Protein AF-A0A9W9ZAY3-F1 (afdb_monomer_lite)

Organism: NCBI:txid174260

InterPro domains:
  IPR000742 EGF-like domain [PS00022] (164-175)
  IPR000742 EGF-like domain [PS00022] (496-507)
  IPR000742 EGF-like domain [PS50026] (141-176)
  IPR000742 EGF-like domain [PS50026] (473-508)
  IPR000742 EGF-like domain [SM00181] (139-176)
  IPR000742 EGF-like domain [SM00181] (471-508)
  IPR002181 Fibrinogen, alpha/beta/gamma chain, C-terminal globular domain [PF00147] (181-227)
  IPR002181 Fibrinogen, alpha/beta/gamma chain, C-terminal globular domain [PS51406] (175-226)
  IPR003609 PAN/Apple domain [PF00024] (46-115)
  IPR003609 PAN/Apple domain [PF00024] (378-447)
  IPR003609 PAN/Apple domain [PS50948] (34-118)
  IPR003609 PAN/Apple domain [PS50948] (366-450)
  IPR003609 PAN/Apple domain [SM00473] (34-117)
  IPR003609 PAN/Apple domain [SM00473] (366-449)
  IPR014716 Fibrinogen, alpha/beta/gamma chain, C-terminal globular, subdomain 1 [G3DSA:3.90.215.10] (177-301)
  IPR014716 Fibrinogen, alpha/beta/gamma chain, C-terminal globular, subdomain 1 [G3DSA:3.90.215.10] (510-634)
  IPR036056 Fibrinogen-like, C-terminal [SSF56496] (173-232)
  IPR036056 Fibrinogen-like, C-terminal [SSF56496] (510-567)

Structure (mmCIF, N/CA/C/O backbone):
data_AF-A0A9W9ZAY3-F1
#
_entry.id   AF-A0A9W9ZAY3-F1
#
loop_
_atom_site.group_PDB
_atom_site.id
_atom_site.type_symbol
_atom_site.label_atom_id
_atom_site.label_alt_id
_atom_site.label_comp_id
_atom_site.label_asym_id
_atom_site.label_entity_id
_atom_site.label_seq_id
_atom_site.pdbx_PDB_ins_code
_atom_site.Cartn_x
_atom_site.Cartn_y
_atom_site.Cartn_z
_atom_site.occupancy
_atom_site.B_iso_or_equiv
_atom_site.auth_seq_id
_atom_site.auth_comp_id
_atom_site.auth_asym_id
_atom_site.auth_atom_id
_atom_site.pdbx_PDB_model_num
ATOM 1 N N . MET A 1 1 ? -47.715 -69.945 -12.484 1.00 36.28 1 MET A N 1
ATOM 2 C CA . MET A 1 1 ? -47.324 -71.066 -11.605 1.00 36.28 1 MET A CA 1
ATOM 3 C C . MET A 1 1 ? -47.476 -70.572 -10.163 1.00 36.28 1 MET A C 1
ATOM 5 O O . MET A 1 1 ? -46.750 -69.670 -9.779 1.00 36.28 1 MET A O 1
ATOM 9 N N . LYS A 1 2 ? -48.530 -71.015 -9.451 1.00 28.91 2 LYS A N 1
ATOM 10 C CA . LYS A 1 2 ? -48.788 -70.760 -8.005 1.00 28.91 2 LYS A CA 1
ATOM 11 C C . LYS A 1 2 ? -47.684 -71.453 -7.167 1.00 28.91 2 LYS A C 1
ATOM 13 O O . LYS A 1 2 ? -47.134 -72.421 -7.678 1.00 28.91 2 LYS A O 1
ATOM 18 N N . MET A 1 3 ? -47.270 -71.047 -5.959 1.00 25.98 3 MET A N 1
ATOM 19 C CA . MET A 1 3 ? -47.954 -70.850 -4.652 1.00 25.98 3 MET A CA 1
ATOM 20 C C . MET A 1 3 ? -46.975 -70.068 -3.711 1.00 25.98 3 MET A C 1
ATOM 22 O O . MET A 1 3 ? -45.779 -70.297 -3.845 1.00 25.98 3 MET A O 1
ATOM 26 N N . ILE A 1 4 ? -47.341 -69.013 -2.943 1.00 28.03 4 ILE A N 1
ATOM 27 C CA . ILE A 1 4 ? -47.991 -68.973 -1.586 1.00 28.03 4 ILE A CA 1
ATOM 28 C C . ILE A 1 4 ? -47.065 -69.604 -0.500 1.00 28.03 4 ILE A C 1
ATOM 30 O O . ILE A 1 4 ? -46.663 -70.736 -0.724 1.00 28.03 4 ILE A O 1
ATOM 34 N N . THR A 1 5 ? -46.653 -69.046 0.665 1.00 31.27 5 THR A N 1
ATOM 35 C CA . THR A 1 5 ? -46.958 -67.857 1.528 1.00 31.27 5 THR A CA 1
ATOM 36 C C . THR A 1 5 ? -45.993 -67.806 2.755 1.00 31.27 5 THR A C 1
ATOM 38 O O . THR A 1 5 ? -45.485 -68.862 3.106 1.00 31.27 5 THR A O 1
ATOM 41 N N . GLU A 1 6 ? -45.843 -66.618 3.398 1.00 28.94 6 GLU A N 1
ATOM 42 C CA . GLU A 1 6 ? -45.771 -66.270 4.869 1.00 28.94 6 GLU A CA 1
ATOM 43 C C . GLU A 1 6 ? -44.866 -67.061 5.865 1.00 28.94 6 GLU A C 1
ATOM 45 O O . GLU A 1 6 ? -44.542 -68.209 5.630 1.00 28.94 6 GLU A O 1
ATOM 50 N N . SER A 1 7 ? -44.449 -66.635 7.073 1.00 25.92 7 SER A N 1
ATOM 51 C CA . SER A 1 7 ? -44.391 -65.404 7.891 1.00 25.92 7 SER A CA 1
ATOM 52 C C . SER A 1 7 ? -43.596 -65.730 9.179 1.00 25.92 7 SER A C 1
ATOM 54 O O . SER A 1 7 ? -43.309 -66.882 9.490 1.00 25.92 7 SER A O 1
ATOM 56 N N . LYS A 1 8 ? -43.267 -64.672 9.928 1.00 27.31 8 LYS A N 1
ATOM 57 C CA . LYS A 1 8 ? -42.590 -64.586 11.233 1.00 27.31 8 LYS A CA 1
ATOM 58 C C . LYS A 1 8 ? -43.126 -65.500 12.359 1.00 27.31 8 LYS A C 1
ATOM 60 O O . LYS A 1 8 ? -44.321 -65.744 12.443 1.00 27.31 8 LYS A O 1
ATOM 65 N N . MET A 1 9 ? -42.222 -65.715 13.327 1.00 23.91 9 MET A N 1
ATOM 66 C CA . MET A 1 9 ? -42.379 -65.885 14.787 1.00 23.91 9 MET A CA 1
ATOM 67 C C . MET A 1 9 ? -42.065 -67.255 15.414 1.00 23.91 9 MET A C 1
ATOM 69 O O . MET A 1 9 ? -42.751 -68.242 15.196 1.00 23.91 9 MET A O 1
ATOM 73 N N . LEU A 1 10 ? -41.141 -67.144 16.381 1.00 25.03 10 LEU A N 1
ATOM 74 C CA . LEU A 1 10 ? -41.078 -67.803 17.690 1.00 25.03 10 LEU A CA 1
ATOM 75 C C . LEU A 1 10 ? -40.432 -69.192 17.819 1.00 25.03 10 LEU A C 1
ATOM 77 O O . LEU A 1 10 ? -40.969 -70.198 17.375 1.00 25.03 10 LEU A O 1
ATOM 81 N N . ALA A 1 11 ? -39.360 -69.160 18.631 1.00 24.42 11 ALA A N 1
ATOM 82 C CA . ALA A 1 11 ? -38.813 -70.167 19.554 1.00 24.42 11 ALA A CA 1
ATOM 83 C C . ALA A 1 11 ? -37.410 -70.674 19.162 1.00 24.42 11 ALA A C 1
ATOM 85 O O . ALA A 1 11 ? -37.198 -71.085 18.035 1.00 24.42 11 ALA A O 1
ATOM 86 N N . LEU A 1 12 ? -36.391 -70.708 20.026 1.00 24.61 12 LEU A N 1
ATOM 87 C CA . LEU A 1 12 ? -36.267 -70.367 21.444 1.00 24.61 12 LEU A CA 1
ATOM 88 C C . LEU A 1 12 ? -34.757 -70.346 21.788 1.00 24.61 12 LEU A C 1
ATOM 90 O O . LEU A 1 12 ? -34.004 -71.168 21.281 1.00 24.61 12 LEU A O 1
ATOM 94 N N . ALA A 1 13 ? -34.369 -69.458 22.706 1.00 29.00 13 ALA A N 1
ATOM 95 C CA . ALA A 1 13 ? -33.366 -69.672 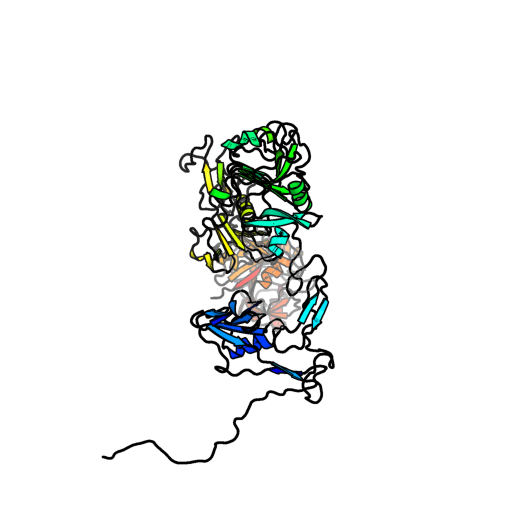23.758 1.00 29.00 13 ALA A CA 1
ATOM 96 C C . ALA A 1 13 ? -31.962 -70.215 23.399 1.00 29.00 13 ALA A C 1
ATOM 98 O O . ALA A 1 13 ? -31.733 -71.417 23.438 1.00 29.00 13 ALA A O 1
ATOM 99 N N . ALA A 1 14 ? -30.992 -69.303 23.243 1.00 28.70 14 ALA A N 1
ATOM 100 C CA . ALA A 1 14 ? -29.687 -69.347 23.930 1.00 28.70 14 ALA A CA 1
ATOM 101 C C . ALA A 1 14 ? -28.804 -68.171 23.473 1.00 28.70 14 ALA A C 1
ATOM 103 O O . ALA A 1 14 ? -27.977 -68.350 22.594 1.00 28.70 14 ALA A O 1
ATOM 104 N N . LEU A 1 15 ? -28.988 -66.969 24.034 1.00 29.45 15 LEU A N 1
ATOM 105 C CA . LEU A 1 15 ? -27.897 -66.002 24.279 1.00 29.45 15 LEU A CA 1
ATOM 106 C C . LEU A 1 15 ? -28.422 -64.807 25.102 1.00 29.45 15 LEU A C 1
ATOM 108 O O . LEU A 1 15 ? -28.373 -63.648 24.706 1.00 29.45 15 LEU A O 1
ATOM 112 N N . VAL A 1 16 ? -28.965 -65.100 26.283 1.00 34.72 16 VAL A N 1
ATOM 113 C CA . VAL A 1 16 ? -28.995 -64.129 27.380 1.00 34.72 16 VAL A CA 1
ATOM 114 C C . VAL A 1 16 ? -27.962 -64.628 28.371 1.00 34.72 16 VAL A C 1
ATOM 116 O O . VAL A 1 16 ? -28.176 -65.680 28.958 1.00 34.72 16 VAL A O 1
ATOM 119 N N . ILE A 1 17 ? -26.835 -63.919 28.468 1.00 32.50 17 ILE A N 1
ATOM 120 C CA . ILE A 1 17 ? -25.983 -63.683 29.649 1.00 32.50 17 ILE A CA 1
ATOM 121 C C . ILE A 1 17 ? -24.687 -63.015 29.134 1.00 32.50 17 ILE A C 1
ATOM 123 O O . ILE A 1 17 ? -24.007 -63.569 28.279 1.00 32.50 17 ILE A O 1
ATOM 127 N N . LEU A 1 18 ? -24.362 -61.843 29.705 1.00 29.33 18 LEU A N 1
ATOM 128 C CA . LEU A 1 18 ? -23.121 -61.044 29.572 1.00 29.33 18 LEU A CA 1
ATOM 129 C C . LEU A 1 18 ? -23.015 -60.006 28.430 1.00 29.33 18 LEU A C 1
ATOM 131 O O . LEU A 1 18 ? -22.042 -59.977 27.692 1.00 29.33 18 LEU A O 1
ATOM 135 N N . LEU A 1 19 ? -23.915 -59.019 28.414 1.00 31.91 19 LEU A N 1
ATOM 136 C CA . LEU A 1 19 ? -23.528 -57.625 28.123 1.00 31.91 19 LEU A CA 1
ATOM 137 C C . LEU A 1 19 ? -23.714 -56.814 29.415 1.00 31.91 19 LEU A C 1
ATOM 139 O O . LEU A 1 19 ? -24.635 -56.020 29.571 1.00 31.91 19 LEU A O 1
ATOM 143 N N . LYS A 1 20 ? -22.877 -57.128 30.411 1.00 30.16 20 LYS A N 1
ATOM 144 C CA . LYS A 1 20 ? -22.724 -56.348 31.644 1.00 30.16 20 LYS A CA 1
ATOM 145 C C . LYS A 1 20 ? -21.586 -55.350 31.430 1.00 30.16 20 LYS A C 1
ATOM 147 O O . LYS A 1 20 ? -20.494 -55.781 31.093 1.00 30.16 20 LYS A O 1
ATOM 152 N N . LEU A 1 21 ? -21.854 -54.073 31.719 1.00 29.81 21 LEU A N 1
ATOM 153 C CA . LEU A 1 21 ? -20.886 -53.049 32.139 1.00 29.81 21 LEU A CA 1
ATOM 154 C C . LEU A 1 21 ? -19.592 -52.974 31.309 1.00 29.81 21 LEU A C 1
ATOM 156 O O . LEU A 1 21 ? -18.596 -53.612 31.645 1.00 29.81 21 LEU A O 1
ATOM 160 N N . THR A 1 22 ? -19.533 -52.070 30.334 1.00 31.81 22 THR A N 1
ATOM 161 C CA . THR A 1 22 ? -18.246 -51.489 29.928 1.00 31.81 22 THR A CA 1
ATOM 162 C C . THR A 1 22 ? -17.725 -50.615 31.070 1.00 31.81 22 THR A C 1
ATOM 164 O O . THR A 1 22 ? -17.920 -49.404 31.098 1.00 31.81 22 THR A O 1
ATOM 167 N N . ARG A 1 23 ? -17.089 -51.251 32.060 1.00 30.06 23 ARG A N 1
ATOM 168 C CA . ARG A 1 23 ? -16.119 -50.590 32.931 1.00 30.06 23 ARG A CA 1
ATOM 169 C C . ARG A 1 23 ? -14.864 -50.368 32.093 1.00 30.06 23 ARG A C 1
ATOM 171 O O . ARG A 1 23 ? -14.112 -51.311 31.865 1.00 30.06 23 ARG A O 1
ATOM 178 N N . PHE A 1 24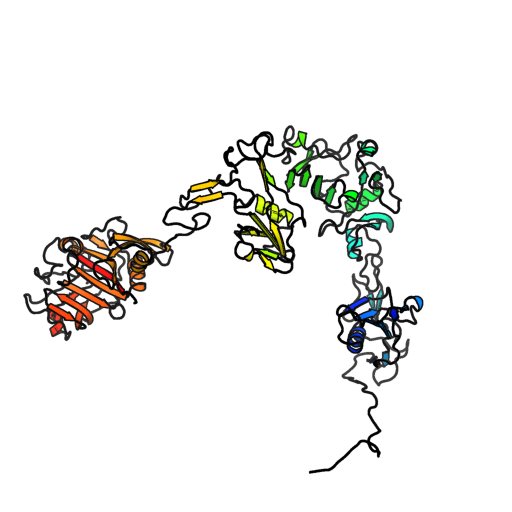 ? -14.637 -49.141 31.641 1.00 32.12 24 PHE A N 1
ATOM 179 C CA . PHE A 1 24 ? -13.298 -48.728 31.239 1.00 32.12 24 PHE A CA 1
ATOM 180 C C . PHE A 1 24 ? -12.466 -48.602 32.517 1.00 32.12 24 PHE A C 1
ATOM 182 O O . PHE A 1 24 ? -12.579 -47.622 33.244 1.00 32.12 24 PHE A O 1
ATOM 189 N N . VAL A 1 25 ? -11.689 -49.637 32.833 1.00 31.97 25 VAL A N 1
ATOM 190 C CA . VAL A 1 25 ? -10.571 -49.530 33.776 1.00 31.97 25 VAL A CA 1
ATOM 191 C C . VAL A 1 25 ? -9.306 -49.526 32.932 1.00 31.97 25 VAL A C 1
ATOM 193 O O . VAL A 1 25 ? -8.671 -50.558 32.744 1.00 31.97 25 VAL A O 1
ATOM 196 N N . GLU A 1 26 ? -8.945 -48.363 32.398 1.00 28.39 26 GLU A N 1
ATOM 197 C CA . GLU A 1 26 ? -7.542 -48.087 32.098 1.00 28.39 26 GLU A CA 1
ATOM 198 C C . GLU A 1 26 ? -6.895 -47.642 33.408 1.00 28.39 26 GLU A C 1
ATOM 200 O O . GLU A 1 26 ? -6.886 -46.466 33.751 1.00 28.39 26 GLU A O 1
ATOM 205 N N . CYS A 1 27 ? -6.394 -48.599 34.190 1.00 34.19 27 CYS A N 1
ATOM 206 C CA . CYS A 1 27 ? -5.503 -48.288 35.304 1.00 34.19 27 CYS A CA 1
ATOM 207 C C . CYS A 1 27 ? -4.071 -48.617 34.880 1.00 34.19 27 CYS A C 1
ATOM 209 O O . CYS A 1 27 ? -3.466 -49.587 35.333 1.00 34.19 27 CYS A O 1
ATOM 211 N N . ALA A 1 28 ? -3.548 -47.813 33.955 1.00 32.38 28 ALA A N 1
ATOM 212 C CA . ALA A 1 28 ? -2.114 -47.663 33.785 1.00 32.38 28 ALA A CA 1
ATOM 213 C C . ALA A 1 28 ? -1.649 -46.629 34.824 1.00 32.38 28 ALA A C 1
ATOM 215 O O . ALA A 1 28 ? -1.809 -45.429 34.634 1.00 32.38 28 ALA A O 1
ATOM 216 N N . THR A 1 29 ? -1.142 -47.120 35.960 1.00 41.94 29 THR A N 1
ATOM 217 C CA . THR A 1 29 ? -0.376 -46.356 36.966 1.00 41.94 29 THR A CA 1
ATOM 218 C C . THR A 1 29 ? -0.983 -45.000 37.381 1.00 41.94 29 THR A C 1
ATOM 220 O O . THR A 1 29 ? -0.474 -43.943 37.006 1.00 41.94 29 THR A O 1
ATOM 223 N N . CYS A 1 30 ? -2.039 -45.001 38.207 1.00 45.47 30 CYS A N 1
ATOM 224 C CA . CYS A 1 30 ? -2.451 -43.788 38.930 1.00 45.47 30 CYS A CA 1
ATOM 225 C C . CYS A 1 30 ? -1.367 -43.425 39.972 1.00 45.47 30 CYS A C 1
ATOM 227 O O . CYS A 1 30 ? -1.303 -44.047 41.028 1.00 45.47 30 CYS A O 1
ATOM 229 N N . GLN A 1 31 ? -0.540 -42.402 39.735 1.00 49.28 31 GLN A N 1
ATOM 230 C CA . GLN A 1 31 ? 0.119 -41.678 40.835 1.00 49.28 31 GLN A CA 1
ATOM 231 C C . GLN A 1 31 ? -0.943 -40.788 41.509 1.00 49.28 31 GLN A C 1
ATOM 233 O O . GLN A 1 31 ? -1.160 -39.661 41.067 1.00 49.28 31 GLN A O 1
ATOM 238 N N . GLY A 1 32 ? -1.669 -41.314 42.505 1.00 63.44 32 GLY A N 1
ATOM 239 C CA . GLY A 1 32 ? -2.703 -40.575 43.255 1.00 63.44 32 GLY A CA 1
ATOM 240 C C . GLY A 1 32 ? -4.059 -41.289 43.361 1.00 63.44 32 GLY A C 1
ATOM 241 O O . GLY A 1 32 ? -4.126 -42.520 43.330 1.00 63.44 32 GLY A O 1
ATOM 242 N N . ASN A 1 33 ? -5.150 -40.520 43.500 1.00 73.19 33 ASN A N 1
ATOM 243 C CA . ASN A 1 33 ? -6.509 -41.069 43.577 1.00 73.19 33 ASN A CA 1
ATOM 244 C C . ASN A 1 33 ? -7.041 -41.350 42.165 1.00 73.19 33 ASN A C 1
ATOM 246 O O . ASN A 1 33 ? -7.021 -40.473 41.303 1.00 73.19 33 ASN A O 1
ATOM 250 N N . CYS A 1 34 ? -7.571 -42.549 41.926 1.00 74.12 34 CYS A N 1
ATOM 251 C CA . CYS A 1 34 ? -8.240 -42.868 40.670 1.00 74.12 34 CYS A CA 1
ATOM 252 C C . CYS A 1 34 ? -9.699 -42.373 40.720 1.00 74.12 34 CYS A C 1
ATOM 254 O O . CYS A 1 34 ? -10.468 -42.760 41.612 1.00 74.12 34 CYS A O 1
ATOM 256 N N . GLN A 1 35 ? -10.062 -41.520 39.757 1.00 80.94 35 GLN A N 1
ATOM 257 C CA . GLN A 1 35 ? -11.422 -41.022 39.536 1.00 80.94 35 GLN A CA 1
ATOM 258 C C . GLN A 1 35 ? -12.194 -41.982 38.634 1.00 80.94 35 GLN A C 1
ATOM 260 O O . GLN A 1 35 ? -11.775 -42.255 37.510 1.00 80.94 35 GLN A O 1
ATOM 265 N N . ASN A 1 36 ? -13.343 -42.450 39.105 1.00 81.69 36 ASN A N 1
ATOM 266 C CA . ASN A 1 36 ? -14.245 -43.299 38.339 1.00 81.69 36 ASN A CA 1
ATOM 267 C C . ASN A 1 36 ? -15.488 -42.490 37.966 1.00 81.69 36 ASN A C 1
ATOM 269 O O . ASN A 1 36 ? -16.078 -41.845 38.827 1.00 81.69 36 ASN A O 1
ATOM 273 N N . PHE A 1 37 ? -15.900 -42.541 36.701 1.00 84.31 37 PHE A N 1
ATOM 274 C CA . PHE A 1 37 ? -17.095 -41.854 36.207 1.00 84.31 37 PHE A CA 1
ATOM 275 C C . PHE A 1 37 ? -18.137 -42.869 35.750 1.00 84.31 37 PHE A C 1
ATOM 277 O O . PHE A 1 37 ? -17.799 -43.888 35.140 1.00 84.31 37 PHE A O 1
ATOM 284 N N . LYS A 1 38 ? -19.411 -42.578 36.009 1.00 82.94 38 LYS A N 1
ATOM 285 C CA . LYS A 1 38 ? -20.539 -43.375 35.529 1.00 82.94 38 LYS A CA 1
ATOM 286 C C . LYS A 1 38 ? -21.444 -42.490 34.686 1.00 82.94 38 LYS A C 1
ATOM 288 O O . LYS A 1 38 ? -22.026 -41.543 35.192 1.00 82.94 38 LYS A O 1
ATOM 293 N N . PHE A 1 39 ? -21.621 -42.862 33.424 1.00 83.31 39 PHE A N 1
ATOM 294 C CA . PHE A 1 39 ? -22.569 -42.204 32.538 1.00 83.31 39 PHE A CA 1
ATOM 295 C C . PHE A 1 39 ? -23.362 -43.237 31.754 1.00 83.31 39 PHE A C 1
ATOM 297 O O . PHE A 1 39 ? -22.789 -44.155 31.165 1.00 83.31 39 PHE A O 1
ATOM 304 N N . VAL A 1 40 ? -24.681 -43.089 31.766 1.00 75.94 40 VAL A N 1
ATOM 305 C CA . VAL A 1 40 ? -25.607 -43.912 30.993 1.00 75.94 40 VAL A CA 1
ATOM 306 C C . VAL A 1 40 ? -26.628 -42.963 30.380 1.00 75.94 40 VAL A C 1
ATOM 308 O O . VAL A 1 40 ? -27.268 -42.199 31.094 1.00 75.94 40 VAL A O 1
ATOM 311 N N . ILE A 1 41 ? -26.743 -42.990 29.053 1.00 75.44 41 ILE A N 1
ATOM 312 C CA . ILE A 1 41 ? -27.694 -42.150 28.317 1.00 75.44 41 ILE A CA 1
ATOM 313 C C . ILE A 1 41 ? -29.120 -42.530 28.749 1.00 75.44 41 ILE A C 1
ATOM 315 O O . ILE A 1 41 ? -29.408 -43.714 28.922 1.00 75.44 41 ILE A O 1
ATOM 319 N N . ASP A 1 42 ? -29.978 -41.526 28.945 1.00 74.44 42 ASP A N 1
ATOM 320 C CA . ASP A 1 42 ? -31.383 -41.649 29.373 1.00 74.44 42 ASP A CA 1
ATOM 321 C C . ASP A 1 42 ? -31.614 -42.237 30.780 1.00 74.44 42 ASP A C 1
ATOM 323 O O . ASP A 1 42 ? -32.754 -42.446 31.195 1.00 74.44 42 ASP A O 1
ATOM 327 N N . GLN A 1 43 ? -30.550 -42.470 31.553 1.00 76.12 43 GLN A N 1
ATOM 328 C CA . GLN A 1 43 ? -30.641 -42.822 32.968 1.00 76.12 43 GLN A CA 1
ATOM 329 C C . GLN A 1 43 ? -30.307 -41.593 33.822 1.00 76.12 43 GLN A C 1
ATOM 331 O O . GLN A 1 43 ? -29.333 -40.899 33.549 1.00 76.12 43 GLN A O 1
ATOM 336 N N . ASP A 1 44 ? -31.110 -41.330 34.857 1.00 80.00 44 ASP A N 1
ATOM 337 C CA . ASP A 1 44 ? -30.932 -40.207 35.796 1.00 80.00 44 ASP A CA 1
ATOM 338 C C . ASP A 1 44 ? -30.970 -38.800 35.138 1.00 80.00 44 ASP A C 1
ATOM 340 O O . ASP A 1 44 ? -30.577 -37.806 35.752 1.00 80.00 44 ASP A O 1
ATOM 344 N N . VAL A 1 45 ? -31.496 -38.706 33.908 1.00 90.25 45 VAL A N 1
ATOM 345 C CA . VAL A 1 45 ? -31.729 -37.453 33.170 1.00 90.25 45 VAL A CA 1
ATOM 346 C C . VAL A 1 45 ? -32.968 -36.723 33.687 1.00 90.25 45 VAL A C 1
ATOM 348 O O . VAL A 1 45 ? -33.992 -37.339 33.990 1.00 90.25 45 VAL A O 1
ATOM 351 N N . VAL A 1 46 ? -32.907 -35.393 33.734 1.00 93.00 46 VAL A N 1
ATOM 352 C CA . VAL A 1 46 ? -34.097 -34.552 33.915 1.00 93.00 46 VAL A CA 1
ATOM 353 C C . VAL A 1 46 ? -34.431 -33.899 32.577 1.00 93.00 46 VAL A C 1
ATOM 355 O O . VAL A 1 46 ? -33.698 -33.038 32.089 1.00 93.00 46 VAL A O 1
ATOM 358 N N . HIS A 1 47 ? -35.520 -34.360 31.964 1.00 93.00 47 HIS A N 1
ATOM 359 C CA . HIS A 1 47 ? -36.009 -33.842 30.688 1.00 93.00 47 HIS A CA 1
ATOM 360 C C . HIS A 1 47 ? -36.641 -32.459 30.838 1.00 93.00 47 HIS A C 1
ATOM 362 O O . HIS A 1 47 ? -37.218 -32.144 31.878 1.00 93.00 47 HIS A O 1
ATOM 368 N N . ASP A 1 48 ? -36.547 -31.676 29.764 1.00 94.38 48 ASP A N 1
ATOM 369 C CA . ASP A 1 48 ? -37.100 -30.330 29.620 1.00 94.38 48 ASP A CA 1
ATOM 370 C C . ASP A 1 48 ? -36.674 -29.360 30.724 1.00 94.38 48 ASP A C 1
ATOM 372 O O . ASP A 1 48 ? -37.376 -28.391 31.009 1.00 94.38 48 ASP A O 1
ATOM 376 N N . ASN A 1 49 ? -35.501 -29.588 31.317 1.00 95.19 49 ASN A N 1
ATOM 377 C CA . ASN A 1 49 ? -34.939 -28.749 32.361 1.00 95.19 49 ASN A CA 1
ATOM 378 C C . ASN A 1 49 ? -33.477 -28.405 32.059 1.00 95.19 49 ASN A C 1
ATOM 380 O O . ASN A 1 49 ? -32.733 -29.197 31.481 1.00 95.19 49 ASN A O 1
ATOM 384 N N . ALA A 1 50 ? -33.060 -27.222 32.498 1.00 96.00 50 ALA A N 1
ATOM 385 C CA . ALA A 1 50 ? -31.678 -26.767 32.460 1.00 96.00 50 ALA A CA 1
ATOM 386 C C . ALA A 1 50 ? -31.352 -25.987 33.734 1.00 96.00 50 ALA A C 1
ATOM 388 O O . ALA A 1 50 ? -32.219 -25.343 34.330 1.00 96.00 50 ALA A O 1
ATOM 389 N N . LEU A 1 51 ? -30.096 -26.052 34.156 1.00 95.31 51 LEU A N 1
ATOM 390 C CA . LEU A 1 51 ? -29.595 -25.288 35.287 1.00 95.31 51 LEU A CA 1
ATOM 391 C C . LEU A 1 51 ? -29.136 -23.908 34.791 1.00 95.31 51 LEU A C 1
ATOM 393 O O . LEU A 1 51 ? -28.252 -23.812 33.941 1.00 95.31 51 LEU A O 1
ATOM 397 N N . GLU A 1 52 ? -29.775 -22.840 35.273 1.00 93.31 52 GLU A N 1
ATOM 398 C CA . GLU A 1 52 ? -29.547 -21.465 34.808 1.00 93.31 52 GLU A CA 1
ATOM 399 C C . GLU A 1 52 ? -28.640 -20.669 35.757 1.00 93.31 52 GLU A C 1
ATOM 401 O O . GLU A 1 52 ? -28.673 -20.853 36.971 1.00 93.31 52 GLU A O 1
ATOM 406 N N . GLY A 1 53 ? -27.836 -19.752 35.207 1.00 91.12 53 GLY A N 1
ATOM 407 C CA . GLY A 1 53 ? -26.963 -18.861 35.989 1.00 91.12 53 GLY A CA 1
ATOM 408 C C . GLY A 1 53 ? -25.657 -19.488 36.498 1.00 91.12 53 GLY A C 1
ATOM 409 O O . GLY A 1 53 ? -24.895 -18.810 37.178 1.00 91.12 53 GLY A O 1
ATOM 410 N N . HIS A 1 54 ? -25.390 -20.747 36.144 1.00 93.69 54 HIS A N 1
ATOM 411 C CA . HIS A 1 54 ? -24.256 -21.545 36.636 1.00 93.69 54 HIS A CA 1
ATOM 412 C C . HIS A 1 54 ? -23.400 -22.164 35.519 1.00 93.69 54 HIS A C 1
ATOM 414 O O . HIS A 1 54 ? -22.569 -23.036 35.760 1.00 93.69 54 HIS A O 1
ATOM 420 N N . VAL A 1 55 ? -23.606 -21.727 34.276 1.00 94.19 55 VAL A N 1
ATOM 421 C CA . VAL A 1 55 ? -22.861 -22.226 33.116 1.00 94.19 55 VAL A CA 1
ATOM 422 C C . VAL A 1 55 ? -21.458 -21.617 33.120 1.00 94.19 55 VAL A C 1
ATOM 424 O O . VAL A 1 55 ? -21.315 -20.411 32.923 1.00 94.19 55 VAL A O 1
ATOM 427 N N . VAL A 1 56 ? -20.425 -22.443 33.291 1.00 92.44 56 VAL A N 1
ATOM 428 C CA . VAL A 1 56 ? -19.014 -22.012 33.244 1.00 92.44 56 VAL A CA 1
ATOM 429 C C . VAL A 1 56 ? -18.414 -22.078 31.847 1.00 92.44 56 VAL A C 1
ATOM 431 O O . VAL A 1 56 ? -17.452 -21.372 31.552 1.00 92.44 56 VAL A O 1
ATOM 434 N N . LYS A 1 57 ? -18.966 -22.923 30.971 1.00 93.44 57 LYS A N 1
ATOM 435 C CA . LYS A 1 57 ? -18.459 -23.105 29.609 1.00 93.44 57 LYS A CA 1
ATOM 436 C C . LYS A 1 57 ? -19.567 -23.562 28.669 1.00 93.44 57 LYS A C 1
ATOM 438 O O . LYS A 1 57 ? -20.400 -24.385 29.042 1.00 93.44 57 LYS A O 1
ATOM 443 N N . ARG A 1 58 ? -19.543 -23.041 27.442 1.00 94.94 58 ARG A N 1
ATOM 444 C CA . ARG A 1 58 ? -20.409 -23.448 26.329 1.00 94.94 58 ARG A CA 1
ATOM 445 C C . ARG A 1 58 ? -19.548 -24.064 25.242 1.00 94.94 58 ARG A C 1
ATOM 447 O O . ARG A 1 58 ? -18.498 -23.515 24.914 1.00 94.94 58 ARG A O 1
ATOM 454 N N . ILE A 1 59 ? -19.968 -25.214 24.738 1.00 94.44 59 ILE A N 1
ATOM 455 C CA . ILE A 1 59 ? -19.292 -25.923 23.654 1.00 94.44 59 ILE A CA 1
ATOM 456 C C . ILE A 1 59 ? -20.321 -26.592 22.749 1.00 94.44 59 ILE A C 1
ATOM 458 O O . ILE A 1 59 ? -21.454 -26.866 23.147 1.00 94.44 59 ILE A O 1
ATOM 462 N N . THR A 1 60 ? -19.905 -26.902 21.525 1.00 94.62 60 THR A N 1
ATOM 463 C CA . THR A 1 60 ? -20.733 -27.648 20.576 1.00 94.62 60 THR A CA 1
ATOM 464 C C . THR A 1 60 ? -20.411 -29.139 20.659 1.00 94.62 60 THR A C 1
ATOM 466 O O . THR A 1 60 ? -19.309 -29.568 20.321 1.00 94.62 60 THR A O 1
ATOM 469 N N . ALA A 1 61 ? -21.383 -29.943 21.085 1.00 91.06 61 ALA A N 1
ATOM 470 C CA . ALA A 1 61 ? -21.275 -31.389 21.229 1.00 91.06 61 ALA A CA 1
ATOM 471 C C . ALA A 1 61 ? -22.283 -32.127 20.332 1.00 91.06 61 ALA A C 1
ATOM 473 O O . ALA A 1 61 ? -23.468 -31.797 20.254 1.00 91.06 61 ALA A O 1
ATOM 474 N N . LYS A 1 62 ? -21.832 -33.207 19.688 1.00 89.94 62 LYS A N 1
ATOM 475 C CA . LYS A 1 62 ? -22.665 -34.040 18.803 1.00 89.94 62 LYS A CA 1
ATOM 476 C C . LYS A 1 62 ? -23.652 -34.932 19.561 1.00 89.94 62 LYS A C 1
ATOM 478 O O . LYS A 1 62 ? -24.555 -35.489 18.951 1.00 89.94 62 LYS A O 1
ATOM 483 N N . SER A 1 63 ? -23.450 -35.122 20.865 1.00 89.06 63 SER A N 1
ATOM 484 C CA . SER A 1 63 ? -24.319 -35.927 21.729 1.00 89.06 63 SER A CA 1
ATOM 485 C C . SER A 1 63 ? -24.144 -35.553 23.201 1.00 89.06 63 SER A C 1
ATOM 487 O O . SER A 1 63 ? -23.108 -35.002 23.584 1.00 89.06 63 SER A O 1
ATOM 489 N N . ALA A 1 64 ? -25.107 -35.941 24.043 1.00 87.56 64 ALA A N 1
ATOM 490 C CA . ALA A 1 64 ? -24.994 -35.825 25.498 1.00 87.56 64 ALA A CA 1
ATOM 491 C C . ALA A 1 64 ? -23.782 -36.598 26.058 1.00 87.56 64 ALA A C 1
ATOM 493 O O . ALA A 1 64 ? -23.140 -36.136 26.993 1.00 87.56 64 ALA A O 1
ATOM 494 N N . ALA A 1 65 ? -23.406 -37.730 25.447 1.00 88.38 65 ALA A N 1
ATOM 495 C CA . ALA A 1 65 ? -22.211 -38.481 25.836 1.00 88.38 65 ALA A CA 1
ATOM 496 C C . ALA A 1 65 ? -20.918 -37.703 25.572 1.00 88.38 65 ALA A C 1
ATOM 498 O O . ALA A 1 65 ? -20.023 -37.693 26.414 1.00 88.38 65 ALA A O 1
ATOM 499 N N . GLN A 1 66 ? -20.830 -37.014 24.429 1.00 90.88 66 GLN A N 1
ATOM 500 C CA . GLN A 1 66 ? -19.709 -36.116 24.168 1.00 90.88 66 GLN A CA 1
ATOM 501 C C . GLN A 1 66 ? -19.704 -34.956 25.167 1.00 90.88 66 GLN A C 1
ATOM 503 O O . GLN A 1 66 ? -18.669 -34.687 25.758 1.00 90.88 66 GLN A O 1
ATOM 508 N N . CYS A 1 67 ? -20.858 -34.338 25.425 1.00 92.62 67 CYS A N 1
ATOM 509 C CA . CYS A 1 67 ? -20.981 -33.272 26.421 1.00 92.62 67 CYS A CA 1
ATOM 510 C C . CYS A 1 67 ? -20.515 -33.719 27.823 1.00 92.62 67 CYS A C 1
ATOM 512 O O . CYS A 1 67 ? -19.781 -33.008 28.503 1.00 92.62 67 CYS A O 1
ATOM 514 N N . HIS A 1 68 ? -20.855 -34.946 28.227 1.00 91.75 68 HIS A N 1
ATOM 515 C CA . HIS A 1 68 ? -20.375 -35.539 29.472 1.00 91.75 68 HIS A CA 1
ATOM 516 C C . HIS A 1 68 ? -18.854 -35.759 29.478 1.00 91.75 68 HIS A C 1
ATOM 518 O O . HIS A 1 68 ? -18.217 -35.524 30.501 1.00 91.75 68 HIS A O 1
ATOM 524 N N . MET A 1 69 ? -18.245 -36.208 28.371 1.00 89.00 69 MET A N 1
ATOM 525 C CA . MET A 1 69 ? -16.778 -36.340 28.291 1.00 89.00 69 MET A CA 1
ATOM 526 C C . MET A 1 69 ? -16.078 -34.990 28.477 1.00 89.00 69 MET A C 1
ATOM 528 O O . MET A 1 69 ? -15.085 -34.911 29.187 1.00 89.00 69 MET A O 1
ATOM 532 N N . GLU A 1 70 ? -16.642 -33.924 27.923 1.00 94.12 70 GLU A N 1
ATOM 533 C CA . GLU A 1 70 ? -16.111 -32.570 28.091 1.00 94.12 70 GLU A CA 1
ATOM 534 C C . GLU A 1 70 ? -16.250 -32.090 29.545 1.00 94.12 70 GLU A C 1
ATOM 536 O O . GLU A 1 70 ? -15.320 -31.518 30.107 1.00 94.12 70 GLU A O 1
ATOM 541 N N . CYS A 1 71 ? -17.370 -32.402 30.205 1.00 93.75 71 CYS A N 1
ATOM 542 C CA . CYS A 1 71 ? -17.547 -32.164 31.642 1.00 93.75 71 CYS A CA 1
ATOM 543 C C . CYS A 1 71 ? -16.555 -32.964 32.500 1.00 93.75 71 CYS A C 1
ATOM 545 O O . CYS A 1 71 ? -15.993 -32.450 33.463 1.00 93.75 71 CYS A O 1
ATOM 547 N N . ARG A 1 72 ? -16.302 -34.228 32.143 1.00 90.81 72 ARG A N 1
ATOM 548 C CA . ARG A 1 72 ? -15.317 -35.089 32.814 1.00 90.81 72 ARG A CA 1
ATOM 549 C C . ARG A 1 72 ? -13.918 -34.480 32.765 1.00 90.81 72 ARG A C 1
ATOM 551 O O . ARG A 1 72 ? -13.167 -34.599 33.736 1.00 90.81 72 ARG A O 1
ATOM 558 N N . ASP A 1 73 ? -13.575 -33.825 31.667 1.00 90.62 73 ASP A N 1
ATOM 559 C CA . ASP A 1 73 ? -12.251 -33.241 31.464 1.00 90.62 73 ASP A CA 1
ATOM 560 C C . ASP A 1 73 ? -12.164 -31.800 32.023 1.00 90.62 73 ASP A C 1
ATOM 562 O O . ASP A 1 73 ? -11.077 -31.321 32.333 1.00 90.62 73 ASP A O 1
ATOM 566 N N . GLU A 1 74 ? -13.301 -31.142 32.280 1.00 93.69 74 GLU A N 1
ATOM 567 C CA . GLU A 1 74 ? -13.388 -29.810 32.896 1.00 93.69 74 GLU A CA 1
ATOM 568 C C . GLU A 1 74 ? -13.465 -29.876 34.434 1.00 93.69 74 GLU A C 1
ATOM 570 O O . GLU A 1 74 ? -14.437 -30.355 35.025 1.00 93.69 74 GLU A O 1
ATOM 575 N N . CYS A 1 75 ? -12.434 -29.397 35.130 1.00 92.81 75 CYS A N 1
ATOM 576 C CA . CYS A 1 75 ? -12.309 -29.533 36.587 1.00 92.81 75 CYS A CA 1
ATOM 577 C C . CYS A 1 75 ? -13.384 -28.792 37.395 1.00 92.81 75 CYS A C 1
ATOM 579 O O . CYS A 1 75 ? -13.717 -29.223 38.506 1.00 92.81 75 CYS A O 1
ATOM 581 N N . LEU A 1 76 ? -13.957 -27.728 36.828 1.00 93.75 76 LEU A N 1
ATOM 582 C CA . LEU A 1 76 ? -15.074 -26.996 37.424 1.00 93.75 76 LEU A CA 1
ATOM 583 C C . LEU A 1 76 ? -16.443 -27.622 37.145 1.00 93.75 76 LEU A C 1
ATOM 585 O O . LEU A 1 76 ? -17.416 -27.201 37.752 1.00 93.75 76 LEU A O 1
ATOM 589 N N . CYS A 1 77 ? -16.551 -28.612 36.260 1.00 95.38 77 CYS A N 1
ATOM 590 C CA . CYS A 1 77 ? -17.852 -29.153 35.891 1.00 95.38 77 CYS A CA 1
ATOM 591 C C . CYS A 1 77 ? -18.385 -30.162 36.926 1.00 95.38 77 CYS A C 1
ATOM 593 O O . CYS A 1 77 ? -17.670 -31.060 37.386 1.00 95.38 77 CYS A O 1
ATOM 595 N N . VAL A 1 78 ? -19.666 -30.010 37.274 1.00 95.25 78 VAL A N 1
ATOM 596 C CA . VAL A 1 78 ? -20.421 -30.859 38.215 1.00 95.25 78 VAL A CA 1
ATOM 597 C C . VAL A 1 78 ? -21.736 -31.353 37.601 1.00 95.25 78 VAL A C 1
ATOM 599 O O . VAL A 1 78 ? -22.248 -32.397 37.995 1.00 95.25 78 VAL A O 1
ATOM 602 N N . SER A 1 79 ? -22.287 -30.653 36.610 1.00 95.69 79 SER A N 1
ATOM 603 C CA . SER A 1 79 ? -23.443 -31.120 35.836 1.00 95.69 79 SER A CA 1
ATOM 604 C C . SER A 1 79 ? -23.439 -30.519 34.429 1.00 95.69 79 SER A C 1
ATOM 606 O O . SER A 1 79 ? -22.668 -29.601 34.150 1.00 95.69 79 SER A O 1
ATOM 608 N N . ILE A 1 80 ? -24.289 -31.022 33.532 1.00 96.88 80 ILE A N 1
ATOM 609 C CA . ILE A 1 80 ? -24.418 -30.516 32.158 1.00 96.88 80 ILE A CA 1
ATOM 610 C C . ILE A 1 80 ? -25.871 -30.225 31.788 1.00 96.88 80 ILE A C 1
ATOM 612 O O . ILE A 1 80 ? -26.775 -30.961 32.186 1.00 96.88 80 ILE A O 1
ATOM 616 N N . ASN A 1 81 ? -26.078 -29.206 30.951 1.00 96.94 81 ASN A N 1
ATOM 617 C CA . ASN A 1 81 ? -27.296 -29.060 30.154 1.00 96.94 81 ASN A CA 1
ATOM 618 C C . ASN A 1 81 ? -26.961 -29.389 28.694 1.00 96.94 81 ASN A C 1
ATOM 620 O O . ASN A 1 81 ? -26.091 -28.758 28.093 1.00 96.94 81 ASN A O 1
ATOM 624 N N . TYR A 1 82 ? -27.671 -30.346 28.101 1.00 95.62 82 TYR A N 1
ATOM 625 C CA . TYR A 1 82 ? -27.570 -30.656 26.677 1.00 95.62 82 TYR A CA 1
ATOM 626 C C . TYR A 1 82 ? -28.831 -30.188 25.942 1.00 95.62 82 TYR A C 1
ATOM 628 O O . TYR A 1 82 ? -29.919 -30.726 26.141 1.00 95.62 82 TYR A O 1
ATOM 636 N N . LEU A 1 83 ? -28.693 -29.161 25.106 1.00 94.25 83 LEU A N 1
ATOM 637 C CA . LEU A 1 83 ? -29.781 -28.494 24.395 1.00 94.25 83 LEU A CA 1
ATOM 638 C C . LEU A 1 83 ? -29.985 -29.138 23.020 1.00 94.25 83 LEU A C 1
ATOM 640 O O . LEU A 1 83 ? -29.196 -28.947 22.103 1.00 94.25 83 LEU A O 1
ATOM 644 N N . GLN A 1 84 ? -31.071 -29.880 22.828 1.00 86.12 84 GLN A N 1
ATOM 645 C CA . GLN A 1 84 ? -31.280 -30.597 21.561 1.00 86.12 84 GLN A CA 1
ATOM 646 C C . GLN A 1 84 ? -31.703 -29.680 20.403 1.00 86.12 84 GLN A C 1
ATOM 648 O O . GLN A 1 84 ? -31.563 -30.039 19.235 1.00 86.12 84 GLN A O 1
ATOM 653 N N . ASN A 1 85 ? -32.207 -28.488 20.726 1.00 84.94 85 ASN A N 1
ATOM 654 C CA . ASN A 1 85 ? -32.792 -27.556 19.762 1.00 84.94 85 ASN A CA 1
ATOM 655 C C . ASN A 1 85 ? -31.777 -26.578 19.149 1.00 84.94 85 ASN A C 1
ATOM 657 O O . ASN A 1 85 ? -32.141 -25.808 18.261 1.00 84.94 85 ASN A O 1
ATOM 661 N N . THR A 1 86 ? -30.518 -26.588 19.597 1.00 85.44 86 THR A N 1
ATOM 662 C CA . THR A 1 86 ? -29.461 -25.711 19.077 1.00 85.44 86 THR A CA 1
ATOM 663 C C . THR A 1 86 ? -28.357 -26.529 18.413 1.00 85.44 86 THR A C 1
ATOM 665 O O . THR A 1 86 ? -27.997 -27.618 18.860 1.00 85.44 86 THR A O 1
ATOM 668 N N . ARG A 1 87 ? -27.835 -26.021 17.289 1.00 82.19 87 ARG A N 1
ATOM 669 C CA . ARG A 1 87 ? -26.731 -26.666 16.553 1.00 82.19 87 ARG A CA 1
ATOM 670 C C . ARG A 1 87 ? -25.353 -26.252 17.065 1.00 82.19 87 ARG A C 1
ATOM 672 O O . ARG A 1 87 ? -24.411 -27.018 16.904 1.00 82.19 87 ARG A O 1
ATOM 679 N N . GLU A 1 88 ? -25.265 -25.078 17.677 1.00 87.69 88 GLU A N 1
ATOM 680 C CA . GLU A 1 88 ? -24.058 -24.499 18.268 1.00 87.69 88 GLU A CA 1
ATOM 681 C C . GLU A 1 88 ? -24.301 -24.246 19.760 1.00 87.69 88 GLU A C 1
ATOM 683 O O . GLU A 1 88 ? -25.454 -24.083 20.180 1.00 87.69 88 GLU A O 1
ATOM 688 N N . ASP A 1 89 ? -23.228 -24.279 20.557 1.00 89.88 89 ASP A N 1
ATOM 689 C CA . ASP A 1 89 ? -23.232 -24.053 22.014 1.00 89.88 89 ASP A CA 1
ATOM 690 C C . ASP A 1 89 ? -24.299 -24.857 22.768 1.00 89.88 89 ASP A C 1
ATOM 692 O O . ASP A 1 89 ? -24.892 -24.423 23.758 1.00 89.88 89 ASP A O 1
ATOM 696 N N . ASN A 1 90 ? -24.554 -26.061 22.265 1.00 93.25 90 ASN A N 1
ATOM 697 C CA . ASN A 1 90 ? -25.616 -26.940 22.721 1.00 93.25 90 ASN A CA 1
ATOM 698 C C . ASN A 1 90 ? -25.236 -27.782 23.947 1.00 93.25 90 ASN A C 1
ATOM 700 O O . ASN A 1 90 ? -26.074 -28.508 24.472 1.00 93.25 90 ASN A O 1
ATOM 704 N N . CYS A 1 91 ? -23.990 -27.705 24.406 1.00 96.31 91 CYS A N 1
ATOM 705 C CA . CYS A 1 91 ? -23.519 -28.313 25.639 1.00 96.31 91 CYS A CA 1
ATOM 706 C C . CYS A 1 91 ? -23.066 -27.213 26.601 1.00 96.31 91 CYS A C 1
ATOM 708 O O . CYS A 1 91 ? -22.074 -26.520 26.361 1.00 96.31 91 CYS A O 1
ATOM 710 N N . GLU A 1 92 ? -23.810 -27.054 27.689 1.00 97.31 92 GLU A N 1
ATOM 711 C CA . GLU A 1 92 ? -23.513 -26.125 28.774 1.00 97.31 92 GLU A CA 1
ATOM 712 C C . GLU A 1 92 ? -22.944 -26.922 29.957 1.00 97.31 92 GLU A C 1
ATOM 714 O O . GLU A 1 92 ? -23.605 -27.824 30.471 1.00 97.31 92 GLU A O 1
ATOM 719 N N . LEU A 1 93 ? -21.720 -26.603 30.382 1.00 97.44 93 LEU A N 1
ATOM 720 C CA . LEU A 1 93 ? -21.079 -27.198 31.558 1.00 97.44 93 LEU A CA 1
ATOM 721 C C . LEU A 1 93 ? -21.361 -26.326 32.782 1.00 97.44 93 LEU A C 1
ATOM 723 O O . LEU A 1 93 ? -21.113 -25.120 32.728 1.00 97.44 93 LEU A O 1
ATOM 727 N N . ASN A 1 94 ? -21.841 -26.918 33.875 1.00 96.19 94 ASN A N 1
ATOM 728 C CA . ASN A 1 94 ? -22.250 -26.195 35.079 1.00 96.19 94 ASN A CA 1
ATOM 729 C C . ASN A 1 94 ? -21.326 -26.477 36.268 1.00 96.19 94 ASN A C 1
ATOM 731 O O . ASN A 1 94 ? -20.890 -27.614 36.455 1.00 96.19 94 ASN A O 1
ATOM 735 N N . ASP A 1 95 ? -21.097 -25.469 37.113 1.00 94.06 95 ASP A N 1
ATOM 736 C CA . ASP A 1 95 ? -20.272 -25.573 38.331 1.00 94.06 95 ASP A CA 1
ATOM 737 C C . ASP A 1 95 ? -21.007 -26.073 39.580 1.00 94.06 95 ASP A C 1
ATOM 739 O O . ASP A 1 95 ? -20.410 -26.251 40.645 1.00 94.06 95 ASP A O 1
ATOM 743 N N . VAL A 1 96 ? -22.305 -26.325 39.451 1.00 94.31 96 VAL A N 1
ATOM 744 C CA . VAL A 1 96 ? -23.165 -26.866 40.504 1.00 94.31 96 VAL A CA 1
ATOM 745 C C . VAL A 1 96 ? -24.069 -27.959 39.942 1.00 94.31 96 VAL A C 1
ATOM 747 O O . VAL A 1 96 ? -24.238 -28.078 38.726 1.00 94.31 96 VAL A O 1
ATOM 750 N N . ASN A 1 97 ? -24.682 -28.739 40.829 1.00 93.88 97 ASN A N 1
ATOM 751 C CA . ASN A 1 97 ? -25.750 -29.682 40.498 1.00 93.88 97 ASN A CA 1
ATOM 752 C C . ASN A 1 97 ? -27.111 -29.251 41.082 1.00 93.88 97 ASN A C 1
ATOM 754 O O . ASN A 1 97 ? -27.232 -28.225 41.769 1.00 93.88 97 ASN A O 1
ATOM 758 N N . LYS A 1 98 ? -28.150 -30.038 40.791 1.00 92.81 98 LYS A N 1
ATOM 759 C CA . LYS A 1 98 ? -29.530 -29.782 41.221 1.00 92.81 98 LYS A CA 1
ATOM 760 C C . LYS A 1 98 ? -29.703 -29.865 42.740 1.00 92.81 98 LYS A C 1
ATOM 762 O O . LYS A 1 98 ? -30.613 -29.234 43.266 1.00 92.81 98 LYS A O 1
ATOM 767 N N . GLU A 1 99 ? -28.846 -30.585 43.457 1.00 92.06 99 GLU A N 1
ATOM 768 C CA . GLU A 1 99 ? -28.853 -30.677 44.919 1.00 92.06 99 GLU A CA 1
ATOM 769 C C . GLU A 1 99 ? -28.244 -29.427 45.563 1.00 92.06 99 GLU A C 1
ATOM 771 O O . GLU A 1 99 ? -28.788 -28.896 46.532 1.00 92.06 99 GLU A O 1
ATOM 776 N N . MET A 1 100 ? -27.144 -28.917 45.001 1.00 91.81 100 MET A N 1
ATOM 777 C CA . MET A 1 100 ? -26.462 -27.708 45.469 1.00 91.81 100 MET A CA 1
ATOM 778 C C . MET A 1 100 ? -27.310 -26.451 45.249 1.00 91.81 100 MET A C 1
ATOM 780 O O . MET A 1 100 ? -27.327 -25.554 46.100 1.00 91.81 100 MET A O 1
ATOM 784 N N . LYS A 1 101 ? -28.002 -26.359 44.103 1.00 94.00 101 LYS A N 1
ATOM 785 C CA . LYS A 1 101 ? -28.849 -25.210 43.735 1.00 94.00 101 LYS A CA 1
ATOM 786 C C . LYS A 1 101 ? -30.199 -25.645 43.144 1.00 94.00 101 LYS A C 1
ATOM 788 O O . LYS A 1 101 ? -30.472 -25.373 41.975 1.00 94.00 101 LYS A O 1
ATOM 793 N N . PRO A 1 102 ? -31.117 -26.198 43.960 1.00 93.19 102 PRO A N 1
ATOM 794 C CA . PRO A 1 102 ? -32.401 -26.702 43.465 1.00 93.19 102 PRO A CA 1
ATOM 795 C C . PRO A 1 102 ? -33.250 -25.637 42.763 1.00 93.19 102 PRO A C 1
ATOM 797 O O . PRO A 1 102 ? -33.929 -25.917 41.782 1.00 93.19 102 PRO A O 1
ATOM 800 N N . ALA A 1 103 ? -33.185 -24.387 43.231 1.00 93.38 103 ALA A N 1
ATOM 801 C CA . ALA A 1 103 ? -33.950 -23.280 42.658 1.00 93.38 103 ALA A CA 1
ATOM 802 C C . ALA A 1 103 ? -33.464 -22.834 41.265 1.00 93.38 103 ALA A C 1
ATOM 804 O O . ALA A 1 103 ? -34.221 -22.153 40.565 1.00 93.38 103 ALA A O 1
ATOM 805 N N . ALA A 1 104 ? -32.230 -23.187 40.883 1.00 94.50 104 ALA A N 1
ATOM 806 C CA . ALA A 1 104 ? -31.625 -22.834 39.599 1.00 94.50 104 ALA A CA 1
ATOM 807 C C . ALA A 1 104 ? -31.998 -23.808 38.472 1.00 94.50 104 ALA A C 1
ATOM 809 O O . ALA A 1 104 ? -31.837 -23.468 37.303 1.00 94.50 104 ALA A O 1
ATOM 810 N N . LEU A 1 105 ? -32.519 -24.995 38.803 1.00 96.00 105 LEU A N 1
ATOM 811 C CA . LEU A 1 105 ? -33.042 -25.927 37.811 1.00 96.00 105 LEU A CA 1
ATOM 812 C C . LEU A 1 105 ? -34.408 -25.424 37.326 1.00 96.00 105 LEU A C 1
ATOM 814 O O . LEU A 1 105 ? -35.398 -25.459 38.062 1.00 96.00 105 LEU A O 1
ATOM 818 N N . LYS A 1 106 ? -34.455 -24.918 36.095 1.00 94.94 106 LYS A N 1
ATOM 819 C CA . LYS A 1 106 ? -35.650 -24.334 35.480 1.00 94.94 106 LYS A CA 1
ATOM 820 C C . LYS A 1 106 ? -36.127 -25.179 34.312 1.00 94.94 106 LYS A C 1
ATOM 822 O O . LYS A 1 106 ? -35.336 -25.847 33.652 1.00 94.94 106 LYS A O 1
ATOM 827 N N . TYR A 1 107 ? -37.431 -25.118 34.054 1.00 95.62 107 TYR A N 1
ATOM 828 C CA . TYR A 1 107 ? -38.015 -25.696 32.850 1.00 95.62 107 TYR A CA 1
ATOM 829 C C . TYR A 1 107 ? -37.490 -24.956 31.613 1.00 95.62 107 TYR A C 1
ATOM 831 O O . TYR A 1 107 ? -37.616 -23.735 31.514 1.00 95.62 107 TYR A O 1
ATOM 839 N N . LYS A 1 108 ? -36.932 -25.708 30.667 1.00 94.31 108 LYS A N 1
ATOM 840 C CA . LYS A 1 108 ? -36.426 -25.253 29.374 1.00 94.31 108 LYS A CA 1
ATOM 841 C C . LYS A 1 108 ? -36.671 -26.357 28.346 1.00 94.31 108 LYS A C 1
ATOM 843 O O . LYS A 1 108 ? -35.996 -27.383 28.337 1.00 94.31 108 LYS A O 1
ATOM 848 N N . GLN A 1 109 ? -37.649 -26.136 27.474 1.00 93.25 109 GLN A N 1
ATOM 849 C CA . GLN A 1 109 ? -38.114 -27.138 26.514 1.00 93.25 109 GLN A CA 1
ATOM 850 C C . GLN A 1 109 ? -36.983 -27.658 25.605 1.00 93.25 109 GLN A C 1
ATOM 852 O O . GLN A 1 109 ? -36.271 -26.876 24.968 1.00 93.25 109 GLN A O 1
ATOM 857 N N . GLY A 1 110 ? -36.847 -28.984 25.514 1.00 89.06 110 GLY A N 1
ATOM 858 C CA . GLY A 1 110 ? -35.822 -29.680 24.729 1.00 89.06 110 GLY A CA 1
ATOM 859 C C . GLY A 1 110 ? -34.415 -29.672 25.340 1.00 89.06 110 GLY A C 1
ATOM 860 O O . GLY A 1 110 ? -33.457 -30.049 24.660 1.00 89.06 110 GLY A O 1
ATOM 861 N N . ALA A 1 111 ? -34.263 -29.231 26.592 1.00 94.69 111 ALA A N 1
ATOM 862 C CA . ALA A 1 111 ? -33.024 -29.371 27.349 1.00 94.69 111 ALA A CA 1
ATOM 863 C C . ALA A 1 111 ? -32.993 -30.701 28.116 1.00 94.69 111 ALA A C 1
ATOM 865 O O . ALA A 1 111 ? -33.995 -31.124 28.689 1.00 94.69 111 ALA A O 1
ATOM 866 N N . LEU A 1 112 ? -31.834 -31.358 28.134 1.00 94.81 112 LEU A N 1
ATOM 867 C CA . LEU A 1 112 ? -31.577 -32.562 28.919 1.00 94.81 112 LEU A CA 1
ATOM 868 C C . LEU A 1 112 ? -30.521 -32.264 29.981 1.00 94.81 112 LEU A C 1
ATOM 870 O O . LEU A 1 112 ? -29.365 -31.998 29.646 1.00 94.81 112 LEU A O 1
ATOM 874 N N . TYR A 1 113 ? -30.909 -32.334 31.248 1.00 96.12 113 TYR A N 1
ATOM 875 C CA . TYR A 1 113 ? -30.016 -32.105 32.377 1.00 96.12 113 TYR A CA 1
ATOM 876 C C . TYR A 1 113 ? -29.444 -33.416 32.930 1.00 96.12 113 TYR A C 1
ATOM 878 O O . TYR A 1 113 ? -30.201 -34.364 33.154 1.00 96.12 113 TYR A O 1
ATOM 886 N N . TYR A 1 114 ? -28.136 -33.448 33.205 1.00 94.25 114 TYR A N 1
ATOM 887 C CA . TYR A 1 114 ? -27.447 -34.597 33.806 1.00 94.25 114 TYR A CA 1
ATOM 888 C C . TYR A 1 114 ? -26.469 -34.170 34.901 1.00 94.25 114 TYR A C 1
ATOM 890 O O . TYR A 1 114 ? -25.662 -33.263 34.691 1.00 94.25 114 TYR A O 1
ATOM 898 N N . ASP A 1 115 ? -26.459 -34.898 36.018 1.00 93.25 115 ASP A N 1
ATOM 899 C CA . ASP A 1 115 ? -25.409 -34.787 37.034 1.00 93.25 115 ASP A CA 1
ATOM 900 C C . ASP A 1 115 ? -24.144 -35.536 36.603 1.00 93.25 115 ASP A C 1
ATOM 902 O O . ASP A 1 115 ? -24.205 -36.604 35.983 1.00 93.25 115 ASP A O 1
ATOM 906 N N . LEU A 1 116 ? -22.976 -35.011 36.975 1.00 91.19 116 LEU A N 1
ATOM 907 C CA . LEU A 1 116 ? -21.711 -35.716 36.806 1.00 91.19 116 LEU A CA 1
ATOM 908 C C . LEU A 1 116 ? -21.537 -36.742 37.935 1.00 91.19 116 LEU A C 1
ATOM 910 O O . LEU A 1 116 ? -21.053 -36.424 39.021 1.00 91.19 116 LEU A O 1
ATOM 914 N N . VAL A 1 117 ? -21.899 -37.999 37.676 1.00 88.81 117 VAL A N 1
ATOM 915 C CA . VAL A 1 117 ? -21.770 -39.078 38.666 1.00 88.81 117 VAL A CA 1
ATOM 916 C C . VAL A 1 117 ? -20.346 -39.636 38.672 1.00 88.81 117 VAL A C 1
ATOM 918 O O . VAL A 1 117 ? -19.886 -40.229 37.689 1.00 88.81 117 VAL A O 1
ATOM 921 N N . ARG A 1 118 ? -19.652 -39.498 39.807 1.00 89.12 118 ARG A N 1
ATOM 922 C CA . ARG A 1 118 ? -18.272 -39.975 39.982 1.00 89.12 118 ARG A CA 1
ATOM 923 C C . ARG A 1 118 ? -17.978 -40.508 41.383 1.00 89.12 118 ARG A C 1
ATOM 925 O O . ARG A 1 118 ? -18.695 -40.214 42.333 1.00 89.12 118 ARG A O 1
ATOM 932 N N . ASP A 1 119 ? -16.893 -41.257 41.525 1.00 86.44 119 ASP A N 1
ATOM 933 C CA . ASP A 1 119 ? -16.352 -41.707 42.808 1.00 86.44 119 ASP A CA 1
ATOM 934 C C . ASP A 1 119 ? -14.818 -41.720 42.811 1.00 86.44 119 ASP A C 1
ATOM 936 O O . ASP A 1 119 ? -14.172 -41.766 41.764 1.00 86.44 119 ASP A O 1
ATOM 940 N N . TYR A 1 120 ? -14.231 -41.661 44.009 1.00 83.56 120 TYR A N 1
ATOM 941 C CA . TYR A 1 120 ? -12.783 -41.670 44.205 1.00 83.56 120 TYR A CA 1
ATOM 942 C C . TYR A 1 120 ? -12.337 -42.971 44.870 1.00 83.56 120 TYR A C 1
ATOM 944 O O . TYR A 1 120 ? -12.894 -43.416 45.883 1.00 83.56 120 TYR A O 1
ATOM 952 N N . SER A 1 121 ? -11.271 -43.543 44.329 1.00 82.56 121 SER A N 1
ATOM 953 C CA . SER A 1 121 ? -10.569 -44.701 44.875 1.00 82.56 121 SER A CA 1
ATOM 954 C C . SER A 1 121 ? -9.079 -44.395 44.995 1.00 82.56 121 SER A C 1
ATOM 956 O O . SER A 1 121 ? -8.581 -43.482 44.343 1.00 82.56 121 SER A O 1
ATOM 958 N N . VAL A 1 122 ? -8.363 -45.122 45.846 1.00 79.19 122 VAL A N 1
ATOM 959 C CA . VAL A 1 122 ? -6.900 -44.996 45.949 1.00 79.19 122 VAL A CA 1
ATOM 960 C C . VAL A 1 122 ? -6.214 -46.278 45.485 1.00 79.19 122 VAL A C 1
ATOM 962 O O . VAL A 1 122 ? -6.878 -47.287 45.228 1.00 79.19 122 VAL A O 1
ATOM 965 N N . GLU A 1 123 ? -4.885 -46.251 45.402 1.00 68.94 123 GLU A N 1
ATOM 966 C CA . GLU A 1 123 ? -4.062 -47.396 45.007 1.00 68.94 123 GLU A CA 1
ATOM 967 C C . GLU A 1 123 ? -4.459 -48.681 45.769 1.00 68.94 123 GLU A C 1
ATOM 969 O O . GLU A 1 123 ? -4.621 -48.690 46.993 1.00 68.94 123 GLU A O 1
ATOM 974 N N . GLY A 1 124 ? -4.712 -49.762 45.021 1.00 70.50 124 GLY A N 1
ATOM 975 C CA . GLY A 1 124 ? -5.295 -51.008 45.541 1.00 70.50 124 GLY A CA 1
ATOM 976 C C . GLY A 1 124 ? -6.829 -51.101 45.476 1.00 70.50 124 GLY A C 1
ATOM 977 O O . GLY A 1 124 ? -7.392 -52.104 45.908 1.00 70.50 124 GLY A O 1
ATOM 978 N N . GLY A 1 125 ? -7.522 -50.092 44.932 1.00 72.19 125 GLY A N 1
ATOM 979 C CA . GLY A 1 125 ? -8.958 -50.147 44.614 1.00 72.19 125 GLY A CA 1
ATOM 980 C C . GLY A 1 125 ? -9.900 -49.931 45.803 1.00 72.19 125 GLY A C 1
ATOM 981 O O . GLY A 1 125 ? -11.112 -50.112 45.676 1.00 72.19 125 GLY A O 1
ATOM 982 N N . ARG A 1 126 ? -9.373 -49.534 46.968 1.00 83.44 126 ARG A N 1
ATOM 983 C CA . ARG A 1 126 ? -10.204 -49.159 48.122 1.00 83.44 126 ARG A CA 1
ATOM 984 C C . ARG A 1 126 ? -10.842 -47.784 47.898 1.00 83.44 126 ARG A C 1
ATOM 986 O O . ARG A 1 126 ? -10.224 -46.897 47.309 1.00 83.44 126 ARG A O 1
ATOM 993 N N . ARG A 1 127 ? -12.059 -47.586 48.415 1.00 82.31 127 ARG A N 1
ATOM 994 C CA . ARG A 1 127 ? -12.761 -46.291 48.367 1.00 82.31 127 ARG A CA 1
ATOM 995 C C . ARG A 1 127 ? -11.971 -45.226 49.137 1.00 82.31 127 ARG A C 1
ATOM 997 O O . ARG A 1 127 ? -11.456 -45.511 50.222 1.00 82.3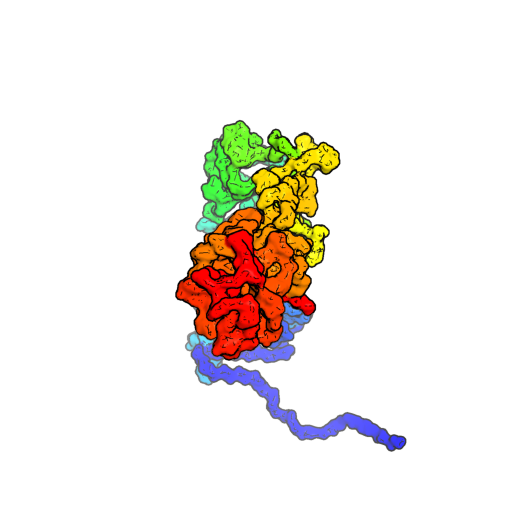1 127 ARG A O 1
ATOM 1004 N N . TYR A 1 128 ? -11.896 -44.021 48.576 1.00 82.50 128 TYR A N 1
ATOM 1005 C CA . TYR A 1 128 ? -11.304 -42.850 49.224 1.00 82.50 128 TYR A CA 1
ATOM 1006 C C . TYR A 1 128 ? -12.032 -42.523 50.535 1.00 82.50 128 TYR A C 1
ATOM 1008 O O . TYR A 1 128 ? -13.265 -42.552 50.595 1.00 82.50 128 TYR A O 1
ATOM 1016 N N . MET A 1 129 ? -11.272 -42.207 51.586 1.00 80.62 129 MET A N 1
ATOM 1017 C CA . MET A 1 129 ? -11.798 -41.783 52.883 1.00 80.62 129 MET A CA 1
ATOM 1018 C C . MET A 1 129 ? -11.383 -40.335 53.192 1.00 80.62 129 MET A C 1
ATOM 1020 O O . MET A 1 129 ? -10.195 -40.081 53.436 1.00 80.62 129 MET A O 1
ATOM 1024 N N . PRO A 1 130 ? -12.345 -39.390 53.272 1.00 78.50 130 PRO A N 1
ATOM 1025 C CA . PRO A 1 130 ? -12.068 -38.018 53.686 1.00 78.50 130 PRO A CA 1
ATOM 1026 C C . PRO A 1 130 ? -11.332 -37.983 55.035 1.00 78.50 130 PRO A C 1
ATOM 1028 O O . PRO A 1 130 ? -11.684 -38.727 55.951 1.00 78.50 130 PRO A O 1
ATOM 1031 N N . LYS A 1 131 ? -10.323 -37.110 55.169 1.00 78.12 131 LYS A N 1
ATOM 1032 C CA . LYS A 1 131 ? -9.425 -36.942 56.342 1.00 78.12 131 LYS A CA 1
ATOM 1033 C C . LYS A 1 131 ? -8.352 -38.017 56.552 1.00 78.12 131 LYS A C 1
ATOM 1035 O O . LYS A 1 131 ? -7.420 -37.760 57.308 1.00 78.12 131 LYS A O 1
ATOM 1040 N N . LYS A 1 132 ? -8.462 -39.190 55.922 1.00 82.88 132 LYS A N 1
ATOM 1041 C CA . LYS A 1 132 ? -7.447 -40.256 56.017 1.00 82.88 132 LYS A CA 1
ATOM 1042 C C . LYS A 1 132 ? -6.505 -40.269 54.814 1.00 82.88 132 LYS A C 1
ATOM 1044 O O . LYS A 1 132 ? -5.325 -40.562 54.973 1.00 82.88 132 LYS A O 1
ATOM 1049 N N . ASP A 1 133 ? -7.033 -39.931 53.643 1.00 82.88 133 ASP A N 1
ATOM 1050 C CA . ASP A 1 133 ? -6.319 -39.992 52.373 1.00 82.88 133 ASP A CA 1
ATOM 1051 C C . ASP A 1 133 ? -6.022 -38.586 51.831 1.00 82.88 133 ASP A C 1
ATOM 1053 O O . ASP A 1 133 ? -6.859 -37.680 51.920 1.00 82.88 133 ASP A O 1
ATOM 1057 N N . ILE A 1 134 ? -4.838 -38.413 51.236 1.00 83.00 134 ILE A N 1
ATOM 1058 C CA . ILE A 1 134 ? -4.462 -37.178 50.535 1.00 83.00 134 ILE A CA 1
ATOM 1059 C C . ILE A 1 134 ? -5.306 -37.082 49.259 1.00 83.00 134 ILE A C 1
ATOM 1061 O O . ILE A 1 134 ? -5.455 -38.060 48.525 1.00 83.00 134 ILE A O 1
ATOM 1065 N N . CYS A 1 135 ? -5.911 -35.920 49.007 1.00 85.94 135 CYS A N 1
ATOM 1066 C CA . CYS A 1 135 ? -6.613 -35.693 47.750 1.00 85.94 135 CYS A CA 1
ATOM 1067 C C . CYS A 1 135 ? -5.602 -35.360 46.654 1.00 85.94 135 CYS A C 1
ATOM 1069 O O . CYS A 1 135 ? -4.922 -34.346 46.770 1.00 85.94 135 CYS A O 1
ATOM 1071 N N . ILE A 1 136 ? -5.506 -36.229 45.644 1.00 85.75 136 ILE A N 1
ATOM 1072 C CA . ILE A 1 136 ? -4.724 -35.991 44.428 1.00 85.75 136 ILE A CA 1
ATOM 1073 C C . ILE A 1 136 ? -5.611 -36.323 43.229 1.00 85.75 136 ILE A C 1
ATOM 1075 O O . ILE A 1 136 ? -5.892 -37.498 42.986 1.00 85.75 136 ILE A O 1
ATOM 1079 N N . ASN A 1 137 ? -6.088 -35.305 42.521 1.00 86.38 137 ASN A N 1
ATOM 1080 C CA . ASN A 1 137 ? -7.008 -35.403 41.390 1.00 86.38 137 ASN A CA 1
ATOM 1081 C C . ASN A 1 137 ? -6.475 -34.733 40.101 1.00 86.38 137 ASN A C 1
ATOM 1083 O O . ASN A 1 137 ? -7.090 -34.915 39.048 1.00 86.38 137 ASN A O 1
ATOM 1087 N N . LYS A 1 138 ? -5.316 -34.059 40.186 1.00 88.50 138 LYS A N 1
ATOM 1088 C CA . LYS A 1 138 ? -4.565 -33.369 39.119 1.00 88.50 138 LYS A CA 1
ATOM 1089 C C . LYS A 1 138 ? -5.213 -32.100 38.558 1.00 88.50 138 LYS A C 1
ATOM 1091 O O . LYS A 1 138 ? -4.741 -31.569 37.559 1.00 88.50 138 LYS A O 1
ATOM 1096 N N . CYS A 1 139 ? -6.258 -31.574 39.188 1.00 90.88 139 CYS A N 1
ATOM 1097 C CA . CYS A 1 139 ? -6.864 -30.310 38.777 1.00 90.88 139 CYS A CA 1
ATOM 1098 C C . CYS A 1 139 ? -6.042 -29.075 39.170 1.00 90.88 139 CYS A C 1
ATOM 1100 O O . CYS A 1 139 ? -6.325 -28.003 38.646 1.00 90.88 139 CYS A O 1
ATOM 1102 N N . CYS A 1 140 ? -5.042 -29.204 40.052 1.00 92.25 140 CYS A N 1
ATOM 1103 C CA . CYS A 1 140 ? -4.081 -28.131 40.338 1.00 92.25 140 CYS A CA 1
ATOM 1104 C C . CYS A 1 140 ? -2.784 -28.226 39.502 1.00 92.25 140 CYS A C 1
ATOM 1106 O O . CYS A 1 140 ? -1.814 -27.533 39.805 1.00 92.25 140 CYS A O 1
ATOM 1108 N N . GLU A 1 141 ? -2.742 -29.072 38.463 1.00 90.19 141 GLU A N 1
ATOM 1109 C CA . GLU A 1 141 ? -1.567 -29.269 37.602 1.00 90.19 141 GLU A CA 1
ATOM 1110 C C . GLU A 1 141 ? -1.961 -29.265 36.105 1.00 90.19 141 GLU A C 1
ATOM 1112 O O . GLU A 1 141 ? -2.349 -30.304 35.565 1.00 90.19 141 GLU A O 1
ATOM 1117 N N . PRO A 1 142 ? -1.843 -28.119 35.397 1.00 90.88 142 PRO A N 1
ATOM 1118 C CA . PRO A 1 142 ? -1.287 -26.839 35.856 1.00 90.88 142 PRO A CA 1
ATOM 1119 C C . PRO A 1 142 ? -2.225 -26.077 36.804 1.00 90.88 142 PRO A C 1
ATOM 1121 O O . PRO A 1 142 ? -3.433 -26.297 36.779 1.00 90.88 142 PRO A O 1
ATOM 1124 N N . ASP A 1 143 ? -1.669 -25.155 37.601 1.00 91.38 143 ASP A N 1
ATOM 1125 C CA . ASP A 1 143 ? -2.440 -24.343 38.552 1.00 91.38 143 ASP A CA 1
ATOM 1126 C C . ASP A 1 143 ? -3.539 -23.541 37.819 1.00 91.38 143 ASP A C 1
ATOM 1128 O O . ASP A 1 143 ? -3.228 -22.686 36.978 1.00 91.38 143 ASP A O 1
ATOM 1132 N N . PRO A 1 144 ? -4.830 -23.814 38.085 1.00 93.00 144 PRO A N 1
ATOM 1133 C CA . PRO A 1 144 ? -5.935 -23.128 37.441 1.00 93.00 144 PRO A CA 1
ATOM 1134 C C . PRO A 1 144 ? -6.197 -21.739 38.035 1.00 93.00 144 PRO A C 1
ATOM 1136 O O . PRO A 1 144 ? -6.971 -20.988 37.436 1.00 93.00 144 PRO A O 1
ATOM 1139 N N . CYS A 1 145 ? -5.622 -21.386 39.184 1.00 94.62 145 CYS A N 1
ATOM 1140 C CA . CYS A 1 145 ? -5.860 -20.115 39.854 1.00 94.62 145 CYS A CA 1
ATOM 1141 C C . CYS A 1 145 ? -5.040 -18.986 39.214 1.00 94.62 145 CYS A C 1
ATOM 1143 O O . CYS A 1 145 ? -3.832 -19.080 39.014 1.00 94.62 145 CYS A O 1
ATOM 1145 N N . PHE A 1 146 ? -5.702 -17.878 38.896 1.00 92.81 146 PHE A N 1
ATOM 1146 C CA . PHE A 1 146 ? -5.073 -16.686 38.344 1.00 92.81 146 PHE A CA 1
ATOM 1147 C C . PHE A 1 146 ? -4.470 -15.806 39.446 1.00 92.81 146 PHE A C 1
ATOM 1149 O O . PHE A 1 146 ? -4.767 -15.953 40.631 1.00 92.81 146 PHE A O 1
ATOM 1156 N N . GLN A 1 147 ? -3.621 -14.860 39.034 1.00 91.12 147 GLN A N 1
ATOM 1157 C CA . GLN A 1 147 ? -3.103 -13.777 39.881 1.00 91.12 147 GLN A CA 1
ATOM 1158 C C . GLN A 1 147 ? -2.391 -14.243 41.163 1.00 91.12 147 GLN A C 1
ATOM 1160 O O . GLN A 1 147 ? -2.394 -13.543 42.172 1.00 91.12 147 GLN A O 1
ATOM 1165 N N . GLY A 1 148 ? -1.769 -15.426 41.128 1.00 89.88 148 GLY A N 1
ATOM 1166 C CA . GLY A 1 148 ? -1.069 -15.998 42.281 1.00 89.88 148 GLY A CA 1
ATOM 1167 C C . GLY A 1 148 ? -1.997 -16.563 43.359 1.00 89.88 148 GLY A C 1
ATOM 1168 O O . GLY A 1 148 ? -1.576 -16.701 44.506 1.00 89.88 148 GLY A O 1
ATOM 1169 N N . GLY A 1 149 ? -3.255 -16.865 43.019 1.00 93.44 149 GLY A N 1
ATOM 1170 C CA . GLY A 1 149 ? -4.144 -17.626 43.893 1.00 93.44 149 GLY A CA 1
ATOM 1171 C C . GLY A 1 149 ? -3.588 -19.016 44.199 1.00 93.44 149 GLY A C 1
ATOM 1172 O O . GLY A 1 149 ? -2.880 -19.605 43.391 1.00 93.44 149 GLY A O 1
ATOM 1173 N N . VAL A 1 150 ? -3.911 -19.539 45.381 1.00 95.38 150 VAL A N 1
ATOM 1174 C CA . VAL A 1 150 ? -3.443 -20.861 45.820 1.00 95.38 150 VAL A CA 1
ATOM 1175 C C . VAL A 1 150 ? -4.510 -21.905 45.510 1.00 95.38 150 VAL A C 1
ATOM 1177 O O . VAL A 1 150 ? -5.608 -21.848 46.076 1.00 95.38 150 VAL A O 1
ATOM 1180 N N . CYS A 1 151 ? -4.181 -22.863 44.642 1.00 95.56 151 CYS A N 1
ATOM 1181 C CA . CYS A 1 151 ? -5.058 -23.982 44.307 1.00 95.56 151 CYS A CA 1
ATOM 1182 C C . CYS A 1 151 ? -5.045 -25.073 45.379 1.00 95.56 151 CYS A C 1
ATOM 1184 O O . CYS A 1 151 ? -3.993 -25.475 45.882 1.00 95.56 151 CYS A O 1
ATOM 1186 N N . ARG A 1 152 ? -6.230 -25.598 45.703 1.00 93.94 152 ARG A N 1
ATOM 1187 C CA . ARG A 1 152 ? -6.389 -26.784 46.545 1.00 93.94 152 ARG A CA 1
ATOM 1188 C C . ARG A 1 152 ? -7.369 -27.765 45.914 1.00 93.94 152 ARG A C 1
ATOM 1190 O O . ARG A 1 152 ? -8.519 -27.429 45.641 1.00 93.94 152 ARG A O 1
ATOM 1197 N N . GLU A 1 153 ? -6.920 -29.004 45.751 1.00 91.75 153 GLU A N 1
ATOM 1198 C CA . GLU A 1 153 ? -7.729 -30.083 45.188 1.00 91.75 153 GLU A CA 1
ATOM 1199 C C . GLU A 1 153 ? -8.806 -30.581 46.161 1.00 91.75 153 GLU A C 1
ATOM 1201 O O . GLU A 1 153 ? -8.616 -30.639 47.383 1.00 91.75 153 GLU A O 1
ATOM 1206 N N . ILE A 1 154 ? -9.951 -30.959 45.593 1.00 90.94 154 ILE A N 1
ATOM 1207 C CA . ILE A 1 154 ? -11.141 -31.439 46.293 1.00 90.94 154 ILE A CA 1
ATOM 1208 C C . ILE A 1 154 ? -11.537 -32.802 45.714 1.00 90.94 154 ILE A C 1
ATOM 1210 O O . ILE A 1 154 ? -11.818 -32.944 44.525 1.00 90.94 154 ILE A O 1
ATOM 1214 N N . CYS A 1 155 ? -11.579 -33.821 46.573 1.00 89.06 155 CYS A N 1
ATOM 1215 C CA . CYS A 1 155 ? -11.951 -35.194 46.218 1.00 89.06 155 CYS A CA 1
ATOM 1216 C C . CYS A 1 155 ? -13.333 -35.527 46.782 1.00 89.06 155 CYS A C 1
ATOM 1218 O O . CYS A 1 155 ? -13.517 -36.504 47.507 1.00 89.06 155 CYS A O 1
ATOM 1220 N N . ASP A 1 156 ? -14.292 -34.661 46.474 1.00 88.00 156 ASP A N 1
ATOM 1221 C CA . ASP A 1 156 ? -15.702 -34.829 46.796 1.00 88.00 156 ASP A CA 1
ATOM 1222 C C . ASP A 1 156 ? -16.469 -35.137 45.493 1.00 88.00 156 ASP A C 1
ATOM 1224 O O . ASP A 1 156 ? -16.319 -34.413 44.497 1.00 88.00 156 ASP A O 1
ATOM 1228 N N . PRO A 1 157 ? -17.217 -36.252 45.429 1.00 86.38 157 PRO A N 1
ATOM 1229 C CA . PRO A 1 157 ? -18.057 -36.588 44.287 1.00 86.38 157 PRO A CA 1
ATOM 1230 C C . PRO A 1 157 ? -19.054 -35.505 43.876 1.00 86.38 157 PRO A C 1
ATOM 1232 O O . PRO A 1 157 ? -19.336 -35.397 42.689 1.00 86.38 157 PRO A O 1
ATOM 1235 N N . GLU A 1 158 ? -19.556 -34.713 44.825 1.00 87.19 158 GLU A N 1
ATOM 1236 C CA . GLU A 1 158 ? -20.740 -33.867 44.628 1.00 87.19 158 GLU A CA 1
ATOM 1237 C C . GLU A 1 158 ? -20.419 -32.390 44.351 1.00 87.19 158 GLU A C 1
ATOM 1239 O O . GLU A 1 158 ? -21.333 -31.609 44.109 1.00 87.19 158 GLU A O 1
ATOM 1244 N N . THR A 1 159 ? -19.146 -31.980 44.386 1.00 90.94 159 THR A N 1
ATOM 1245 C CA . THR A 1 159 ? -18.741 -30.565 44.247 1.00 90.94 159 THR A CA 1
ATOM 1246 C C . THR A 1 159 ? -17.729 -30.352 43.118 1.00 90.94 159 THR A C 1
ATOM 1248 O O . THR A 1 159 ? -17.450 -31.261 42.346 1.00 90.94 159 THR A O 1
ATOM 1251 N N . VAL A 1 160 ? -17.174 -29.154 42.950 1.00 92.31 160 VAL A N 1
ATOM 1252 C CA . VAL A 1 160 ? -16.061 -28.917 42.009 1.00 92.31 160 VAL A CA 1
ATOM 1253 C C . VAL A 1 160 ? -14.776 -29.624 42.467 1.00 92.31 160 VAL A C 1
ATOM 1255 O O . VAL A 1 160 ? -14.625 -29.962 43.639 1.00 92.31 160 VAL A O 1
ATOM 1258 N N . ARG A 1 161 ? -13.827 -29.866 41.552 1.00 92.44 161 ARG A N 1
ATOM 1259 C CA . ARG A 1 161 ? -12.605 -30.642 41.859 1.00 92.44 161 ARG A CA 1
ATOM 1260 C C . ARG A 1 161 ? -11.458 -29.825 42.450 1.00 92.44 161 ARG A C 1
ATOM 1262 O O . ARG A 1 161 ? -10.457 -30.396 42.870 1.00 92.44 161 ARG A O 1
ATOM 1269 N N . PHE A 1 162 ? -11.583 -28.510 42.529 1.00 94.06 162 PHE A N 1
ATOM 1270 C CA . PHE A 1 162 ? -10.618 -27.656 43.215 1.00 94.06 162 PHE A CA 1
ATOM 1271 C C . PHE A 1 162 ? -11.299 -26.382 43.707 1.00 94.06 162 PHE A C 1
ATOM 1273 O O . PHE A 1 162 ? -12.394 -26.039 43.261 1.00 94.06 162 PHE A O 1
ATOM 1280 N N . ASN A 1 163 ? -10.635 -25.662 44.603 1.00 94.19 163 ASN A N 1
ATOM 1281 C CA . ASN A 1 163 ? -10.944 -24.266 44.873 1.00 94.19 163 ASN A CA 1
ATOM 1282 C C . ASN A 1 163 ? -9.675 -23.412 44.852 1.00 94.19 163 ASN A C 1
ATOM 1284 O O . ASN A 1 163 ? -8.567 -23.901 45.076 1.00 94.19 163 ASN A O 1
ATOM 1288 N N . CYS A 1 164 ? -9.861 -22.124 44.580 1.00 95.00 164 CYS A N 1
ATOM 1289 C CA . CYS A 1 164 ? -8.803 -21.132 44.647 1.00 95.00 164 CYS A CA 1
ATOM 1290 C C . CYS A 1 164 ? -8.970 -20.278 45.898 1.00 95.00 164 CYS A C 1
ATOM 1292 O O . CYS A 1 164 ? -10.046 -19.737 46.157 1.00 95.00 164 CYS A O 1
ATOM 1294 N N . THR A 1 165 ? -7.891 -20.131 46.662 1.00 95.88 165 THR A N 1
ATOM 1295 C CA . THR A 1 165 ? -7.800 -19.084 47.684 1.00 95.88 165 THR A CA 1
ATOM 1296 C C . THR A 1 165 ? -7.174 -17.857 47.039 1.00 95.88 165 THR A C 1
ATOM 1298 O O . THR A 1 165 ? -5.996 -17.883 46.681 1.00 95.88 165 THR A O 1
ATOM 1301 N N . CYS A 1 166 ? -7.972 -16.808 46.845 1.00 94.69 166 CYS A N 1
ATOM 1302 C CA . CYS A 1 166 ? -7.527 -15.605 46.151 1.00 94.69 166 CYS A CA 1
ATOM 1303 C C . CYS A 1 166 ? -6.742 -14.661 47.063 1.00 94.69 166 CYS A C 1
ATOM 1305 O O . CYS A 1 166 ? -7.070 -14.562 48.248 1.00 94.69 166 CYS A O 1
ATOM 1307 N N . PRO A 1 167 ? -5.753 -13.929 46.516 1.00 94.00 167 PRO A N 1
ATOM 1308 C CA . PRO A 1 167 ? -5.180 -12.776 47.199 1.00 94.00 167 PRO A CA 1
ATOM 1309 C C . PRO A 1 167 ? -6.254 -11.720 47.489 1.00 94.00 167 PRO A C 1
ATOM 1311 O O . PRO A 1 167 ? -7.292 -11.684 46.826 1.00 94.00 167 PRO A O 1
ATOM 1314 N N . ASP A 1 168 ? -5.982 -10.827 48.442 1.00 89.12 168 ASP A N 1
ATOM 1315 C CA . ASP A 1 168 ? -6.978 -9.892 48.984 1.00 89.12 168 ASP A CA 1
ATOM 1316 C C . ASP A 1 168 ? -7.648 -8.981 47.942 1.00 89.12 168 ASP A C 1
ATOM 1318 O O . ASP A 1 168 ? -8.805 -8.602 48.146 1.00 89.12 168 ASP A O 1
ATOM 1322 N N . ASP A 1 169 ? -6.960 -8.676 46.836 1.00 88.81 169 ASP A N 1
ATOM 1323 C CA . ASP A 1 169 ? -7.419 -7.786 45.757 1.00 88.81 169 ASP A CA 1
ATOM 1324 C C . ASP A 1 169 ? -8.196 -8.495 44.633 1.00 88.81 169 ASP A C 1
ATOM 1326 O O . ASP A 1 169 ? -8.718 -7.836 43.727 1.00 88.81 169 ASP A O 1
ATOM 1330 N N . TYR A 1 170 ? -8.313 -9.825 44.682 1.00 91.88 170 TYR A N 1
ATOM 1331 C CA . TYR A 1 170 ? -8.956 -10.623 43.637 1.00 91.88 170 TYR A CA 1
ATOM 1332 C C . TYR A 1 170 ? -10.108 -11.473 44.177 1.00 91.88 170 TYR A C 1
ATOM 1334 O O . TYR A 1 170 ? -10.220 -11.778 45.363 1.00 91.88 170 TYR A O 1
ATOM 1342 N N . THR A 1 171 ? -11.016 -11.837 43.280 1.00 92.06 171 THR A N 1
ATOM 1343 C CA . THR A 1 171 ? -12.199 -12.650 43.556 1.00 92.06 171 THR A CA 1
ATOM 1344 C C . THR A 1 171 ? -12.583 -13.466 42.319 1.00 92.06 171 THR A C 1
ATOM 1346 O O . THR A 1 171 ? -11.908 -13.416 41.292 1.00 92.06 171 THR A O 1
ATOM 1349 N N . GLY A 1 172 ? -13.667 -14.230 42.405 1.00 88.75 172 GLY A N 1
ATOM 1350 C CA . GLY A 1 172 ? -14.054 -15.206 41.388 1.00 88.75 172 GLY A CA 1
ATOM 1351 C C . GLY A 1 172 ? -13.576 -16.616 41.724 1.00 88.75 172 GLY A C 1
ATOM 1352 O O . GLY A 1 172 ? -12.818 -16.829 42.671 1.00 88.75 172 GLY A O 1
ATOM 1353 N N . GLN A 1 173 ? -14.060 -17.598 40.966 1.00 87.94 173 GLN A N 1
ATOM 1354 C CA . GLN A 1 173 ? -13.825 -19.020 41.249 1.00 87.94 173 GLN A CA 1
ATOM 1355 C C . GLN A 1 173 ? -12.364 -19.423 41.018 1.00 87.94 173 GLN A C 1
ATOM 1357 O O . GLN A 1 173 ? -11.866 -20.366 41.633 1.00 87.94 173 GLN A O 1
ATOM 1362 N N . ARG A 1 174 ? -11.680 -18.677 40.148 1.00 91.75 174 ARG A N 1
ATOM 1363 C CA . ARG A 1 174 ? -10.278 -18.836 39.779 1.00 91.75 174 ARG A CA 1
ATOM 1364 C C . ARG A 1 174 ? -9.462 -17.574 40.064 1.00 91.75 174 ARG A C 1
ATOM 1366 O O . ARG A 1 174 ? -8.355 -17.465 39.556 1.00 91.75 174 ARG A O 1
ATOM 1373 N N . CYS A 1 175 ? -9.966 -16.628 40.859 1.00 93.19 175 CYS A N 1
ATOM 1374 C CA . CYS A 1 175 ? -9.313 -15.331 41.106 1.00 93.19 175 CYS A CA 1
ATOM 1375 C C . CYS A 1 175 ? -9.164 -14.462 39.844 1.00 93.19 175 CYS A C 1
ATOM 1377 O O . CYS A 1 175 ? -8.232 -13.672 39.710 1.00 93.19 175 CYS A O 1
ATOM 1379 N N . GLU A 1 176 ? -10.080 -14.636 38.893 1.00 89.81 176 GLU A N 1
ATOM 1380 C CA . GLU A 1 176 ? -10.085 -13.966 37.596 1.00 89.81 176 GLU A CA 1
ATOM 1381 C C . GLU A 1 176 ? -10.623 -12.529 37.646 1.00 89.81 176 GLU A C 1
ATOM 1383 O O . GLU A 1 176 ? -10.376 -11.754 36.723 1.00 89.81 176 GLU A O 1
ATOM 1388 N N . LYS A 1 177 ? -11.340 -12.159 38.714 1.00 90.88 177 LYS A N 1
ATOM 1389 C CA . LYS A 1 177 ? -11.965 -10.840 38.869 1.00 90.88 177 LYS A CA 1
ATOM 1390 C C . LYS A 1 177 ? -11.194 -9.975 39.852 1.00 90.88 177 LYS A C 1
ATOM 1392 O O . LYS A 1 177 ? -10.742 -10.440 40.894 1.00 90.88 177 LYS A O 1
ATOM 1397 N N . ILE A 1 178 ? -11.116 -8.686 39.563 1.00 91.12 178 ILE A N 1
ATOM 1398 C CA . ILE A 1 178 ? -10.632 -7.657 40.481 1.00 91.12 178 ILE A CA 1
ATOM 1399 C C . ILE A 1 178 ? -11.733 -7.399 41.509 1.00 91.12 178 ILE A C 1
ATOM 1401 O O . ILE A 1 178 ? -12.865 -7.075 41.143 1.00 91.12 178 ILE A O 1
ATOM 1405 N N . LYS A 1 179 ? -11.410 -7.540 42.795 1.00 90.19 179 LYS A N 1
ATOM 1406 C CA . LYS A 1 179 ? -12.367 -7.383 43.899 1.00 90.19 179 LYS A CA 1
ATOM 1407 C C . LYS A 1 179 ? -12.826 -5.934 44.075 1.00 90.19 179 LYS A C 1
ATOM 1409 O O . LYS A 1 179 ? -13.992 -5.701 44.376 1.00 90.19 179 LYS A O 1
ATOM 1414 N N . TYR A 1 180 ? -11.921 -4.982 43.848 1.00 91.94 180 TYR A N 1
ATOM 1415 C CA . TYR A 1 180 ? -12.162 -3.542 43.970 1.00 91.94 180 TYR A CA 1
ATOM 1416 C C . TYR A 1 180 ? -11.772 -2.820 42.664 1.00 91.94 180 TYR A C 1
ATOM 1418 O O . TYR A 1 180 ? -10.681 -2.251 42.585 1.00 91.94 180 TYR A O 1
ATOM 1426 N N . PRO A 1 181 ? -12.599 -2.882 41.599 1.00 94.19 181 PRO A N 1
ATOM 1427 C CA . PRO A 1 181 ? -12.301 -2.228 40.321 1.00 94.19 181 PRO A CA 1
ATOM 1428 C C . PRO A 1 181 ? -12.124 -0.713 40.495 1.00 94.19 181 PRO A C 1
ATOM 1430 O O . PRO A 1 181 ? -12.963 -0.061 41.115 1.00 94.19 181 PRO A O 1
ATOM 1433 N N . ARG A 1 182 ? -11.043 -0.142 39.944 1.00 93.31 182 ARG A N 1
ATOM 1434 C CA . ARG A 1 182 ? -10.679 1.279 40.141 1.00 93.31 182 ARG A CA 1
ATOM 1435 C C . ARG A 1 182 ? -11.146 2.197 39.010 1.00 93.31 182 ARG A C 1
ATOM 1437 O O . ARG A 1 182 ? -11.115 3.416 39.126 1.00 93.31 182 ARG A O 1
ATOM 1444 N N . ASN A 1 183 ? -11.525 1.624 37.874 1.00 95.25 183 ASN A N 1
ATOM 1445 C CA . ASN A 1 183 ? -11.882 2.352 36.659 1.00 95.25 183 ASN A CA 1
ATOM 1446 C C . ASN A 1 183 ? -12.725 1.459 35.730 1.00 95.25 183 ASN A C 1
ATOM 1448 O O . ASN A 1 183 ? -12.865 0.255 35.948 1.00 95.25 183 ASN A O 1
ATOM 1452 N N . CYS A 1 184 ? -13.245 2.039 34.648 1.00 96.75 184 CYS A N 1
ATOM 1453 C CA . CYS A 1 184 ? -14.083 1.321 33.685 1.00 96.75 184 CYS A CA 1
ATOM 1454 C C . CYS A 1 184 ? -13.350 0.210 32.910 1.00 96.75 184 CYS A C 1
ATOM 1456 O O . CYS A 1 184 ? -13.984 -0.743 32.464 1.00 96.75 184 CYS A O 1
ATOM 1458 N N . LYS A 1 185 ? -12.016 0.267 32.795 1.00 95.62 185 LYS A N 1
ATOM 1459 C CA . LYS A 1 185 ? -11.228 -0.828 32.209 1.00 95.62 185 LYS A CA 1
ATOM 1460 C C . LYS A 1 185 ? -11.206 -2.053 33.123 1.00 95.62 185 LYS A C 1
ATOM 1462 O O . LYS A 1 185 ? -11.277 -3.176 32.632 1.00 95.62 185 LYS A O 1
ATOM 1467 N N . ASP A 1 186 ? -11.129 -1.864 34.437 1.00 94.88 186 ASP A N 1
ATOM 1468 C CA . ASP A 1 186 ? -11.217 -2.964 35.404 1.00 94.88 186 ASP A CA 1
ATOM 1469 C C . ASP A 1 186 ? -12.621 -3.581 35.428 1.00 94.88 186 ASP A C 1
ATOM 1471 O O . ASP A 1 186 ? -12.759 -4.798 35.531 1.00 94.88 186 ASP A O 1
ATOM 1475 N N . ILE A 1 187 ? -13.657 -2.758 35.244 1.00 95.62 187 ILE A N 1
ATOM 1476 C CA . ILE A 1 187 ? -15.035 -3.227 35.045 1.00 95.62 187 ILE A CA 1
ATOM 1477 C C . ILE A 1 187 ? -15.137 -4.134 33.812 1.00 95.62 187 ILE A C 1
ATOM 1479 O O . ILE A 1 187 ? -15.666 -5.242 33.908 1.00 95.62 187 ILE A O 1
ATOM 1483 N N . TRP A 1 188 ? -14.566 -3.715 32.680 1.00 94.12 188 TRP A N 1
ATOM 1484 C CA . TRP A 1 188 ? -14.506 -4.545 31.476 1.00 94.12 188 TRP A CA 1
ATOM 1485 C C . TRP A 1 188 ? -13.715 -5.845 31.697 1.00 94.12 188 TRP A C 1
ATOM 1487 O O . TRP A 1 188 ? -14.192 -6.922 31.343 1.00 94.12 188 TRP A O 1
ATOM 1497 N N . LYS A 1 189 ? -12.553 -5.789 32.369 1.00 91.38 189 LYS A N 1
ATOM 1498 C CA . LYS A 1 189 ? -11.769 -6.991 32.730 1.00 91.38 189 LYS A CA 1
ATOM 1499 C C . LYS A 1 189 ? -12.554 -7.975 33.598 1.00 91.38 189 LYS A C 1
ATOM 1501 O O . LYS A 1 189 ? -12.342 -9.177 33.491 1.00 91.38 189 LYS A O 1
ATOM 1506 N N . ASN A 1 190 ? -13.467 -7.476 34.429 1.00 93.12 190 ASN A N 1
ATOM 1507 C CA . ASN A 1 190 ? -14.367 -8.298 35.237 1.00 93.12 190 ASN A CA 1
ATOM 1508 C C . ASN A 1 190 ? -15.507 -8.951 34.426 1.00 93.12 190 ASN A C 1
ATOM 1510 O O . ASN A 1 190 ? -16.323 -9.672 35.008 1.00 93.12 190 ASN A O 1
ATOM 1514 N N . GLY A 1 191 ? -15.554 -8.735 33.107 1.00 88.81 191 GLY A N 1
ATOM 1515 C CA . GLY A 1 191 ? -16.479 -9.373 32.170 1.00 88.81 191 GLY A CA 1
ATOM 1516 C C . GLY A 1 191 ? -17.669 -8.507 31.752 1.00 88.81 191 GLY A C 1
ATOM 1517 O O . GLY A 1 191 ? -18.583 -9.020 31.109 1.00 88.81 191 GLY A O 1
ATOM 1518 N N . ALA A 1 192 ? -17.699 -7.222 32.114 1.00 90.81 192 ALA A N 1
ATOM 1519 C CA . ALA A 1 192 ? -18.748 -6.315 31.660 1.00 90.81 192 ALA A CA 1
ATOM 1520 C C . ALA A 1 192 ? -18.565 -5.965 30.174 1.00 90.81 192 ALA A C 1
ATOM 1522 O O . ALA A 1 192 ? -17.496 -5.507 29.772 1.00 90.81 192 ALA A O 1
ATOM 1523 N N . LEU A 1 193 ? -19.617 -6.157 29.373 1.00 87.75 193 LEU A N 1
ATOM 1524 C CA . LEU A 1 193 ? -19.606 -5.884 27.928 1.00 87.75 193 LEU A CA 1
ATOM 1525 C C . LEU A 1 193 ? -20.531 -4.736 27.509 1.00 87.75 193 LEU A C 1
ATOM 1527 O O . LEU A 1 193 ? -20.392 -4.234 26.404 1.00 87.75 193 LEU A O 1
ATOM 1531 N N . THR A 1 194 ? -21.455 -4.318 28.374 1.00 91.94 194 THR A N 1
ATOM 1532 C CA . THR A 1 194 ? -22.461 -3.293 28.067 1.00 91.94 194 THR A CA 1
ATOM 1533 C C . THR A 1 194 ? -22.178 -2.001 28.819 1.00 91.94 194 THR A C 1
ATOM 1535 O O . THR A 1 194 ? -21.768 -2.025 29.981 1.00 91.94 194 THR A O 1
ATOM 1538 N N . SER A 1 195 ? -22.449 -0.861 28.202 1.00 93.69 195 SER A N 1
ATOM 1539 C CA . SER A 1 195 ? -22.331 0.445 28.850 1.00 93.69 195 SER A CA 1
ATOM 1540 C C . SER A 1 195 ? -23.408 0.633 29.924 1.00 93.69 195 SER A C 1
ATOM 1542 O O . SER A 1 195 ? -24.521 0.120 29.806 1.00 93.69 195 SER A O 1
ATOM 1544 N N . GLY A 1 196 ? -23.092 1.351 31.002 1.00 94.25 196 GLY A N 1
ATOM 1545 C CA . GLY A 1 196 ? -24.021 1.529 32.122 1.00 94.25 196 GLY A CA 1
ATOM 1546 C C . GLY A 1 196 ? -23.372 2.082 33.387 1.00 94.25 196 GLY A C 1
ATOM 1547 O O . GLY A 1 196 ? -22.185 2.406 33.393 1.00 94.25 196 GLY A O 1
ATOM 1548 N N . LYS A 1 197 ? -24.148 2.201 34.476 1.00 94.88 197 LYS A N 1
ATOM 1549 C CA . LYS A 1 197 ? -23.599 2.560 35.794 1.00 94.88 197 LYS A CA 1
ATOM 1550 C C . LYS A 1 197 ? -22.996 1.342 36.486 1.00 94.88 197 LYS A C 1
ATOM 1552 O O . LYS A 1 197 ? -23.663 0.325 36.655 1.00 94.88 197 LYS A O 1
ATOM 1557 N N . TYR A 1 198 ? -21.760 1.492 36.946 1.00 95.88 198 TYR A N 1
ATOM 1558 C CA . TYR A 1 198 ? -21.013 0.476 37.677 1.00 95.88 198 TYR A CA 1
ATOM 1559 C C . TYR A 1 198 ? -20.434 1.049 38.968 1.00 95.88 198 TYR A C 1
ATOM 1561 O O . TYR A 1 198 ? -20.125 2.238 39.049 1.00 95.88 198 TYR A O 1
ATOM 1569 N N . SER A 1 199 ? -20.272 0.190 39.975 1.00 93.94 199 SER A N 1
ATOM 1570 C CA . SER A 1 199 ? -19.556 0.531 41.204 1.00 93.94 199 SER A CA 1
ATOM 1571 C C . SER A 1 199 ? -18.052 0.408 40.987 1.00 93.94 199 SER A C 1
ATOM 1573 O O . SER A 1 199 ? -17.558 -0.672 40.664 1.00 93.94 199 SER A O 1
ATOM 1575 N N . ILE A 1 200 ? -17.333 1.504 41.202 1.00 94.94 200 ILE A N 1
ATOM 1576 C CA . ILE A 1 200 ? -15.871 1.543 41.270 1.00 94.94 200 ILE A CA 1
ATOM 1577 C C . ILE A 1 200 ? -15.434 1.949 42.673 1.00 94.94 200 ILE A C 1
ATOM 1579 O O . ILE A 1 200 ? -16.221 2.509 43.431 1.00 94.94 200 ILE A O 1
ATOM 1583 N N . TYR A 1 201 ? -14.201 1.620 43.037 1.00 92.69 201 TYR A N 1
ATOM 1584 C CA . TYR A 1 201 ? -13.731 1.699 44.414 1.00 92.69 201 TYR A CA 1
ATOM 1585 C C . TYR A 1 201 ? -12.555 2.657 44.542 1.00 92.69 201 TYR A C 1
ATOM 1587 O O . TYR A 1 201 ? -11.534 2.479 43.878 1.00 92.69 201 TYR A O 1
ATOM 1595 N N . GLU A 1 202 ? -12.643 3.595 45.478 1.00 89.62 202 GLU A N 1
ATOM 1596 C CA . GLU A 1 202 ? -11.535 4.476 45.847 1.00 89.62 202 GLU A CA 1
ATOM 1597 C C . GLU A 1 202 ? -10.426 3.734 46.603 1.00 89.62 202 GLU A C 1
ATOM 1599 O O . GLU A 1 202 ? -10.615 2.613 47.065 1.00 89.62 202 GLU A O 1
ATOM 1604 N N . ASN A 1 203 ? -9.269 4.365 46.823 1.00 78.75 203 ASN A N 1
ATOM 1605 C CA . ASN A 1 203 ? -8.108 3.737 47.478 1.00 78.75 203 ASN A CA 1
ATOM 1606 C C . ASN A 1 203 ? -8.400 3.132 48.871 1.00 78.75 203 ASN A C 1
ATOM 1608 O O . ASN A 1 203 ? -7.706 2.205 49.278 1.00 78.75 203 ASN A O 1
ATOM 1612 N N . GLN A 1 204 ? -9.421 3.619 49.586 1.00 80.06 204 GLN A N 1
ATOM 1613 C CA . GLN A 1 204 ? -9.874 3.072 50.878 1.00 80.06 204 GLN A CA 1
ATOM 1614 C C . GLN A 1 204 ? -10.906 1.934 50.738 1.00 80.06 204 GLN A C 1
ATOM 1616 O O . GLN A 1 204 ? -11.433 1.444 51.730 1.00 80.06 204 GLN A O 1
ATOM 1621 N N . ASN A 1 205 ? -11.168 1.489 49.508 1.00 83.06 205 ASN A N 1
ATOM 1622 C CA . ASN A 1 205 ? -12.197 0.522 49.121 1.00 83.06 205 ASN A CA 1
ATOM 1623 C C . ASN A 1 205 ? -13.634 0.990 49.400 1.00 83.06 205 ASN A C 1
ATOM 1625 O O . ASN A 1 205 ? -14.531 0.161 49.552 1.00 83.06 205 ASN A O 1
ATOM 1629 N N . GLU A 1 206 ? -13.865 2.303 49.410 1.00 87.88 206 GLU A N 1
ATOM 1630 C CA . GLU A 1 206 ? -15.217 2.863 49.410 1.00 87.88 206 GLU A CA 1
ATOM 1631 C C . GLU A 1 206 ? -15.781 2.879 47.977 1.00 87.88 206 GLU A C 1
ATOM 1633 O O . GLU A 1 206 ? -15.083 3.319 47.056 1.00 87.88 206 GLU A O 1
ATOM 1638 N N . PRO A 1 207 ? -16.997 2.347 47.748 1.00 92.56 207 PRO A N 1
ATOM 1639 C CA . PRO A 1 207 ? -17.592 2.296 46.420 1.00 92.56 207 PRO A CA 1
ATOM 1640 C C . PRO A 1 207 ? -18.319 3.596 46.056 1.00 92.56 207 PRO A C 1
ATOM 1642 O O . PRO A 1 207 ? -19.077 4.140 46.856 1.00 92.56 207 PRO A O 1
ATOM 1645 N N . PHE A 1 208 ? -18.215 4.005 44.794 1.00 94.38 208 PHE A N 1
ATOM 1646 C CA . PHE A 1 208 ? -19.064 5.029 44.187 1.00 94.38 208 PHE A CA 1
ATOM 1647 C C . PHE A 1 208 ? -19.518 4.613 42.784 1.00 94.38 208 PHE A C 1
ATOM 1649 O O . PHE A 1 208 ? -18.921 3.744 42.145 1.00 94.38 208 PHE A O 1
ATOM 1656 N N . LEU A 1 209 ? -20.626 5.192 42.314 1.00 94.56 209 LEU A N 1
ATOM 1657 C CA . LEU A 1 209 ? -21.207 4.864 41.012 1.00 94.56 209 LEU A CA 1
ATOM 1658 C C . LEU A 1 209 ? -20.655 5.776 39.918 1.00 94.56 209 LEU A C 1
ATOM 1660 O O . LEU A 1 209 ? -20.721 6.998 40.028 1.00 94.56 209 LEU A O 1
ATOM 1664 N N . VAL A 1 210 ? -20.208 5.177 38.818 1.00 96.62 210 VAL A N 1
ATOM 1665 C CA . VAL A 1 210 ? -19.789 5.891 37.608 1.00 96.62 210 VAL A CA 1
ATOM 1666 C C . VAL A 1 210 ? -20.466 5.288 36.386 1.00 96.62 210 VAL A C 1
ATOM 1668 O O . VAL A 1 210 ? -20.675 4.078 36.320 1.00 96.62 210 VAL A O 1
ATOM 1671 N N . TYR A 1 211 ? -20.815 6.120 35.407 1.00 96.81 211 TYR A N 1
ATOM 1672 C CA . TYR A 1 211 ? -21.231 5.609 34.105 1.00 96.81 211 TYR A CA 1
ATOM 1673 C C . TYR A 1 211 ? -19.996 5.239 33.284 1.00 96.81 211 TYR A C 1
ATOM 1675 O O . TYR A 1 211 ? -19.165 6.104 32.998 1.00 96.81 211 TYR A O 1
ATOM 1683 N N . CYS A 1 212 ? -19.899 3.966 32.911 1.00 97.31 212 CYS A N 1
ATOM 1684 C CA . CYS A 1 212 ? -18.882 3.450 32.012 1.00 97.31 212 CYS A CA 1
ATOM 1685 C C . CYS A 1 212 ? -19.456 3.274 30.608 1.00 97.31 212 CYS A C 1
ATOM 1687 O O . CYS A 1 212 ? -20.424 2.537 30.421 1.00 97.31 212 CYS A O 1
ATOM 1689 N N . ASP A 1 213 ? -18.824 3.910 29.628 1.00 95.31 213 ASP A N 1
ATOM 1690 C CA . ASP A 1 213 ? -18.997 3.590 28.214 1.00 95.31 213 ASP A CA 1
ATOM 1691 C C . ASP A 1 213 ? -17.914 2.591 27.795 1.00 95.31 213 ASP A C 1
ATOM 1693 O O . ASP A 1 213 ? -16.719 2.902 27.839 1.00 95.31 213 ASP A O 1
ATOM 1697 N N . LEU A 1 214 ? -18.357 1.379 27.454 1.00 92.81 214 LEU A N 1
ATOM 1698 C CA . LEU A 1 214 ? -17.511 0.222 27.138 1.00 92.81 214 LEU A CA 1
ATOM 1699 C C . LEU A 1 214 ? -17.587 -0.179 25.656 1.00 92.81 214 LEU A C 1
ATOM 1701 O O . LEU A 1 214 ? -16.895 -1.107 25.245 1.00 92.81 214 LEU A O 1
ATOM 1705 N N . GLU A 1 215 ? -18.441 0.486 24.874 1.00 87.06 215 GLU A N 1
ATOM 1706 C CA . GLU A 1 215 ? -18.850 0.022 23.542 1.00 87.06 215 GLU A CA 1
ATOM 1707 C C . GLU A 1 215 ? -18.563 1.043 22.439 1.00 87.06 215 GLU A C 1
ATOM 1709 O O . GLU A 1 215 ? -18.371 0.654 21.289 1.00 87.06 215 GLU A O 1
ATOM 1714 N N . SER A 1 216 ? -18.526 2.341 22.761 1.00 83.12 216 SER A N 1
ATOM 1715 C CA . SER A 1 216 ? -18.510 3.383 21.725 1.00 83.12 216 SER A CA 1
ATOM 1716 C C . SER A 1 216 ? -17.203 3.466 20.939 1.00 83.12 216 SER A C 1
ATOM 1718 O O . SER A 1 216 ? -17.217 3.825 19.765 1.00 83.12 216 SER A O 1
ATOM 1720 N N . GLU A 1 217 ? -16.067 3.171 21.574 1.00 82.31 217 GLU A N 1
ATOM 1721 C CA . GLU A 1 217 ? -14.749 3.249 20.941 1.00 82.31 217 GLU A CA 1
ATOM 1722 C C . GLU A 1 217 ? -13.935 1.988 21.252 1.00 82.31 217 GLU A C 1
ATOM 1724 O O . GLU A 1 217 ? -13.666 1.722 22.425 1.00 82.31 217 GLU A O 1
ATOM 1729 N N . PRO A 1 218 ? -13.504 1.216 20.234 1.00 78.69 218 PRO A N 1
ATOM 1730 C CA . PRO A 1 218 ? -12.666 0.042 20.449 1.00 78.69 218 PRO A CA 1
ATOM 1731 C C . PRO A 1 218 ? -11.400 0.395 21.234 1.00 78.69 218 PRO A C 1
ATOM 1733 O O . PRO A 1 218 ? -10.774 1.417 20.974 1.00 78.69 218 PRO A O 1
ATOM 1736 N N . GLU A 1 219 ? -11.020 -0.469 22.177 1.00 82.00 219 GLU A N 1
ATOM 1737 C CA . GLU A 1 219 ? -9.837 -0.330 23.048 1.00 82.00 219 GLU A CA 1
ATOM 1738 C C . GLU A 1 219 ? -9.884 0.804 24.091 1.00 82.00 219 GLU A C 1
ATOM 1740 O O . GLU A 1 219 ? -9.016 0.852 24.971 1.00 82.00 219 GLU A O 1
ATOM 1745 N N . PHE A 1 220 ? -10.907 1.663 24.071 1.00 89.31 220 PHE A N 1
ATOM 1746 C CA . PHE A 1 220 ? -11.103 2.714 25.067 1.00 89.31 220 PHE A CA 1
ATOM 1747 C C . PHE A 1 220 ? -12.289 2.411 25.988 1.00 89.31 220 PHE A C 1
ATOM 1749 O O . PHE A 1 220 ? -13.361 2.009 25.552 1.00 89.31 220 PHE A O 1
ATOM 1756 N N . PHE A 1 221 ? -12.100 2.665 27.285 1.00 94.62 221 PHE A N 1
ATOM 1757 C CA . PHE A 1 221 ? -13.122 2.470 28.315 1.00 94.62 221 PHE A CA 1
ATOM 1758 C C . PHE A 1 221 ? -13.300 3.778 29.077 1.00 94.62 221 PHE A C 1
ATOM 1760 O O . PHE A 1 221 ? -12.391 4.212 29.791 1.00 94.62 221 PHE A O 1
ATOM 1767 N N . TRP A 1 222 ? -14.450 4.424 28.914 1.00 96.19 222 TRP A N 1
ATOM 1768 C CA . TRP A 1 222 ? -14.637 5.809 29.337 1.00 96.19 222 TRP A CA 1
ATOM 1769 C C . TRP A 1 222 ? -15.491 5.915 30.589 1.00 96.19 222 TRP A C 1
ATOM 1771 O O . TRP A 1 222 ? -16.575 5.349 30.651 1.00 96.19 222 TRP A O 1
ATOM 1781 N N . ALA A 1 223 ? -15.028 6.703 31.557 1.00 97.31 223 ALA A N 1
ATOM 1782 C CA . ALA A 1 223 ? -15.791 7.082 32.739 1.00 97.31 223 ALA A CA 1
ATOM 1783 C C . ALA A 1 223 ? -16.396 8.483 32.550 1.00 97.31 223 ALA A C 1
ATOM 1785 O O . ALA A 1 223 ? -15.673 9.438 32.259 1.00 97.31 223 ALA A O 1
ATOM 1786 N N . LEU A 1 224 ? -17.713 8.626 32.719 1.00 96.62 224 LEU A N 1
ATOM 1787 C CA . LEU A 1 224 ? -18.374 9.932 32.666 1.00 96.62 224 LEU A CA 1
ATOM 1788 C C . LEU A 1 224 ? -18.107 10.718 33.958 1.00 96.62 224 LEU A C 1
ATOM 1790 O O . LEU A 1 224 ? -18.509 10.285 35.033 1.00 96.62 224 LEU A O 1
ATOM 1794 N N . ILE A 1 225 ? -17.478 11.890 33.840 1.00 96.25 225 ILE A N 1
ATOM 1795 C CA . ILE A 1 225 ? -17.193 12.777 34.986 1.00 96.25 225 ILE A CA 1
ATOM 1796 C C . ILE A 1 225 ? -18.110 14.006 35.063 1.00 96.25 225 ILE A C 1
ATOM 1798 O O . ILE A 1 225 ? -18.289 14.578 36.137 1.00 96.25 225 ILE A O 1
ATOM 1802 N N . GLN A 1 226 ? -18.672 14.438 33.929 1.00 95.19 226 GLN A N 1
ATOM 1803 C CA . GLN A 1 226 ? -19.530 15.619 33.823 1.00 95.19 226 GLN A CA 1
ATOM 1804 C C . GLN A 1 226 ? -20.415 15.537 32.570 1.00 95.19 226 GLN A C 1
ATOM 1806 O O . GLN A 1 226 ? -19.953 15.119 31.510 1.00 95.19 226 GLN A O 1
ATOM 1811 N N . SER A 1 227 ? -21.666 15.986 32.677 1.00 95.00 227 SER A N 1
ATOM 1812 C CA . SER A 1 227 ? -22.614 16.140 31.570 1.00 95.00 227 SER A CA 1
ATOM 1813 C C . SER A 1 227 ? -23.598 17.273 31.871 1.00 95.00 227 SER A C 1
ATOM 1815 O O . SER A 1 227 ? -24.071 17.395 33.001 1.00 95.00 227 SER A O 1
ATOM 1817 N N . PHE A 1 228 ? -23.902 18.129 30.894 1.00 94.25 228 PHE A N 1
ATOM 1818 C CA . PHE A 1 228 ? -24.895 19.190 31.069 1.00 94.25 228 PHE A CA 1
ATOM 1819 C C . PHE A 1 228 ? -25.522 19.632 29.746 1.00 94.25 228 PHE A C 1
ATOM 1821 O O . PHE A 1 228 ? -24.903 19.545 28.685 1.00 94.25 228 PHE A O 1
ATOM 1828 N N . SER A 1 229 ? -26.752 20.145 29.813 1.00 94.00 229 SER A N 1
ATOM 1829 C CA . SER A 1 229 ? -27.441 20.742 28.666 1.00 94.00 229 SER A CA 1
ATOM 1830 C C . SER A 1 229 ? -27.115 22.232 28.514 1.00 94.00 229 SER A C 1
ATOM 1832 O O . SER A 1 229 ? -26.759 22.917 29.475 1.00 94.00 229 SER A O 1
ATOM 1834 N N . LEU A 1 230 ? -27.317 22.779 27.310 1.00 91.81 230 LEU A N 1
ATOM 1835 C CA . LEU A 1 230 ? -27.124 24.211 27.046 1.00 91.81 230 LEU A CA 1
ATOM 1836 C C . LEU A 1 230 ? -28.018 25.109 27.925 1.00 91.81 230 LEU A C 1
ATOM 1838 O O . LEU A 1 230 ? -27.614 26.215 28.284 1.00 91.81 230 LEU A O 1
ATOM 1842 N N . GLU A 1 231 ? -29.209 24.633 28.297 1.00 92.81 231 GLU A N 1
ATOM 1843 C CA . GLU A 1 231 ? -30.115 25.316 29.230 1.00 92.81 231 GLU A CA 1
ATOM 1844 C C . GLU A 1 231 ? -29.486 25.464 30.625 1.00 92.81 231 GLU A C 1
ATOM 1846 O O . GLU A 1 231 ? -29.565 26.528 31.243 1.00 92.81 231 GLU A O 1
ATOM 1851 N N . ASN A 1 232 ? -28.765 24.435 31.074 1.00 93.38 232 ASN A N 1
ATOM 1852 C CA . ASN A 1 232 ? -28.112 24.388 32.379 1.00 93.38 232 ASN A CA 1
ATOM 1853 C C . ASN A 1 232 ? -26.684 24.960 32.391 1.00 93.38 232 ASN A C 1
ATOM 1855 O O . ASN A 1 232 ? -26.035 24.933 33.438 1.00 93.38 232 ASN A O 1
ATOM 1859 N N . LYS A 1 233 ? -26.191 25.535 31.282 1.00 91.00 233 LYS A N 1
ATOM 1860 C CA . LYS A 1 233 ? -24.792 25.998 31.149 1.00 91.00 233 LYS A CA 1
ATOM 1861 C C . LYS A 1 233 ? -24.314 26.900 32.291 1.00 91.00 233 LYS A C 1
ATOM 1863 O O . LYS A 1 233 ? -23.199 26.749 32.775 1.00 91.00 233 LYS A O 1
ATOM 1868 N N . LYS A 1 234 ? -25.190 27.772 32.814 1.00 90.19 234 LYS A N 1
ATOM 1869 C CA . LYS A 1 234 ? -24.853 28.723 33.890 1.00 90.19 234 LYS A CA 1
ATOM 1870 C C . LYS A 1 234 ? -24.377 28.033 35.172 1.00 90.19 234 LYS A C 1
ATOM 1872 O O . LYS A 1 234 ? -23.657 28.652 35.950 1.00 90.19 234 LYS A O 1
ATOM 1877 N N . GLN A 1 235 ? -24.782 26.782 35.402 1.00 90.62 235 GLN A N 1
ATOM 1878 C CA . GLN A 1 235 ? -24.340 26.001 36.558 1.00 90.62 235 GLN A CA 1
ATOM 1879 C C . GLN A 1 235 ? -22.881 25.542 36.422 1.00 90.62 235 GLN A C 1
ATOM 1881 O O . GLN A 1 235 ? -22.215 25.359 37.437 1.00 90.62 235 GLN A O 1
ATOM 1886 N N . PHE A 1 236 ? -22.370 25.421 35.190 1.00 91.06 236 PHE A N 1
ATOM 1887 C CA . PHE A 1 236 ? -21.051 24.865 34.879 1.00 91.06 236 PHE A CA 1
ATOM 1888 C C . PHE A 1 236 ? -20.055 25.888 34.330 1.00 91.06 236 PHE A C 1
ATOM 1890 O O . PHE A 1 236 ? -18.864 25.699 34.546 1.00 91.06 236 PHE A O 1
ATOM 1897 N N . ASP A 1 237 ? -20.508 26.983 33.703 1.00 87.75 237 ASP A N 1
ATOM 1898 C CA . ASP A 1 237 ? -19.666 27.960 32.985 1.00 87.75 237 ASP A CA 1
ATOM 1899 C C . ASP A 1 237 ? -18.472 28.480 33.811 1.00 87.75 237 ASP A C 1
ATOM 1901 O O . ASP A 1 237 ? -17.426 28.776 33.244 1.00 87.75 237 ASP A O 1
ATOM 1905 N N . THR A 1 238 ? -18.604 28.550 35.142 1.00 86.44 238 THR A N 1
ATOM 1906 C CA . THR A 1 238 ? -17.573 29.053 36.075 1.00 86.44 238 THR A CA 1
ATOM 1907 C C . THR A 1 238 ? -16.927 27.959 36.938 1.00 86.44 238 THR A C 1
ATOM 1909 O O . THR A 1 238 ? -16.221 28.255 37.904 1.00 86.44 238 THR A O 1
ATOM 1912 N N . LYS A 1 239 ? -17.194 26.680 36.644 1.00 90.31 239 LYS A N 1
ATOM 1913 C CA . LYS A 1 239 ? -16.801 25.533 37.477 1.00 90.31 239 LYS A CA 1
ATOM 1914 C C . LYS A 1 239 ? -15.647 24.758 36.843 1.00 90.31 239 LYS A C 1
ATOM 1916 O O . LYS A 1 239 ? -15.857 23.775 36.134 1.00 90.31 239 LYS A O 1
ATOM 1921 N N . VAL A 1 240 ? -14.417 25.166 37.149 1.00 90.00 240 VAL A N 1
ATOM 1922 C CA . VAL A 1 240 ? -13.194 24.418 36.791 1.00 90.00 240 VAL A CA 1
ATOM 1923 C C . VAL A 1 240 ? -13.188 23.015 37.402 1.00 90.00 240 VAL A C 1
ATOM 1925 O O . VAL A 1 240 ? -13.798 22.806 38.449 1.00 90.00 240 VAL A O 1
ATOM 1928 N N . PHE A 1 241 ? -12.488 22.047 36.800 1.00 91.00 241 PHE A N 1
ATOM 1929 C CA . PHE A 1 241 ? -12.445 20.672 37.329 1.00 91.00 241 PHE A CA 1
ATOM 1930 C C . PHE A 1 241 ? -11.724 20.534 38.676 1.00 91.00 241 PHE A C 1
ATOM 1932 O O . PHE A 1 241 ? -11.967 19.556 39.367 1.00 91.00 241 PHE A O 1
ATOM 1939 N N . ASN A 1 242 ? -10.905 21.510 39.088 1.00 90.06 242 ASN A N 1
ATOM 1940 C CA . ASN A 1 242 ? -10.259 21.534 40.410 1.00 90.06 242 ASN A CA 1
ATOM 1941 C C . ASN A 1 242 ? -11.144 22.122 41.534 1.00 90.06 242 ASN A C 1
ATOM 1943 O O . ASN A 1 242 ? -10.667 22.373 42.637 1.00 90.06 242 ASN A O 1
ATOM 1947 N N . LEU A 1 243 ? -12.421 22.394 41.251 1.00 91.19 243 LEU A N 1
ATOM 1948 C CA . LEU A 1 243 ? -13.408 22.840 42.231 1.00 91.19 243 LEU A CA 1
ATOM 1949 C C . LEU A 1 243 ? -14.351 21.683 42.570 1.00 91.19 243 LEU A C 1
ATOM 1951 O O . LEU A 1 243 ? -14.964 21.103 41.667 1.00 91.19 243 LEU A O 1
ATOM 1955 N N . ASP A 1 244 ? -14.505 21.406 43.866 1.00 95.44 244 ASP A N 1
ATOM 1956 C CA . ASP A 1 244 ? -15.471 20.425 44.355 1.00 95.44 244 ASP A CA 1
ATOM 1957 C C . ASP A 1 244 ? -16.901 20.957 44.217 1.00 95.44 244 ASP A C 1
ATOM 1959 O O . ASP A 1 244 ? -17.297 21.934 44.858 1.00 95.44 244 ASP A O 1
ATOM 1963 N N . TYR A 1 245 ? -17.643 20.357 43.286 1.00 94.44 245 TYR A N 1
ATOM 1964 C CA . TYR A 1 245 ? -18.994 20.766 42.911 1.00 94.44 245 TYR A CA 1
ATOM 1965 C C . TYR A 1 245 ? -19.778 19.572 42.333 1.00 94.44 245 TYR A C 1
ATOM 1967 O O . TYR A 1 245 ? -20.014 19.523 41.121 1.00 94.44 245 TYR A O 1
ATOM 1975 N N . PRO A 1 246 ? -20.135 18.577 43.166 1.00 95.81 246 PRO A N 1
ATOM 1976 C CA . PRO A 1 246 ? -20.920 17.431 42.724 1.00 95.81 246 PRO A CA 1
ATOM 1977 C C . PRO A 1 246 ? -22.358 17.839 42.388 1.00 95.81 246 PRO A C 1
ATOM 1979 O O . PRO A 1 246 ? -22.979 18.642 43.088 1.00 95.81 246 PRO A O 1
ATOM 1982 N N . VAL A 1 247 ? -22.902 17.257 41.320 1.00 95.56 247 VAL A N 1
ATOM 1983 C CA . VAL A 1 247 ? -24.277 17.468 40.862 1.00 95.56 247 VAL A CA 1
ATOM 1984 C C . VAL A 1 247 ? -24.852 16.131 40.407 1.00 95.56 247 VAL A C 1
ATOM 1986 O O . VAL A 1 247 ? -24.290 15.488 39.528 1.00 95.56 247 VAL A O 1
ATOM 1989 N N . ASP A 1 248 ? -25.970 15.708 40.996 1.00 93.25 248 ASP A N 1
ATOM 1990 C CA . ASP A 1 248 ? -26.655 14.447 40.658 1.00 93.25 248 ASP A CA 1
ATOM 1991 C C . ASP A 1 248 ? -25.731 13.206 40.606 1.00 93.25 248 ASP A C 1
ATOM 1993 O O . ASP A 1 248 ? -25.792 12.362 39.711 1.00 93.25 248 ASP A O 1
ATOM 1997 N N . GLU A 1 249 ? -24.806 13.117 41.558 1.00 92.44 249 GLU A N 1
ATOM 1998 C CA . GLU A 1 249 ? -23.793 12.058 41.607 1.00 92.44 249 GLU A CA 1
ATOM 1999 C C . GLU A 1 249 ? -24.380 10.699 42.026 1.00 92.44 249 GLU A C 1
ATOM 2001 O O . GLU A 1 249 ? -24.083 9.669 41.419 1.00 92.44 249 GLU A O 1
ATOM 2006 N N . TYR A 1 250 ? -25.267 10.706 43.025 1.00 90.31 250 TYR A N 1
ATOM 2007 C CA . TYR A 1 250 ? -25.787 9.500 43.683 1.00 90.31 250 TYR A CA 1
ATOM 2008 C C . TYR A 1 250 ? -27.006 8.861 42.998 1.00 90.31 250 TYR A C 1
ATOM 2010 O O . TYR A 1 250 ? -27.511 7.844 43.474 1.00 90.31 250 TYR A O 1
ATOM 2018 N N . SER A 1 251 ? -27.501 9.434 41.899 1.00 90.06 251 SER A N 1
ATOM 2019 C CA . SER A 1 251 ? -28.647 8.882 41.164 1.00 90.06 251 SER A CA 1
ATOM 2020 C C . SER A 1 251 ? -28.314 7.521 40.544 1.00 90.06 251 SER A C 1
ATOM 2022 O O . SER A 1 251 ? -27.185 7.284 40.123 1.00 90.06 251 SER A O 1
ATOM 2024 N N . LEU A 1 252 ? -29.276 6.595 40.477 1.00 88.44 252 LEU A N 1
ATOM 2025 C CA . LEU A 1 252 ? -29.050 5.268 39.872 1.00 88.44 252 LEU A CA 1
ATOM 2026 C C . LEU A 1 252 ? -28.949 5.334 38.341 1.00 88.44 252 LEU A C 1
ATOM 2028 O O . LEU A 1 252 ? -28.233 4.547 37.729 1.00 88.44 252 LEU A O 1
ATOM 2032 N N . GLU A 1 253 ? -29.610 6.317 37.738 1.00 90.50 253 GLU A N 1
ATOM 2033 C CA . GLU A 1 253 ? -29.515 6.642 36.316 1.00 90.50 253 GLU A CA 1
ATOM 2034 C C . GLU A 1 253 ? -28.708 7.934 36.124 1.00 90.50 253 GLU A C 1
ATOM 2036 O O . GLU A 1 253 ? -28.476 8.689 37.071 1.00 90.50 253 GLU A O 1
ATOM 2041 N N . VAL A 1 254 ? -28.202 8.169 34.912 1.00 91.50 254 VAL A N 1
ATOM 2042 C CA . VAL A 1 254 ? -27.465 9.399 34.591 1.00 91.50 254 VAL A CA 1
ATOM 2043 C C . VAL A 1 254 ? -28.454 10.481 34.176 1.00 91.50 254 VAL A C 1
ATOM 2045 O O . VAL A 1 254 ? -29.142 10.333 33.167 1.00 91.50 254 VAL A O 1
ATOM 2048 N N . ASN A 1 255 ? -28.470 11.612 34.881 1.00 93.62 255 ASN A N 1
ATOM 2049 C CA . ASN A 1 255 ? -29.107 12.815 34.365 1.00 93.62 255 ASN A CA 1
ATOM 2050 C C . ASN A 1 255 ? -28.191 13.524 33.356 1.00 93.62 255 ASN A C 1
ATOM 2052 O O . ASN A 1 255 ? -27.373 14.374 33.700 1.00 93.62 255 ASN A O 1
ATOM 2056 N N . TRP A 1 256 ? -28.369 13.214 32.075 1.00 93.81 256 TRP A N 1
ATOM 2057 C CA . TRP A 1 256 ? -27.584 13.784 30.969 1.00 93.81 256 TRP A CA 1
ATOM 2058 C C . TRP A 1 256 ? -27.682 15.307 30.832 1.00 93.81 256 TRP A C 1
ATOM 2060 O O . TRP A 1 256 ? -26.859 15.931 30.169 1.00 93.81 256 TRP A O 1
ATOM 2070 N N . THR A 1 257 ? -28.697 15.929 31.433 1.00 94.25 257 THR A N 1
ATOM 2071 C CA . THR A 1 257 ? -28.856 17.387 31.386 1.00 94.25 257 THR A CA 1
ATOM 2072 C C . THR A 1 257 ? -28.137 18.096 32.526 1.00 94.25 257 THR A C 1
ATOM 2074 O O . THR A 1 257 ? -27.945 19.315 32.445 1.00 94.25 257 THR A O 1
ATOM 2077 N N . LEU A 1 258 ? -27.769 17.361 33.580 1.00 94.12 258 LEU A N 1
ATOM 2078 C CA . LEU A 1 258 ? -27.250 17.919 34.816 1.00 94.12 258 LEU A CA 1
ATOM 2079 C C . LEU A 1 258 ? -26.558 16.842 35.673 1.00 94.12 258 LEU A C 1
ATOM 2081 O O . LEU A 1 258 ? -27.180 16.265 36.558 1.00 94.12 258 LEU A O 1
ATOM 2085 N N . HIS A 1 259 ? -25.272 16.590 35.434 1.00 95.94 259 HIS A N 1
ATOM 2086 C CA . HIS A 1 259 ? -24.493 15.595 36.172 1.00 95.94 259 HIS A CA 1
ATOM 2087 C C . HIS A 1 259 ? -23.020 16.004 36.300 1.00 95.94 259 HIS A C 1
ATOM 2089 O O . HIS A 1 259 ? -22.406 16.470 35.338 1.00 95.94 259 HIS A O 1
ATOM 2095 N N . ARG A 1 260 ? -22.428 15.806 37.480 1.00 95.94 260 ARG A N 1
ATOM 2096 C CA . ARG A 1 260 ? -20.997 15.984 37.746 1.00 95.94 260 ARG A CA 1
ATOM 2097 C C . ARG A 1 260 ? -20.584 15.229 39.003 1.00 95.94 260 ARG A C 1
ATOM 2099 O O . ARG A 1 260 ? -21.241 15.346 40.033 1.00 95.94 260 ARG A O 1
ATOM 2106 N N . LEU A 1 261 ? -19.477 14.502 38.920 1.00 96.56 261 LEU A N 1
ATOM 2107 C CA . LEU A 1 261 ? -18.888 13.823 40.074 1.00 96.56 261 LEU A CA 1
ATOM 2108 C C . LEU A 1 261 ? -18.196 14.816 41.023 1.00 96.56 261 LEU A C 1
ATOM 2110 O O . LEU A 1 261 ? -17.795 15.912 40.618 1.00 96.56 261 LEU A O 1
ATOM 2114 N N . SER A 1 262 ? -18.037 14.424 42.284 1.00 95.75 262 SER A N 1
ATOM 2115 C CA . SER A 1 262 ? -17.244 15.170 43.264 1.00 95.75 262 SER A CA 1
ATOM 2116 C C . SER A 1 262 ? -15.766 15.241 42.857 1.00 95.75 262 SER A C 1
ATOM 2118 O O . SER A 1 262 ? -15.252 14.387 42.129 1.00 95.75 262 SER A O 1
ATOM 2120 N N . LEU A 1 263 ? -15.050 16.265 43.326 1.00 95.19 263 LEU A N 1
ATOM 2121 C CA . LEU A 1 263 ? -13.625 16.436 43.033 1.00 95.19 263 LEU A CA 1
ATOM 2122 C C . LEU A 1 263 ? -12.779 15.212 43.440 1.00 95.19 263 LEU A C 1
ATOM 2124 O O . LEU A 1 263 ? -11.960 14.801 42.613 1.00 95.19 263 LEU A O 1
ATOM 2128 N N . PRO A 1 264 ? -12.961 14.590 44.626 1.00 94.94 264 PRO A N 1
ATOM 2129 C CA . PRO A 1 264 ? -12.228 13.376 44.994 1.00 94.94 264 PRO A CA 1
ATOM 2130 C C . PRO A 1 264 ? -12.421 12.229 43.992 1.00 94.94 264 PRO A C 1
ATOM 2132 O O . PRO A 1 264 ? -11.440 11.635 43.540 1.00 94.94 264 PRO A O 1
ATOM 2135 N N . HIS A 1 265 ? -13.657 11.985 43.546 1.00 95.50 265 HIS A N 1
ATOM 2136 C CA . HIS A 1 265 ? -13.953 10.943 42.559 1.00 95.50 265 HIS A CA 1
ATOM 2137 C C . HIS A 1 265 ? -13.356 11.255 41.179 1.00 95.50 265 HIS A C 1
ATOM 2139 O O . HIS A 1 265 ? -12.801 10.366 40.528 1.00 95.50 265 HIS A O 1
ATOM 2145 N N . ILE A 1 266 ? -13.401 12.518 40.734 1.00 95.56 266 ILE A N 1
ATOM 2146 C CA . ILE A 1 266 ? -12.752 12.943 39.481 1.00 95.56 266 ILE A CA 1
ATOM 2147 C C . ILE A 1 266 ? -11.230 12.757 39.574 1.00 95.56 266 ILE A C 1
ATOM 2149 O O . ILE A 1 266 ? -10.617 12.270 38.625 1.00 95.56 266 ILE A O 1
ATOM 2153 N N . GLN A 1 267 ? -10.610 13.098 40.708 1.00 95.06 267 GLN A N 1
ATOM 2154 C CA . GLN A 1 267 ? -9.175 12.896 40.941 1.00 95.06 267 GLN A CA 1
ATOM 2155 C C . GLN A 1 267 ? -8.796 11.412 40.938 1.00 95.06 267 GLN A C 1
ATOM 2157 O O . GLN A 1 267 ? -7.805 11.040 40.306 1.00 95.06 267 GLN A O 1
ATOM 2162 N N . HIS A 1 268 ? -9.598 10.559 41.582 1.00 95.00 268 HIS A N 1
ATOM 2163 C CA . HIS A 1 268 ? -9.405 9.111 41.566 1.00 95.00 268 HIS A CA 1
ATOM 2164 C C . HIS A 1 268 ? -9.448 8.549 40.138 1.00 95.00 268 HIS A C 1
ATOM 2166 O O . HIS A 1 268 ? -8.550 7.808 39.729 1.00 95.00 268 HIS A O 1
ATOM 2172 N N . LEU A 1 269 ? -10.463 8.935 39.360 1.00 95.44 269 LEU A N 1
ATOM 2173 C CA . LEU A 1 269 ? -10.614 8.509 37.970 1.00 95.44 269 LEU A CA 1
ATOM 2174 C C . LEU A 1 269 ? -9.464 9.007 37.097 1.00 95.44 269 LEU A C 1
ATOM 2176 O O . LEU A 1 269 ? -8.884 8.221 36.350 1.00 95.44 269 LEU A O 1
ATOM 2180 N N . ALA A 1 270 ? -9.097 10.282 37.213 1.00 94.31 270 ALA A N 1
ATOM 2181 C CA . ALA A 1 270 ? -8.009 10.873 36.444 1.00 94.31 270 ALA A CA 1
ATOM 2182 C C . ALA A 1 270 ? -6.658 10.201 36.740 1.00 94.31 270 ALA A C 1
ATOM 2184 O O . ALA A 1 270 ? -5.905 9.922 35.811 1.00 94.31 270 ALA A O 1
ATOM 2185 N N . GLY A 1 271 ? -6.372 9.871 38.005 1.00 93.25 271 GLY A N 1
ATOM 2186 C CA . GLY A 1 271 ? -5.159 9.139 38.392 1.00 93.25 271 GLY A CA 1
ATOM 2187 C C . GLY A 1 271 ? -5.073 7.721 37.813 1.00 93.25 271 GLY A C 1
ATOM 2188 O O . GLY A 1 271 ? -3.977 7.187 37.659 1.00 93.25 271 GLY A O 1
ATOM 2189 N N . ASN A 1 272 ? -6.218 7.138 37.447 1.00 93.81 272 ASN A N 1
ATOM 2190 C CA . ASN A 1 272 ? -6.340 5.817 36.829 1.00 93.81 272 ASN A CA 1
ATOM 2191 C C . ASN A 1 272 ? -6.685 5.876 35.326 1.00 93.81 272 ASN A C 1
ATOM 2193 O O . ASN A 1 272 ? -7.058 4.856 34.743 1.00 93.81 272 ASN A O 1
ATOM 2197 N N . SER A 1 273 ? -6.571 7.048 34.695 1.00 95.38 273 SER A N 1
ATOM 2198 C CA . SER A 1 273 ? -6.932 7.274 33.290 1.00 95.38 273 SER A CA 1
ATOM 2199 C C . SER A 1 273 ? -5.744 7.763 32.468 1.00 95.38 273 SER A C 1
ATOM 2201 O O . SER A 1 273 ? -4.805 8.367 32.981 1.00 95.38 273 SER A O 1
ATOM 2203 N N . THR A 1 274 ? -5.789 7.507 31.162 1.00 94.88 274 THR A N 1
ATOM 2204 C CA . THR A 1 274 ? -4.740 7.922 30.215 1.00 94.88 274 THR A CA 1
ATOM 2205 C C . THR A 1 274 ? -5.192 9.022 29.261 1.00 94.88 274 THR A C 1
ATOM 2207 O O . THR A 1 274 ? -4.359 9.789 28.795 1.00 94.88 274 THR A O 1
ATOM 2210 N N . HIS A 1 275 ? -6.493 9.129 28.989 1.00 94.88 275 HIS A N 1
ATOM 2211 C CA . HIS A 1 275 ? -7.041 10.060 28.004 1.00 94.88 275 HIS A CA 1
ATOM 2212 C C . HIS A 1 275 ? -8.239 10.817 28.569 1.00 94.88 275 HIS A C 1
ATOM 2214 O O . HIS A 1 275 ? -8.912 10.364 29.496 1.00 94.88 275 HIS A O 1
ATOM 2220 N N . LEU A 1 276 ? -8.519 11.958 27.954 1.00 94.25 276 LEU A N 1
ATOM 2221 C CA . LEU A 1 276 ? -9.730 12.746 28.124 1.00 94.25 276 LEU A CA 1
ATOM 2222 C C . LEU A 1 276 ? -10.455 12.810 26.781 1.00 94.25 276 LEU A C 1
ATOM 2224 O O . LEU A 1 276 ? -9.808 12.981 25.746 1.00 94.25 276 LEU A O 1
ATOM 2228 N N . ARG A 1 277 ? -11.789 12.745 26.803 1.00 94.00 277 ARG A N 1
ATOM 2229 C CA . ARG A 1 277 ? -12.608 13.059 25.629 1.00 94.00 277 ARG A CA 1
ATOM 2230 C C . ARG A 1 277 ? -13.789 13.964 25.951 1.00 94.00 277 ARG A C 1
ATOM 2232 O O . ARG A 1 277 ? -14.262 14.004 27.086 1.00 94.00 277 ARG A O 1
ATOM 2239 N N . VAL A 1 278 ? -14.304 14.611 24.913 1.00 93.06 278 VAL A N 1
ATOM 2240 C CA . VAL A 1 278 ? -15.564 15.360 24.907 1.00 93.06 278 VAL A CA 1
ATOM 2241 C C . VAL A 1 278 ? -16.403 14.889 23.743 1.00 93.06 278 VAL A C 1
ATOM 2243 O O . VAL A 1 278 ? -15.896 14.678 22.646 1.00 93.06 278 VAL A O 1
ATOM 2246 N N . THR A 1 279 ? -17.694 14.755 24.006 1.00 92.06 279 THR A N 1
ATOM 2247 C CA . THR A 1 279 ? -18.720 14.432 23.020 1.00 92.06 279 THR A CA 1
ATOM 2248 C C . THR A 1 279 ? -19.884 15.397 23.205 1.00 92.06 279 THR A C 1
ATOM 2250 O O . THR A 1 279 ? -20.058 15.977 24.281 1.00 92.06 279 THR A O 1
ATOM 2253 N N . CYS A 1 280 ? -20.701 15.552 22.170 1.00 88.38 280 CYS A N 1
ATOM 2254 C CA . CYS A 1 280 ? -21.944 16.311 22.220 1.00 88.38 280 CYS A CA 1
ATOM 2255 C C . CYS A 1 280 ? -23.115 15.392 21.852 1.00 88.38 280 CYS A C 1
ATOM 2257 O O . CYS A 1 280 ? -22.979 14.522 21.001 1.00 88.38 280 CYS A O 1
ATOM 2259 N N . ASN A 1 281 ? -24.272 15.570 22.501 1.00 86.12 281 ASN A N 1
ATOM 2260 C CA . ASN A 1 281 ? -25.495 14.785 22.252 1.00 86.12 281 ASN A CA 1
ATOM 2261 C C . ASN A 1 281 ? -25.351 13.250 22.380 1.00 86.12 281 ASN A C 1
ATOM 2263 O O . ASN A 1 281 ? -26.162 12.515 21.821 1.00 86.12 281 ASN A O 1
ATOM 2267 N N . PHE A 1 282 ? -24.382 12.765 23.165 1.00 85.88 282 PHE A N 1
ATOM 2268 C CA . PHE A 1 282 ? -24.065 11.336 23.308 1.00 85.88 282 PHE A CA 1
ATOM 2269 C C . PHE A 1 282 ? -25.286 10.449 23.611 1.00 85.88 282 PHE A C 1
ATOM 2271 O O . PHE A 1 282 ? -25.486 9.425 22.970 1.00 85.88 282 PHE A O 1
ATOM 2278 N N . HIS A 1 283 ? -26.147 10.848 24.551 1.00 82.81 283 HIS A N 1
ATOM 2279 C CA . HIS A 1 283 ? -27.318 10.043 24.918 1.00 82.81 283 HIS A CA 1
ATOM 2280 C C . HIS A 1 283 ? -28.418 10.017 23.847 1.00 82.81 283 HIS A C 1
ATOM 2282 O O . HIS A 1 283 ? -29.131 9.028 23.721 1.00 82.81 283 HIS A O 1
ATOM 2288 N N . SER A 1 284 ? -28.611 11.110 23.103 1.00 81.94 284 SER A N 1
ATOM 2289 C CA . SER A 1 284 ? -29.722 11.228 22.148 1.00 81.94 284 SER A CA 1
ATOM 2290 C C . SER A 1 284 ? -29.358 10.773 20.738 1.00 81.94 284 SER A C 1
ATOM 2292 O O . SER A 1 284 ? -30.231 10.302 20.016 1.00 81.94 284 SER A O 1
ATOM 2294 N N . GLN A 1 285 ? -28.096 10.932 20.339 1.00 77.75 285 GLN A N 1
ATOM 2295 C CA . GLN A 1 285 ? -27.605 10.620 18.993 1.00 77.75 285 GLN A CA 1
ATOM 2296 C C . GLN A 1 285 ? -26.632 9.437 18.971 1.00 77.75 285 GLN A C 1
ATOM 2298 O O . GLN A 1 285 ? -26.208 9.023 17.895 1.00 77.75 285 GLN A O 1
ATOM 2303 N N . GLY A 1 286 ? -26.295 8.882 20.136 1.00 76.06 286 GLY A N 1
ATOM 2304 C CA . GLY A 1 286 ? -25.234 7.897 20.264 1.00 76.06 286 GLY A CA 1
ATOM 2305 C C . GLY A 1 286 ? -23.854 8.527 20.093 1.00 76.06 286 GLY A C 1
ATOM 2306 O O . GLY A 1 286 ? -23.666 9.745 20.161 1.00 76.06 286 GLY A O 1
ATOM 2307 N N . PHE A 1 287 ? -22.866 7.669 19.881 1.00 77.06 287 PHE A N 1
ATOM 2308 C CA . PHE A 1 287 ? -21.498 8.090 19.646 1.00 77.06 287 PHE A CA 1
ATOM 2309 C C . PHE A 1 287 ? -21.305 8.602 18.211 1.00 77.06 287 PHE A C 1
ATOM 2311 O O . PHE A 1 287 ? -21.609 7.906 17.245 1.00 77.06 287 PHE A O 1
ATOM 2318 N N . ASN A 1 288 ? -20.772 9.816 18.073 1.00 75.88 288 ASN A N 1
ATOM 2319 C CA . ASN A 1 288 ? -20.399 10.419 16.798 1.00 75.88 288 ASN A CA 1
ATOM 2320 C C . ASN A 1 288 ? -19.117 11.238 16.990 1.00 75.88 288 ASN A C 1
ATOM 2322 O O . ASN A 1 288 ? -18.920 11.880 18.021 1.00 75.88 288 ASN A O 1
ATOM 2326 N N . TYR A 1 289 ? -18.262 11.225 15.974 1.00 78.56 289 TYR A N 1
ATOM 2327 C CA . TYR A 1 289 ? -17.043 12.018 15.923 1.00 78.56 289 TYR A CA 1
ATOM 2328 C C . TYR A 1 289 ? -17.277 13.481 15.524 1.00 78.56 289 TYR A C 1
ATOM 2330 O O . TYR A 1 289 ? -16.353 14.275 15.599 1.00 78.56 289 TYR A O 1
ATOM 2338 N N . THR A 1 290 ? -18.490 13.882 15.143 1.00 79.19 290 THR A N 1
ATOM 2339 C CA . THR A 1 290 ? -18.827 15.303 14.960 1.00 79.19 290 THR A CA 1
ATOM 2340 C C . THR A 1 290 ? -18.934 15.999 16.318 1.00 79.19 290 THR A C 1
ATOM 2342 O O . THR A 1 290 ? -19.626 15.500 17.201 1.00 79.19 290 THR A O 1
ATOM 2345 N N . ASP A 1 291 ? -18.295 17.163 16.473 1.00 85.50 291 ASP A N 1
ATOM 2346 C CA . ASP A 1 291 ? -18.234 17.899 17.750 1.00 85.50 291 ASP A CA 1
ATOM 2347 C C . ASP A 1 291 ? -17.607 17.053 18.880 1.00 85.50 291 ASP A C 1
ATOM 2349 O O . ASP A 1 291 ? -18.122 16.944 19.998 1.00 85.50 291 ASP A O 1
ATOM 2353 N N . TYR A 1 292 ? -16.463 16.449 18.546 1.00 90.06 292 TYR A N 1
ATOM 2354 C CA . TYR A 1 292 ? -15.676 15.542 19.373 1.00 90.06 292 TYR A CA 1
ATOM 2355 C C . TYR A 1 292 ? -14.267 16.088 19.613 1.00 90.06 292 TYR A C 1
ATOM 2357 O O . TYR A 1 292 ? -13.652 16.682 18.728 1.00 90.06 292 TYR A O 1
ATOM 2365 N N . ALA A 1 293 ? -13.710 15.823 20.792 1.00 93.06 293 ALA A N 1
ATOM 2366 C CA . ALA A 1 293 ? -12.296 16.054 21.074 1.00 93.06 293 ALA A CA 1
ATOM 2367 C C . ALA A 1 293 ? -11.730 14.907 21.914 1.00 93.06 293 ALA A C 1
ATOM 2369 O O . ALA A 1 293 ? -12.382 14.481 22.864 1.00 93.06 293 ALA A O 1
ATOM 2370 N N . ARG A 1 294 ? -10.508 14.455 21.621 1.00 93.38 294 ARG A N 1
ATOM 2371 C CA . ARG A 1 294 ? -9.745 13.497 22.435 1.00 93.38 294 ARG A CA 1
ATOM 2372 C C . ARG A 1 294 ? -8.291 13.920 22.562 1.00 93.38 294 ARG A C 1
ATOM 2374 O O . ARG A 1 294 ? -7.680 14.382 21.598 1.00 93.38 294 ARG A O 1
ATOM 2381 N N . ALA A 1 295 ? -7.740 13.746 23.757 1.00 93.31 295 ALA A N 1
ATOM 2382 C CA . ALA A 1 295 ? -6.350 14.059 24.052 1.00 93.31 295 ALA A CA 1
ATOM 2383 C C . ALA A 1 295 ? -5.769 13.155 25.150 1.00 93.31 295 ALA A C 1
ATOM 2385 O O . ALA A 1 295 ? -6.498 12.673 26.021 1.00 93.31 295 ALA A O 1
ATOM 2386 N N . ASP A 1 296 ? -4.443 12.998 25.149 1.00 92.06 296 ASP A N 1
ATOM 2387 C CA . ASP A 1 296 ? -3.690 12.390 26.252 1.00 92.06 296 ASP A CA 1
ATOM 2388 C C . ASP A 1 296 ? -3.766 13.290 27.502 1.00 92.06 296 ASP A C 1
ATOM 2390 O O . ASP A 1 296 ? -3.467 14.494 27.463 1.00 92.06 296 ASP A O 1
ATOM 2394 N N . LEU A 1 297 ? -4.144 12.690 28.632 1.00 91.69 297 LEU A N 1
ATOM 2395 C CA . LEU A 1 297 ? -4.310 13.366 29.917 1.00 91.69 297 LEU A CA 1
ATOM 2396 C C . LEU A 1 297 ? -2.979 13.903 30.477 1.00 91.69 297 LEU A C 1
ATOM 2398 O O . LEU A 1 297 ? -2.977 14.905 31.191 1.00 91.69 297 LEU A O 1
ATOM 2402 N N . LYS A 1 298 ? -1.831 13.314 30.111 1.00 87.31 298 LYS A N 1
ATOM 2403 C CA . LYS A 1 298 ? -0.491 13.828 30.458 1.00 87.31 298 LYS A CA 1
ATOM 2404 C C . LYS A 1 298 ? -0.257 15.220 29.884 1.00 87.31 298 LYS A C 1
ATOM 2406 O O . LYS A 1 298 ? 0.321 16.075 30.553 1.00 87.31 298 LYS A O 1
ATOM 2411 N N . ASN A 1 299 ? -0.729 15.449 28.660 1.00 85.00 299 ASN A N 1
ATOM 2412 C CA . ASN A 1 299 ? -0.652 16.749 28.000 1.00 85.00 299 ASN A CA 1
ATOM 2413 C C . ASN A 1 299 ? -1.799 17.675 28.434 1.00 85.00 299 ASN A C 1
ATOM 2415 O O . ASN A 1 299 ? -1.671 18.890 28.307 1.00 85.00 299 ASN A O 1
ATOM 2419 N N . HIS A 1 300 ? -2.885 17.114 28.977 1.00 90.06 300 HIS A N 1
ATOM 2420 C CA . HIS A 1 300 ? -4.112 17.800 29.393 1.00 90.06 300 HIS A CA 1
ATOM 2421 C C . HIS A 1 300 ? -4.423 17.586 30.882 1.00 90.06 300 HIS A C 1
ATOM 2423 O O . HIS A 1 300 ? -5.471 17.053 31.238 1.00 90.06 300 HIS A O 1
ATOM 2429 N N . ASN A 1 301 ? -3.544 18.042 31.782 1.00 89.12 301 ASN A N 1
ATOM 2430 C CA . ASN A 1 301 ? -3.844 18.028 33.218 1.00 89.12 301 ASN A CA 1
ATOM 2431 C C . ASN A 1 301 ? -5.032 18.953 33.572 1.00 89.12 301 ASN A C 1
ATOM 2433 O O . ASN A 1 301 ? -4.852 20.144 33.824 1.00 89.12 301 ASN A O 1
ATOM 2437 N N . ILE A 1 302 ? -6.239 18.391 33.630 1.00 90.25 302 ILE A N 1
ATOM 2438 C CA . ILE A 1 302 ? -7.495 19.116 33.876 1.00 90.25 302 ILE A CA 1
ATOM 2439 C C . ILE A 1 302 ? -7.584 19.795 35.252 1.00 90.25 302 ILE A C 1
ATOM 2441 O O . ILE A 1 302 ? -8.520 20.554 35.481 1.00 90.25 302 ILE A O 1
ATOM 2445 N N . PHE A 1 303 ? -6.635 19.580 36.167 1.00 90.81 303 PHE A N 1
ATOM 2446 C CA . PHE A 1 303 ? -6.641 20.207 37.494 1.00 90.81 303 PHE A CA 1
ATOM 2447 C C . PHE A 1 303 ? -5.834 21.508 37.572 1.00 90.81 303 PHE A C 1
ATOM 2449 O O . PHE A 1 303 ? -5.843 22.168 38.610 1.00 90.81 303 PHE A O 1
ATOM 2456 N N . VAL A 1 304 ? -5.142 21.901 36.498 1.00 87.50 304 VAL A N 1
ATOM 2457 C CA . VAL A 1 304 ? -4.396 23.168 36.448 1.00 87.50 304 VAL A CA 1
ATOM 2458 C C . VAL A 1 304 ? -5.089 24.205 35.568 1.00 87.50 304 VAL A C 1
ATOM 2460 O O . VAL A 1 304 ? -5.960 23.896 34.753 1.00 87.50 304 VAL A O 1
ATOM 2463 N N . THR A 1 305 ? -4.695 25.466 35.732 1.00 85.62 305 THR A N 1
ATOM 2464 C CA . THR A 1 305 ? -5.213 26.566 34.920 1.00 85.62 305 THR A CA 1
ATOM 2465 C C . THR A 1 305 ? -4.422 26.715 33.618 1.00 85.62 305 THR A C 1
ATOM 2467 O O . THR A 1 305 ? -3.190 26.727 33.593 1.00 85.62 305 THR A O 1
ATOM 2470 N N . TRP A 1 306 ? -5.145 26.863 32.511 1.00 83.38 306 TRP A N 1
ATOM 2471 C CA . TRP A 1 306 ? -4.632 27.171 31.183 1.00 83.38 306 TRP A CA 1
ATOM 2472 C C . TRP A 1 306 ? -5.265 28.468 30.706 1.00 83.38 306 TRP A C 1
ATOM 2474 O O . TRP A 1 306 ? -6.439 28.498 30.357 1.00 83.38 306 TRP A O 1
ATOM 2484 N N . ARG A 1 307 ? -4.500 29.558 30.664 1.00 83.94 307 ARG A N 1
ATOM 2485 C CA . ARG A 1 307 ? -4.980 30.815 30.080 1.00 83.94 307 ARG A CA 1
ATOM 2486 C C . ARG A 1 307 ? -4.537 30.886 28.627 1.00 83.94 307 ARG A C 1
ATOM 2488 O O . ARG A 1 307 ? -3.359 31.107 28.377 1.00 83.94 307 ARG A O 1
ATOM 2495 N N . GLN A 1 308 ? -5.483 30.717 27.700 1.00 82.56 308 GLN A N 1
ATOM 2496 C CA . GLN A 1 308 ? -5.262 30.893 26.255 1.00 82.56 308 GLN A CA 1
ATOM 2497 C C . GLN A 1 308 ? -4.045 30.102 25.736 1.00 82.56 308 GLN A C 1
ATOM 2499 O O . GLN A 1 308 ? -3.141 30.671 25.129 1.00 82.56 308 GLN A O 1
ATOM 2504 N N . LYS A 1 309 ? -4.007 28.789 25.993 1.00 88.25 309 LYS A N 1
ATOM 2505 C CA . LYS A 1 309 ? -2.869 27.933 25.629 1.00 88.25 309 LYS A CA 1
ATOM 2506 C C . LYS A 1 309 ? -3.219 27.030 24.446 1.00 88.25 309 LYS A C 1
ATOM 2508 O O . LYS A 1 309 ? -4.281 26.414 24.448 1.00 88.25 309 LYS A O 1
ATOM 2513 N N . CYS A 1 310 ? -2.334 26.930 23.456 1.00 90.19 310 CYS A N 1
ATOM 2514 C CA . CYS A 1 310 ? -2.444 25.918 22.405 1.00 90.19 310 CYS A CA 1
ATOM 2515 C C . CYS A 1 310 ? -2.117 24.546 23.015 1.00 90.19 310 CYS A C 1
ATOM 2517 O O . CYS A 1 310 ? -1.001 24.324 23.488 1.00 90.19 310 CYS A O 1
ATOM 2519 N N . MET A 1 311 ? -3.105 23.657 23.063 1.00 90.75 311 MET A N 1
ATOM 2520 C CA . MET A 1 311 ? -2.988 22.324 23.659 1.00 90.75 311 MET A CA 1
ATOM 2521 C C . MET A 1 311 ? -3.152 21.256 22.577 1.00 90.75 311 MET A C 1
ATOM 2523 O O . MET A 1 311 ? -3.947 21.449 21.663 1.00 90.75 311 MET A O 1
ATOM 2527 N N . LEU A 1 312 ? -2.386 20.165 22.667 1.00 90.69 312 LEU A N 1
ATOM 2528 C CA . LEU A 1 312 ? -2.306 19.118 21.640 1.00 90.69 312 LEU A CA 1
ATOM 2529 C C . LEU A 1 312 ? -3.435 18.082 21.752 1.00 90.69 312 LEU A C 1
ATOM 2531 O O . LEU A 1 312 ? -3.441 17.275 22.681 1.00 90.69 312 LEU A O 1
ATOM 2535 N N . TYR A 1 313 ? -4.328 18.045 20.772 1.00 91.50 313 TYR A N 1
ATOM 2536 C CA . TYR A 1 313 ? -5.374 17.033 20.663 1.00 91.50 313 TYR A CA 1
ATOM 2537 C C . TYR A 1 313 ? -4.938 15.925 19.709 1.00 91.50 313 TYR A C 1
ATOM 2539 O O . TYR A 1 313 ? -4.402 16.196 18.636 1.00 91.50 313 TYR A O 1
ATOM 2547 N N . GLU A 1 314 ? -5.199 14.675 20.084 1.00 89.06 314 GLU A N 1
ATOM 2548 C CA . GLU A 1 314 ? -4.993 13.524 19.197 1.00 89.06 314 GLU A CA 1
ATOM 2549 C C . GLU A 1 314 ? -5.994 13.555 18.047 1.00 89.06 314 GLU A C 1
ATOM 2551 O O . GLU A 1 314 ? -5.648 13.288 16.897 1.00 89.06 314 GLU A O 1
ATOM 2556 N N . TYR A 1 315 ? -7.237 13.912 18.370 1.00 87.62 315 TYR A N 1
ATOM 2557 C CA . TYR A 1 315 ? -8.297 14.129 17.404 1.00 87.62 315 TYR A CA 1
ATOM 2558 C C . TYR A 1 315 ? -9.248 15.213 17.904 1.00 87.62 315 TYR A C 1
ATOM 2560 O O . TYR A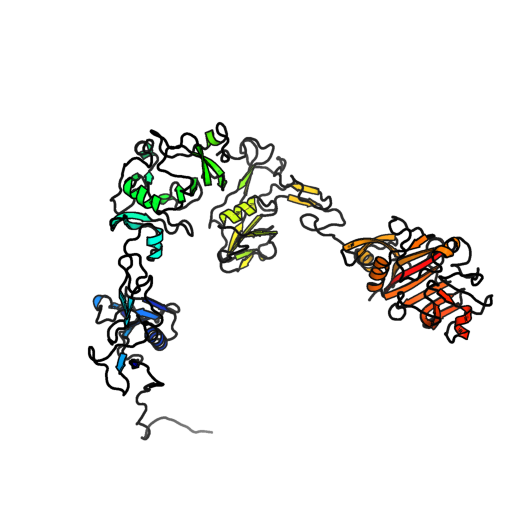 1 315 ? -9.671 15.212 19.061 1.00 87.62 315 TYR A O 1
ATOM 2568 N N . LEU A 1 316 ? -9.584 16.134 17.015 1.00 88.75 316 LEU A N 1
ATOM 2569 C CA . LEU A 1 316 ? -10.508 17.226 17.238 1.00 88.75 316 LEU A CA 1
ATOM 2570 C C . LEU A 1 316 ? -11.378 17.378 15.997 1.00 88.75 316 LEU A C 1
ATOM 2572 O O . LEU A 1 316 ? -10.873 17.521 14.890 1.00 88.75 316 LEU A O 1
ATOM 2576 N N . ASN A 1 317 ? -12.687 17.393 16.184 1.00 86.94 317 ASN A N 1
ATOM 2577 C CA . ASN A 1 317 ? -13.652 17.668 15.138 1.00 86.94 317 ASN A CA 1
ATOM 2578 C C . ASN A 1 317 ? -14.687 18.633 15.697 1.00 86.94 317 ASN A C 1
ATOM 2580 O O . ASN A 1 317 ? -15.436 18.283 16.602 1.00 86.94 317 ASN A O 1
ATOM 2584 N N . ILE A 1 318 ? -14.725 19.855 15.169 1.00 86.19 318 ILE A N 1
ATOM 2585 C CA . ILE A 1 318 ? -15.738 20.850 15.536 1.00 86.19 318 ILE A CA 1
ATOM 2586 C C . ILE A 1 318 ? -16.490 21.241 14.269 1.00 86.19 318 ILE A C 1
ATOM 2588 O O . ILE A 1 318 ? -15.914 21.838 13.358 1.00 86.19 318 ILE A O 1
ATOM 2592 N N . ARG A 1 319 ? -17.795 20.953 14.229 1.00 77.38 319 ARG A N 1
ATOM 2593 C CA . ARG A 1 319 ? -18.699 21.210 13.094 1.00 77.38 319 ARG A CA 1
ATOM 2594 C C . ARG A 1 319 ? -18.244 20.549 11.785 1.00 77.38 319 ARG A C 1
ATOM 2596 O O . ARG A 1 319 ? -18.400 21.137 10.716 1.00 77.38 319 ARG A O 1
ATOM 2603 N N . GLY A 1 320 ? -17.654 19.356 11.870 1.00 71.94 320 GLY A N 1
ATOM 2604 C CA . GLY A 1 320 ? -17.127 18.611 10.722 1.00 71.94 320 GLY A CA 1
ATOM 2605 C C . GLY A 1 320 ? -15.744 19.068 10.253 1.00 71.94 320 GLY A C 1
ATOM 2606 O O . GLY A 1 320 ? -15.240 18.543 9.266 1.00 71.94 320 GLY A O 1
ATOM 2607 N N . ILE A 1 321 ? -15.128 20.042 10.931 1.00 74.25 321 ILE A N 1
ATOM 2608 C CA . ILE A 1 321 ? -13.748 20.454 10.662 1.00 74.25 321 ILE A CA 1
ATOM 2609 C C . ILE A 1 321 ? -12.851 19.612 11.551 1.00 74.25 321 ILE A C 1
ATOM 2611 O O . ILE A 1 321 ? -12.808 19.816 12.766 1.00 74.25 321 ILE A O 1
ATOM 2615 N N . GLU A 1 322 ? -12.176 18.660 10.923 1.00 78.69 322 GLU A N 1
ATOM 2616 C CA . GLU A 1 322 ? -11.354 17.652 11.578 1.00 78.69 322 GLU A CA 1
ATOM 2617 C C . GLU A 1 322 ? -9.888 18.054 11.631 1.00 78.69 322 GLU A C 1
ATOM 2619 O O . GLU A 1 322 ? -9.366 18.720 10.737 1.00 78.69 322 GLU A O 1
ATOM 2624 N N . CYS A 1 323 ? -9.218 17.621 12.688 1.00 77.56 323 CYS A N 1
ATOM 2625 C CA . CYS A 1 323 ? -7.832 17.924 12.958 1.00 77.56 323 CYS A CA 1
ATOM 2626 C C . CYS A 1 323 ? -7.249 16.832 13.851 1.00 77.56 323 CYS A C 1
ATOM 2628 O O . CYS A 1 323 ? -7.836 16.473 14.871 1.00 77.56 323 CYS A O 1
ATOM 2630 N N . TYR A 1 324 ? -6.111 16.278 13.449 1.00 79.19 324 TYR A N 1
ATOM 2631 C CA . TYR A 1 324 ? -5.459 15.162 14.129 1.00 79.19 324 TYR A CA 1
ATOM 2632 C C . TYR A 1 324 ? -4.061 15.584 14.552 1.00 79.19 324 TYR A C 1
ATOM 2634 O O . TYR A 1 324 ? -3.378 16.267 13.792 1.00 79.19 324 TYR A O 1
ATOM 2642 N N . ASN A 1 325 ? -3.636 15.171 15.748 1.00 83.81 325 ASN A N 1
ATOM 2643 C CA . ASN A 1 325 ? -2.340 15.536 16.334 1.00 83.81 325 ASN A CA 1
ATOM 2644 C C . ASN A 1 325 ? -2.019 17.028 16.204 1.00 83.81 325 ASN A C 1
ATOM 2646 O O . ASN A 1 325 ? -0.920 17.415 15.808 1.00 83.81 325 ASN A O 1
ATOM 2650 N N . CYS A 1 326 ? -2.996 17.863 16.523 1.00 84.44 326 CYS A N 1
ATOM 2651 C CA . CYS A 1 326 ? -2.920 19.284 16.265 1.00 84.44 326 CYS A CA 1
ATOM 2652 C C . CYS A 1 326 ? -3.230 20.090 17.514 1.00 84.44 326 CYS A C 1
ATOM 2654 O O . CYS A 1 326 ? -3.905 19.636 18.444 1.00 84.44 326 CYS A O 1
ATOM 2656 N N . THR A 1 327 ? -2.714 21.308 17.550 1.00 90.06 327 THR A N 1
ATOM 2657 C CA . THR A 1 327 ? -2.924 22.195 18.679 1.00 90.06 327 THR A CA 1
ATOM 2658 C C . THR A 1 327 ? -4.183 23.041 18.508 1.00 90.06 327 THR A C 1
ATOM 2660 O O . THR A 1 327 ? -4.429 23.623 17.455 1.00 90.06 327 THR A O 1
ATOM 2663 N N . ALA A 1 328 ? -4.984 23.157 19.568 1.00 91.00 328 ALA A N 1
ATOM 2664 C CA . ALA A 1 328 ? -6.147 24.042 19.603 1.00 91.00 328 ALA A CA 1
ATOM 2665 C C . ALA A 1 328 ? -6.114 24.941 20.839 1.00 91.00 328 ALA A C 1
ATOM 2667 O O . ALA A 1 328 ? -5.699 24.523 21.929 1.00 91.00 328 ALA A O 1
ATOM 2668 N N . LEU A 1 329 ? -6.560 26.192 20.683 1.00 90.94 329 LEU A N 1
ATOM 2669 C CA . LEU A 1 329 ? -6.563 27.160 21.775 1.00 90.94 329 LEU A CA 1
ATOM 2670 C C . LEU A 1 329 ? -7.576 26.745 22.830 1.00 90.94 329 LEU A C 1
ATOM 2672 O O . LEU A 1 329 ? -8.787 26.835 22.632 1.00 90.94 329 LEU A O 1
ATOM 2676 N N . THR A 1 330 ? -7.058 26.333 23.970 1.00 90.25 330 THR A N 1
ATOM 2677 C CA . THR A 1 330 ? -7.823 25.783 25.075 1.00 90.25 330 THR A CA 1
ATOM 2678 C C . THR A 1 330 ? -7.708 26.712 26.275 1.00 90.25 330 THR A C 1
ATOM 2680 O O . THR A 1 330 ? -6.643 27.280 26.546 1.00 90.25 330 THR A O 1
ATOM 2683 N N . ASN A 1 331 ? -8.818 26.904 26.983 1.00 88.19 331 ASN A N 1
ATOM 2684 C CA . ASN A 1 331 ? -8.878 27.745 28.171 1.00 88.19 331 ASN A CA 1
ATOM 2685 C C . ASN A 1 331 ? -9.536 26.987 29.325 1.00 88.19 331 ASN A C 1
ATOM 2687 O O . ASN A 1 331 ? -10.499 26.255 29.118 1.00 88.19 331 ASN A O 1
ATOM 2691 N N . GLN A 1 332 ? -8.989 27.174 30.520 1.00 87.25 332 GLN A N 1
ATOM 2692 C CA . GLN A 1 332 ? -9.564 26.780 31.801 1.00 87.25 332 GLN A CA 1
ATOM 2693 C C . GLN A 1 332 ? -8.913 27.654 32.875 1.00 87.25 332 GLN A C 1
ATOM 2695 O O . GLN A 1 332 ? -7.705 27.576 33.087 1.00 87.25 332 GLN A O 1
ATOM 2700 N N . ASN A 1 333 ? -9.661 28.511 33.557 1.00 83.06 333 ASN A N 1
ATOM 2701 C CA . ASN A 1 333 ? -9.084 29.428 34.540 1.00 83.06 333 ASN A CA 1
ATOM 2702 C C . ASN A 1 333 ? -10.106 29.774 35.635 1.00 83.06 333 ASN A C 1
ATOM 2704 O O . ASN A 1 333 ? -11.265 29.381 35.544 1.00 83.06 333 ASN A O 1
ATOM 2708 N N . ASP A 1 334 ? -9.683 30.492 36.678 1.00 71.50 334 ASP A N 1
ATOM 2709 C CA . ASP A 1 334 ? -10.591 30.936 37.742 1.00 71.50 334 ASP A CA 1
ATOM 2710 C C . ASP A 1 334 ? -11.690 31.849 37.169 1.00 71.50 334 ASP A C 1
ATOM 2712 O O . ASP A 1 334 ? -11.468 33.038 36.940 1.00 71.50 334 ASP A O 1
ATOM 2716 N N . GLY A 1 335 ? -12.871 31.273 36.937 1.00 74.75 335 GLY A N 1
ATOM 2717 C CA . GLY A 1 335 ? -14.024 31.946 36.336 1.00 74.75 335 GLY A CA 1
ATOM 2718 C C . GLY A 1 335 ? -14.483 31.360 34.999 1.00 74.75 335 GLY A C 1
ATOM 2719 O O . GLY A 1 335 ? -15.644 31.561 34.660 1.00 74.75 335 GLY A O 1
ATOM 2720 N N . ASP A 1 336 ? -13.645 30.584 34.304 1.00 82.50 336 ASP A N 1
ATOM 2721 C CA . ASP A 1 336 ? -13.979 29.922 33.038 1.00 82.50 336 ASP A CA 1
ATOM 2722 C C . ASP A 1 336 ? -13.827 28.394 33.146 1.00 82.50 336 ASP A C 1
ATOM 2724 O O . ASP A 1 336 ? -12.739 27.870 33.414 1.00 82.50 336 ASP A O 1
ATOM 2728 N N . SER A 1 337 ? -14.905 27.664 32.859 1.00 86.25 337 SER A N 1
ATOM 2729 C CA . SER A 1 337 ? -14.866 26.218 32.617 1.00 86.25 337 SER A CA 1
ATOM 2730 C C . SER A 1 337 ? -13.993 25.864 31.410 1.00 86.25 337 SER A C 1
ATOM 2732 O O . SER A 1 337 ? -13.571 26.729 30.642 1.00 86.25 337 SER A O 1
ATOM 2734 N N . TRP A 1 338 ? -13.686 24.579 31.246 1.00 88.75 338 TRP A N 1
ATOM 2735 C CA . TRP A 1 338 ? -12.889 24.128 30.115 1.00 88.75 338 TRP A CA 1
ATOM 2736 C C . TRP A 1 338 ? -13.627 24.320 28.781 1.00 88.75 338 TRP A C 1
ATOM 2738 O O . TRP A 1 338 ? -14.726 23.799 28.593 1.00 88.75 338 TRP A O 1
ATOM 2748 N N . PHE A 1 339 ? -13.005 25.034 27.838 1.00 89.19 339 PHE A N 1
ATOM 2749 C CA . PHE A 1 339 ? -13.508 25.176 26.469 1.00 89.19 339 PHE A CA 1
ATOM 2750 C C . PHE A 1 339 ? -12.389 25.322 25.429 1.00 89.19 339 PHE A C 1
ATOM 2752 O O . PHE A 1 339 ? -11.270 25.749 25.734 1.00 89.19 339 PHE A O 1
ATOM 2759 N N . ILE A 1 340 ? -12.726 25.025 24.170 1.00 90.00 340 ILE A N 1
ATOM 2760 C CA . ILE A 1 340 ? -11.868 25.228 22.995 1.00 90.00 340 ILE A CA 1
ATOM 2761 C C . ILE A 1 340 ? -12.341 26.476 22.243 1.00 90.00 340 ILE A C 1
ATOM 2763 O O . ILE A 1 340 ? -13.491 26.572 21.817 1.00 90.00 340 ILE A O 1
ATOM 2767 N N . ASN A 1 341 ? -11.451 27.450 22.058 1.00 87.56 341 ASN A N 1
ATOM 2768 C CA . ASN A 1 341 ? -11.726 28.674 21.311 1.00 87.56 341 ASN A CA 1
ATOM 2769 C C . ASN A 1 341 ? -11.254 28.542 19.860 1.00 87.56 341 ASN A C 1
ATOM 2771 O O . ASN A 1 341 ? -10.176 29.007 19.475 1.00 87.56 341 ASN A O 1
ATOM 2775 N N . SER A 1 342 ? -12.100 27.929 19.041 1.00 80.69 342 SER A N 1
ATOM 2776 C CA . SER A 1 342 ? -11.828 27.686 17.624 1.00 80.69 342 SER A CA 1
ATOM 2777 C C . SER A 1 342 ? -11.579 28.975 16.819 1.00 80.69 342 SER A C 1
ATOM 2779 O O . SER A 1 342 ? -10.701 29.006 15.966 1.00 80.69 342 SER A O 1
ATOM 2781 N N . TYR A 1 343 ? -12.256 30.086 17.135 1.00 74.31 343 TYR A N 1
ATOM 2782 C CA . TYR A 1 343 ? -12.099 31.352 16.401 1.00 74.31 343 TYR A CA 1
ATOM 2783 C C . TYR A 1 343 ? -10.760 32.065 16.659 1.00 74.31 343 TYR A C 1
ATOM 2785 O O . TYR A 1 343 ? -10.175 32.644 15.737 1.00 74.31 343 TYR A O 1
ATOM 2793 N N . ALA A 1 344 ? -10.288 32.080 17.909 1.00 73.25 344 ALA A N 1
ATOM 2794 C CA . ALA A 1 344 ? -9.067 32.796 18.288 1.00 73.25 344 ALA A CA 1
ATOM 2795 C C . ALA A 1 344 ? -7.783 31.973 18.090 1.00 73.25 344 ALA A C 1
ATOM 2797 O O . ALA A 1 344 ? -6.702 32.566 18.108 1.00 73.25 344 ALA A O 1
ATOM 2798 N N . SER A 1 345 ? -7.908 30.658 17.868 1.00 72.25 345 SER A N 1
ATOM 2799 C CA . SER A 1 345 ? -6.782 29.727 17.715 1.00 72.25 345 SER A CA 1
ATOM 2800 C C . SER A 1 345 ? -5.757 30.197 16.680 1.00 72.25 345 SER A C 1
ATOM 2802 O O . SER A 1 345 ? -4.602 30.402 17.038 1.00 72.25 345 SER A O 1
ATOM 2804 N N . ARG A 1 346 ? -6.179 30.530 15.453 1.00 63.03 346 ARG A N 1
ATOM 2805 C CA . ARG A 1 346 ? -5.267 31.018 14.400 1.00 63.03 346 ARG A CA 1
ATOM 2806 C C . ARG A 1 346 ? -5.017 32.528 14.429 1.00 63.03 346 ARG A C 1
ATOM 2808 O O . ARG A 1 346 ? -3.906 32.990 14.222 1.00 63.03 346 ARG A O 1
ATOM 2815 N N . LYS A 1 347 ? -6.047 33.340 14.701 1.00 60.00 347 LYS A N 1
ATOM 2816 C CA . LYS A 1 347 ? -5.969 34.810 14.547 1.00 60.00 347 LYS A CA 1
ATOM 2817 C C . LYS A 1 347 ? -5.046 35.519 15.540 1.00 60.00 347 LYS A C 1
ATOM 2819 O O . LYS A 1 347 ? -4.654 36.652 15.271 1.00 60.00 347 LYS A O 1
ATOM 2824 N N . LYS A 1 348 ? -4.797 34.923 16.708 1.00 60.88 348 LYS A N 1
ATOM 2825 C CA . LYS A 1 348 ? -4.091 35.595 17.810 1.00 60.88 348 LYS A CA 1
ATOM 2826 C C . LYS A 1 348 ? -2.959 34.766 18.421 1.00 60.88 348 LYS A C 1
ATOM 2828 O O . LYS A 1 348 ? -2.052 35.365 18.987 1.00 60.88 348 LYS A O 1
ATOM 2833 N N . PHE A 1 349 ? -3.016 33.437 18.316 1.00 67.62 349 PHE A N 1
ATOM 2834 C CA . PHE A 1 349 ? -2.100 32.534 19.022 1.00 67.62 349 PHE A CA 1
ATOM 2835 C C . PHE A 1 349 ? -1.412 31.496 18.130 1.00 67.62 349 PHE A C 1
ATOM 2837 O O . PHE A 1 349 ? -0.577 30.763 18.643 1.00 67.62 349 PHE A O 1
ATOM 2844 N N . ASP A 1 350 ? -1.732 31.466 16.831 1.00 76.62 350 ASP A N 1
ATOM 2845 C CA . ASP A 1 350 ? -1.110 30.583 15.836 1.00 76.62 350 ASP A CA 1
ATOM 2846 C C . ASP A 1 350 ? -1.150 29.083 16.203 1.00 76.62 350 ASP A C 1
ATOM 2848 O O . ASP A 1 350 ? -0.185 28.357 15.993 1.00 76.62 350 ASP A O 1
ATOM 2852 N N . CYS A 1 351 ? -2.260 28.606 16.788 1.00 83.38 351 CYS A N 1
ATOM 2853 C CA . CYS A 1 351 ? -2.483 27.164 16.947 1.00 83.38 351 CYS A CA 1
ATOM 2854 C C . CYS A 1 351 ? -2.904 26.530 15.605 1.00 83.38 351 CYS A C 1
ATOM 2856 O O . CYS A 1 351 ? -3.554 27.191 14.789 1.00 83.38 351 CYS A O 1
ATOM 2858 N N . ASP A 1 352 ? -2.620 25.237 15.426 1.00 82.81 352 ASP A N 1
ATOM 2859 C CA . ASP A 1 352 ? -2.865 24.496 14.176 1.00 82.81 352 ASP A CA 1
ATOM 2860 C C . ASP A 1 352 ? -4.352 24.450 13.781 1.00 82.81 352 ASP A C 1
ATOM 2862 O O . ASP A 1 352 ? -4.707 24.599 12.612 1.00 82.81 352 ASP A O 1
ATOM 2866 N N . PHE A 1 353 ? -5.243 24.251 14.757 1.00 82.50 353 PHE A N 1
ATOM 2867 C CA . PHE A 1 353 ? -6.680 24.163 14.516 1.00 82.50 353 PHE A CA 1
ATOM 2868 C C . PHE A 1 353 ? -7.308 25.546 14.350 1.00 82.50 353 PHE A C 1
ATOM 2870 O O . PHE A 1 353 ? -7.324 26.335 15.294 1.00 82.50 353 PHE A O 1
ATOM 2877 N N . ASP A 1 354 ? -7.911 25.840 13.196 1.00 70.44 354 ASP A N 1
ATOM 2878 C CA . ASP A 1 354 ? -8.479 27.170 12.933 1.00 70.44 354 ASP A CA 1
ATOM 2879 C C . ASP A 1 354 ? -10.012 27.247 12.961 1.00 70.44 354 ASP A C 1
ATOM 2881 O O . ASP A 1 354 ? -10.572 28.347 12.891 1.00 70.44 354 ASP A O 1
ATOM 2885 N N . GLY A 1 355 ? -10.691 26.100 13.093 1.00 66.00 355 GLY A N 1
ATOM 2886 C CA . GLY A 1 355 ? -12.148 25.983 13.177 1.00 66.00 355 GLY A CA 1
ATOM 2887 C C . GLY A 1 355 ? -12.926 26.701 12.073 1.00 66.00 355 GLY A C 1
ATOM 2888 O O . GLY A 1 355 ? -14.133 26.940 12.235 1.00 66.00 355 GLY A O 1
ATOM 2889 N N . ARG A 1 356 ? -12.246 27.075 10.984 1.00 62.06 356 ARG A N 1
ATOM 2890 C CA . ARG A 1 356 ? -12.807 27.643 9.768 1.00 62.06 356 ARG A CA 1
ATOM 2891 C C . ARG A 1 356 ? -12.804 26.534 8.723 1.00 62.06 356 ARG A C 1
ATOM 2893 O O . ARG A 1 356 ? -11.844 25.780 8.639 1.00 62.06 356 ARG A O 1
ATOM 2900 N N . PRO A 1 357 ? -13.854 26.419 7.902 1.00 52.50 357 PRO A N 1
ATOM 2901 C CA . PRO A 1 357 ? -13.728 25.642 6.681 1.00 52.50 357 PRO A CA 1
ATOM 2902 C C . PRO A 1 357 ? -12.535 26.213 5.901 1.00 52.50 357 PRO A C 1
ATOM 2904 O O . PRO A 1 357 ? -12.423 27.440 5.808 1.00 52.50 357 PRO A O 1
ATOM 2907 N N . GLU A 1 358 ? -11.676 25.369 5.327 1.00 45.41 358 GLU A N 1
ATOM 2908 C CA . GLU A 1 358 ? -10.494 25.779 4.536 1.00 45.41 358 GLU A CA 1
ATOM 2909 C C . GLU A 1 358 ? -10.822 26.789 3.404 1.00 45.41 358 GLU A C 1
ATOM 2911 O O . GLU A 1 358 ? -9.942 27.455 2.867 1.00 45.41 358 GLU A O 1
ATOM 2916 N N . CYS A 1 359 ? -12.102 27.014 3.103 1.00 45.41 359 CYS A N 1
ATOM 2917 C CA . CYS A 1 359 ? -12.645 27.927 2.097 1.00 45.41 359 CYS A CA 1
ATOM 2918 C C . CYS A 1 359 ? -12.611 29.438 2.398 1.00 45.41 359 CYS A C 1
ATOM 2920 O O . CYS A 1 359 ? -13.366 30.179 1.770 1.00 45.41 359 CYS A O 1
ATOM 2922 N N . ALA A 1 360 ? -11.809 29.943 3.337 1.00 39.69 360 ALA A N 1
ATOM 2923 C CA . ALA A 1 360 ? -11.695 31.400 3.520 1.00 39.69 360 ALA A CA 1
ATOM 2924 C C . ALA A 1 360 ? -10.613 32.048 2.632 1.00 39.69 360 ALA A C 1
ATOM 2926 O O . ALA A 1 360 ? -10.572 33.273 2.537 1.00 39.69 360 ALA A O 1
ATOM 2927 N N . THR A 1 361 ? -9.734 31.253 2.002 1.00 42.47 361 THR A N 1
ATOM 2928 C CA . THR A 1 361 ? -8.583 31.765 1.225 1.00 42.47 361 THR A CA 1
ATOM 2929 C C . THR A 1 361 ? -8.216 30.940 -0.019 1.00 42.47 361 THR A C 1
ATOM 2931 O O . THR A 1 361 ? -7.130 31.118 -0.568 1.00 42.47 361 THR A O 1
ATOM 2934 N N . CYS A 1 362 ? -9.067 30.028 -0.495 1.00 41.16 362 CYS A N 1
ATOM 2935 C CA . CYS A 1 362 ? -8.757 29.240 -1.693 1.00 41.16 362 CYS A CA 1
ATOM 2936 C C . CYS A 1 362 ? -8.998 30.060 -2.970 1.00 41.16 362 CYS A C 1
ATOM 2938 O O . CYS A 1 362 ? -10.140 30.344 -3.316 1.00 41.16 362 CYS A O 1
ATOM 2940 N N . GLN A 1 363 ? -7.942 30.361 -3.729 1.00 46.12 363 GLN A N 1
ATOM 2941 C CA . GLN A 1 363 ? -8.069 30.553 -5.177 1.00 46.12 363 GLN A CA 1
ATOM 2942 C C . GLN A 1 363 ? -8.380 29.176 -5.801 1.00 46.12 363 GLN A C 1
ATOM 2944 O O . GLN A 1 363 ? -7.467 28.479 -6.231 1.00 46.12 363 GLN A O 1
ATOM 2949 N N . GLY A 1 364 ? -9.637 28.713 -5.747 1.00 58.19 364 GLY A N 1
ATOM 2950 C CA . GLY A 1 364 ? -10.035 27.413 -6.310 1.00 58.19 364 GLY A CA 1
ATOM 2951 C C . GLY A 1 364 ? -11.286 26.777 -5.695 1.00 58.19 364 GLY A C 1
ATOM 2952 O O . GLY A 1 364 ? -11.985 27.397 -4.892 1.00 58.19 364 GLY A O 1
ATOM 2953 N N . ASN A 1 365 ? -11.565 25.525 -6.082 1.00 65.19 365 ASN A N 1
ATOM 2954 C CA . ASN A 1 365 ? -12.706 24.763 -5.574 1.00 65.19 365 ASN A CA 1
ATOM 2955 C C . ASN A 1 365 ? -12.393 24.182 -4.194 1.00 65.19 365 ASN A C 1
ATOM 2957 O O . ASN A 1 365 ? -11.317 23.651 -3.938 1.00 65.19 365 ASN A O 1
ATOM 2961 N N . CYS A 1 366 ? -13.380 24.224 -3.317 1.00 65.50 366 CYS A N 1
ATOM 2962 C CA . CYS A 1 366 ? -13.369 23.594 -2.014 1.00 65.50 366 CYS A CA 1
ATOM 2963 C C . CYS A 1 366 ? -13.826 22.142 -2.098 1.00 65.50 366 CYS A C 1
ATOM 2965 O O . CYS A 1 366 ? -14.944 21.876 -2.545 1.00 65.50 366 CYS A O 1
ATOM 2967 N N . GLN A 1 367 ? -12.996 21.219 -1.618 1.00 72.06 367 GLN A N 1
ATOM 2968 C CA . GLN A 1 367 ? -13.376 19.822 -1.423 1.00 72.06 367 GLN A CA 1
ATOM 2969 C C . GLN A 1 367 ? -13.901 19.609 -0.007 1.00 72.06 367 GLN A C 1
ATOM 2971 O O . GLN A 1 367 ? -13.202 19.879 0.963 1.00 72.06 367 GLN A O 1
ATOM 2976 N N . ASN A 1 368 ? -15.117 19.082 0.104 1.00 70.94 368 ASN A N 1
ATOM 2977 C CA . ASN A 1 368 ? -15.697 18.657 1.371 1.00 70.94 368 ASN A CA 1
ATOM 2978 C C . ASN A 1 368 ? -15.806 17.134 1.377 1.00 70.94 368 ASN A C 1
ATOM 2980 O O . ASN A 1 368 ? -16.331 16.557 0.423 1.00 70.94 368 ASN A O 1
ATOM 2984 N N . PHE A 1 369 ? -15.366 16.502 2.458 1.00 75.38 369 PHE A N 1
ATOM 2985 C CA . PHE A 1 369 ? -15.459 15.059 2.663 1.00 75.38 369 PHE A CA 1
ATOM 2986 C C . PHE A 1 369 ? -16.519 14.764 3.719 1.00 75.38 369 PHE A C 1
ATOM 2988 O O . PHE A 1 369 ? -16.703 15.542 4.655 1.00 75.38 369 PHE A O 1
ATOM 2995 N N . LYS A 1 370 ? -17.228 13.649 3.564 1.00 73.19 370 LYS A N 1
ATOM 2996 C CA . LYS A 1 370 ? -18.158 13.148 4.572 1.00 73.19 370 LYS A CA 1
ATOM 2997 C C . LYS A 1 370 ? -17.749 11.728 4.913 1.00 73.19 370 LYS A C 1
ATOM 2999 O O . LYS A 1 370 ? -17.791 10.858 4.053 1.00 73.19 370 LYS A O 1
ATOM 3004 N N . PHE A 1 371 ? -17.421 11.495 6.174 1.00 67.69 371 PHE A N 1
ATOM 3005 C CA . PHE A 1 371 ? -17.109 10.163 6.658 1.00 67.69 371 PHE A CA 1
ATOM 3006 C C . PHE A 1 371 ? -17.782 9.930 7.999 1.00 67.69 371 PHE A C 1
ATOM 3008 O O . PHE A 1 371 ? -17.694 10.754 8.904 1.00 67.69 371 PHE A O 1
ATOM 3015 N N . VAL A 1 372 ? -18.484 8.810 8.102 1.00 62.84 372 VAL A N 1
ATOM 3016 C CA . VAL A 1 372 ? -19.117 8.357 9.334 1.00 62.84 372 VAL A CA 1
ATOM 3017 C C . VAL A 1 372 ? -18.827 6.870 9.432 1.00 62.84 372 VAL A C 1
ATOM 3019 O O . VAL A 1 372 ? -19.117 6.116 8.503 1.00 62.84 372 VAL A O 1
ATOM 3022 N N . ILE A 1 373 ? -18.208 6.455 10.536 1.00 65.62 373 ILE A N 1
ATOM 3023 C CA . ILE A 1 373 ? -17.856 5.050 10.742 1.00 65.62 373 ILE A CA 1
ATOM 3024 C C . ILE A 1 373 ? -19.137 4.214 10.751 1.00 65.62 373 ILE A C 1
ATOM 3026 O O . ILE A 1 373 ? -20.128 4.585 11.372 1.00 65.62 373 ILE A O 1
ATOM 3030 N N . ASP A 1 374 ? -19.092 3.098 10.026 1.00 64.62 374 ASP A N 1
ATOM 3031 C CA . ASP A 1 374 ? -20.175 2.120 9.873 1.00 64.62 374 ASP A CA 1
ATOM 3032 C C . ASP A 1 374 ? -21.463 2.649 9.209 1.00 64.62 374 ASP A C 1
ATOM 3034 O O . ASP A 1 374 ? -22.448 1.922 9.082 1.00 64.62 374 ASP A O 1
ATOM 3038 N N . GLN A 1 375 ? -21.434 3.873 8.675 1.00 63.78 375 GLN A N 1
ATOM 3039 C CA . GLN A 1 375 ? -22.422 4.362 7.717 1.00 63.78 375 GLN A CA 1
ATOM 3040 C C . GLN A 1 375 ? -21.950 4.051 6.289 1.00 63.78 375 GLN A C 1
ATOM 3042 O O . GLN A 1 375 ? -20.783 4.255 5.963 1.00 63.78 375 GLN A O 1
ATOM 3047 N N . ASP A 1 376 ? -22.849 3.547 5.437 1.00 72.88 376 ASP A N 1
ATOM 3048 C CA . ASP A 1 376 ? -22.582 3.196 4.026 1.00 72.88 376 ASP A CA 1
ATOM 3049 C C . ASP A 1 376 ? -21.457 2.152 3.805 1.00 72.88 376 ASP A C 1
ATOM 3051 O O . ASP A 1 376 ? -21.004 1.939 2.675 1.00 72.88 376 ASP A O 1
ATOM 3055 N N . VAL A 1 377 ? -21.051 1.458 4.877 1.00 86.75 377 VAL A N 1
ATOM 3056 C CA . VAL A 1 377 ? -20.054 0.381 4.873 1.00 86.75 377 VAL A CA 1
ATOM 3057 C C . VAL A 1 377 ? -20.598 -0.882 4.209 1.00 86.75 377 VAL A C 1
ATOM 3059 O O . VAL A 1 377 ? -21.760 -1.251 4.383 1.00 86.75 377 VAL A O 1
ATOM 3062 N N . VAL A 1 378 ? -19.732 -1.596 3.493 1.00 90.50 378 VAL A N 1
ATOM 3063 C CA . VAL A 1 378 ? -20.003 -2.974 3.070 1.00 90.50 378 VAL A CA 1
ATOM 3064 C C . VAL A 1 378 ? -19.132 -3.908 3.906 1.00 90.50 378 VAL A C 1
ATOM 3066 O O . VAL A 1 378 ? -17.908 -3.942 3.757 1.00 90.50 378 VAL A O 1
ATOM 3069 N N . HIS A 1 379 ? -19.768 -4.615 4.839 1.00 90.50 379 HIS A N 1
ATOM 3070 C CA . HIS A 1 379 ? -19.104 -5.578 5.716 1.00 90.50 379 HIS A CA 1
ATOM 3071 C C . HIS A 1 379 ? -18.714 -6.852 4.973 1.00 90.50 379 HIS A C 1
ATOM 3073 O O . HIS A 1 379 ? -19.392 -7.258 4.036 1.00 90.50 379 HIS A O 1
ATOM 3079 N N . ASP A 1 380 ? -17.638 -7.486 5.437 1.00 92.75 380 ASP A N 1
ATOM 3080 C CA . ASP A 1 380 ? -17.074 -8.721 4.894 1.00 92.75 380 ASP A CA 1
ATOM 3081 C C . ASP A 1 380 ? -16.779 -8.651 3.395 1.00 92.75 380 ASP A C 1
ATOM 3083 O O . ASP A 1 380 ? -16.848 -9.645 2.671 1.00 92.75 380 ASP A O 1
ATOM 3087 N N . ASN A 1 381 ? -16.413 -7.463 2.922 1.00 94.62 381 ASN A N 1
ATOM 3088 C CA . ASN A 1 381 ? -16.082 -7.215 1.534 1.00 94.62 381 ASN A CA 1
ATOM 3089 C C . ASN A 1 381 ? -14.832 -6.346 1.414 1.00 94.62 381 ASN A C 1
ATOM 3091 O O . ASN A 1 381 ? -14.560 -5.479 2.243 1.00 94.62 381 ASN A O 1
ATOM 3095 N N . ALA A 1 382 ? -14.074 -6.588 0.349 1.00 96.00 382 ALA A N 1
ATOM 3096 C CA . ALA A 1 382 ? -12.934 -5.777 -0.044 1.00 96.00 382 ALA A CA 1
ATOM 3097 C C . ALA A 1 382 ? -12.850 -5.707 -1.568 1.00 96.00 382 ALA A C 1
ATOM 3099 O O . ALA A 1 382 ? -13.242 -6.639 -2.275 1.00 96.00 382 ALA A O 1
ATOM 3100 N N . LEU A 1 383 ? -12.340 -4.591 -2.070 1.00 95.19 383 LEU A N 1
ATOM 3101 C CA . LEU A 1 383 ? -12.117 -4.381 -3.489 1.00 95.19 383 LEU A CA 1
ATOM 3102 C C . LEU A 1 383 ? -10.746 -4.957 -3.874 1.00 95.19 383 LEU A C 1
ATOM 3104 O O . LEU A 1 383 ? -9.722 -4.574 -3.309 1.00 95.19 383 LEU A O 1
ATOM 3108 N N . GLU A 1 384 ? -10.724 -5.927 -4.790 1.00 93.12 384 GLU A N 1
ATOM 3109 C CA . GLU A 1 384 ? -9.515 -6.670 -5.167 1.00 93.12 384 GLU A CA 1
ATOM 3110 C C . GLU A 1 384 ? -8.902 -6.164 -6.479 1.00 93.12 384 GLU A C 1
ATOM 3112 O O . GLU A 1 384 ? -9.610 -5.822 -7.421 1.00 93.12 384 GLU A O 1
ATOM 3117 N N . GLY A 1 385 ? -7.566 -6.158 -6.565 1.00 90.81 385 GLY A N 1
ATOM 3118 C CA . GLY A 1 385 ? -6.833 -5.796 -7.789 1.00 90.81 385 GLY A CA 1
ATOM 3119 C C . GLY A 1 385 ? -6.676 -4.293 -8.050 1.00 90.81 385 GLY A C 1
ATOM 3120 O O . GLY A 1 385 ? -6.093 -3.925 -9.065 1.00 90.81 385 GLY A O 1
ATOM 3121 N N . HIS A 1 386 ? -7.145 -3.449 -7.129 1.00 93.31 386 HIS A N 1
ATOM 3122 C CA . HIS A 1 386 ? -7.209 -1.988 -7.275 1.00 93.31 386 HIS A CA 1
ATOM 3123 C C . HIS A 1 386 ? -6.509 -1.213 -6.148 1.00 93.31 386 HIS A C 1
ATOM 3125 O O . HIS A 1 386 ? -6.668 -0.004 -6.014 1.00 93.31 386 HIS A O 1
ATOM 3131 N N . VAL A 1 387 ? -5.724 -1.907 -5.322 1.00 94.56 387 VAL A N 1
ATOM 3132 C CA . VAL A 1 387 ? -5.018 -1.300 -4.188 1.00 94.56 387 VAL A CA 1
ATOM 3133 C C . VAL A 1 387 ? -3.805 -0.515 -4.690 1.00 94.56 387 VAL A C 1
ATOM 3135 O O . VAL A 1 387 ? -2.844 -1.116 -5.170 1.00 94.56 387 VAL A O 1
ATOM 3138 N N . VAL A 1 388 ? -3.817 0.809 -4.525 1.00 92.19 388 VAL A N 1
ATOM 3139 C CA . VAL A 1 388 ? -2.689 1.695 -4.871 1.00 92.19 388 VAL A CA 1
ATOM 3140 C C . VAL A 1 388 ? -1.680 1.847 -3.740 1.00 92.19 388 VAL A C 1
ATOM 3142 O O . VAL A 1 388 ? -0.494 2.052 -3.993 1.00 92.19 388 VAL A O 1
ATOM 3145 N N . LYS A 1 389 ? -2.124 1.735 -2.484 1.00 93.06 389 LYS A N 1
ATOM 3146 C CA . LYS A 1 389 ? -1.263 1.916 -1.310 1.00 93.06 389 LYS A CA 1
ATOM 3147 C C . LYS A 1 389 ? -1.758 1.071 -0.141 1.00 93.06 389 LYS A C 1
ATOM 3149 O O . LYS A 1 389 ? -2.962 0.938 0.069 1.00 93.06 389 LYS A O 1
ATOM 3154 N N . ARG A 1 390 ? -0.819 0.501 0.619 1.00 95.00 390 ARG A N 1
ATOM 3155 C CA . ARG A 1 390 ? -1.074 -0.245 1.861 1.00 95.00 390 ARG A CA 1
ATOM 3156 C C . ARG A 1 390 ? -0.388 0.458 3.015 1.00 95.00 390 ARG A C 1
ATOM 3158 O O . ARG A 1 390 ? 0.801 0.753 2.920 1.00 95.00 390 ARG A O 1
ATOM 3165 N N . ILE A 1 391 ? -1.131 0.717 4.081 1.00 92.12 391 ILE A N 1
ATOM 3166 C CA . ILE A 1 391 ? -0.652 1.459 5.249 1.00 92.12 391 ILE A CA 1
ATOM 3167 C C . ILE A 1 391 ? -1.182 0.775 6.509 1.00 92.12 391 ILE A C 1
ATOM 3169 O O . ILE A 1 391 ? -2.248 0.158 6.494 1.00 92.12 391 ILE A O 1
ATOM 3173 N N . THR A 1 392 ? -0.423 0.857 7.597 1.00 90.19 392 THR A N 1
ATOM 3174 C CA . THR A 1 392 ? -0.875 0.424 8.921 1.00 90.19 392 THR A CA 1
ATOM 3175 C C . THR A 1 392 ? -1.444 1.624 9.664 1.00 90.19 392 THR A C 1
ATOM 3177 O O . THR A 1 392 ? -0.750 2.620 9.856 1.00 90.19 392 THR A O 1
ATOM 3180 N N . VAL A 1 393 ? -2.700 1.528 10.081 1.00 82.69 393 VAL A N 1
ATOM 3181 C CA . VAL A 1 393 ? -3.434 2.585 10.781 1.00 82.69 393 VAL A CA 1
ATOM 3182 C C . VAL A 1 393 ? -4.180 2.008 11.981 1.00 82.69 393 VAL A C 1
ATOM 3184 O O . VAL A 1 393 ? -4.478 0.818 12.026 1.00 82.69 393 VAL A O 1
ATOM 3187 N N . ASN A 1 394 ? -4.546 2.845 12.945 1.00 80.88 394 ASN A N 1
ATOM 3188 C CA . ASN A 1 394 ? -5.217 2.383 14.163 1.00 80.88 394 ASN A CA 1
ATOM 3189 C C . ASN A 1 394 ? -6.747 2.305 14.013 1.00 80.88 394 ASN A C 1
ATOM 3191 O O . ASN A 1 394 ? -7.415 1.701 14.844 1.00 80.88 394 ASN A O 1
ATOM 3195 N N . SER A 1 395 ? -7.326 2.903 12.965 1.00 78.25 395 SER A N 1
ATOM 3196 C CA . SER A 1 395 ? -8.780 2.920 12.753 1.00 78.25 395 SER A CA 1
ATOM 3197 C C . SER A 1 395 ? -9.176 3.118 11.286 1.00 78.25 395 SER A C 1
ATOM 3199 O O . SER A 1 395 ? -8.400 3.633 10.478 1.00 78.25 395 SER A O 1
ATOM 3201 N N . ALA A 1 396 ? -10.424 2.772 10.948 1.00 78.56 396 ALA A N 1
ATOM 3202 C CA . ALA A 1 396 ? -11.002 3.052 9.631 1.00 78.56 396 ALA A CA 1
ATOM 3203 C C . ALA A 1 396 ? -11.053 4.561 9.319 1.00 78.56 396 ALA A C 1
ATOM 3205 O O . ALA A 1 396 ? -10.858 4.953 8.172 1.00 78.56 396 ALA A O 1
ATOM 3206 N N . ALA A 1 397 ? -11.236 5.416 10.333 1.00 76.06 397 ALA A N 1
ATOM 3207 C CA . ALA A 1 397 ? -11.172 6.871 10.167 1.00 76.06 397 ALA A CA 1
ATOM 3208 C C . ALA A 1 397 ? -9.778 7.345 9.752 1.00 76.06 397 ALA A C 1
ATOM 3210 O O . ALA A 1 397 ? -9.648 8.165 8.847 1.00 76.06 397 ALA A O 1
ATOM 3211 N N . GLN A 1 398 ? -8.729 6.777 10.351 1.00 77.00 398 GLN A N 1
ATOM 3212 C CA . GLN A 1 398 ? -7.369 7.068 9.914 1.00 77.00 398 GLN A CA 1
ATOM 3213 C C . GLN A 1 398 ? -7.116 6.556 8.491 1.00 77.00 398 GLN A C 1
ATOM 3215 O O . GLN A 1 398 ? -6.498 7.257 7.699 1.00 77.00 398 GLN A O 1
ATOM 3220 N N . CYS A 1 399 ? -7.664 5.395 8.124 1.00 86.19 399 CYS A N 1
ATOM 3221 C CA . CYS A 1 399 ? -7.598 4.911 6.744 1.00 86.19 399 CYS A CA 1
ATOM 3222 C C . CYS A 1 399 ? -8.281 5.867 5.746 1.00 86.19 399 CYS A C 1
ATOM 3224 O O . CYS A 1 399 ? -7.744 6.149 4.677 1.00 86.19 399 CYS A O 1
ATOM 3226 N N . HIS A 1 400 ? -9.445 6.411 6.110 1.00 86.56 400 HIS A N 1
ATOM 3227 C CA . HIS A 1 400 ? -10.152 7.403 5.302 1.00 86.56 400 HIS A CA 1
ATOM 3228 C C . HIS A 1 400 ? -9.330 8.688 5.114 1.00 86.56 400 HIS A C 1
ATOM 3230 O O . HIS A 1 400 ? -9.323 9.244 4.019 1.00 86.56 400 HIS A O 1
ATOM 3236 N N . MET A 1 401 ? -8.596 9.145 6.133 1.00 74.44 401 MET A N 1
ATOM 3237 C CA . MET A 1 401 ? -7.689 10.290 5.982 1.00 74.44 401 MET A CA 1
ATOM 3238 C C . MET A 1 401 ? -6.559 10.024 4.994 1.00 74.44 401 MET A C 1
ATOM 3240 O O . MET A 1 401 ? -6.312 10.840 4.115 1.00 74.44 401 MET A O 1
ATOM 3244 N N . GLU A 1 402 ? -5.915 8.861 5.093 1.00 86.75 402 GLU A N 1
ATOM 3245 C CA . GLU A 1 402 ? -4.873 8.475 4.138 1.00 86.75 402 GLU A CA 1
ATOM 3246 C C . GLU A 1 402 ? -5.425 8.471 2.702 1.00 86.75 402 GLU A C 1
ATOM 3248 O O . GLU A 1 402 ? -4.746 8.889 1.767 1.00 86.75 402 GLU A O 1
ATOM 3253 N N . CYS A 1 403 ? -6.691 8.078 2.524 1.00 91.12 403 CYS A N 1
ATOM 3254 C CA . CYS A 1 403 ? -7.397 8.188 1.247 1.00 91.12 403 CYS A CA 1
ATOM 3255 C C . CYS A 1 403 ? -7.686 9.641 0.835 1.00 91.12 403 CYS A C 1
ATOM 3257 O O . CYS A 1 403 ? -7.521 10.004 -0.328 1.00 91.12 403 CYS A O 1
ATOM 3259 N N . ARG A 1 404 ? -8.101 10.498 1.776 1.00 85.44 404 ARG A N 1
ATOM 3260 C CA . ARG A 1 404 ? -8.316 11.936 1.545 1.00 85.44 404 ARG A CA 1
ATOM 3261 C C . ARG A 1 404 ? -7.040 12.622 1.061 1.00 85.44 404 ARG A C 1
ATOM 3263 O O . ARG A 1 404 ? -7.129 13.486 0.188 1.00 85.44 404 ARG A O 1
ATOM 3270 N N . ASP A 1 405 ? -5.880 12.238 1.569 1.00 84.31 405 ASP A N 1
ATOM 3271 C CA . ASP A 1 405 ? -4.610 12.867 1.196 1.00 84.31 405 ASP A CA 1
ATOM 3272 C C . ASP A 1 405 ? -3.995 12.232 -0.064 1.00 84.31 405 ASP A C 1
ATOM 3274 O O . ASP A 1 405 ? -3.240 12.876 -0.788 1.00 84.31 405 ASP A O 1
ATOM 3278 N N . GLU A 1 406 ? -4.388 11.002 -0.402 1.00 90.75 406 GLU A N 1
ATOM 3279 C CA . GLU A 1 406 ? -3.957 10.312 -1.617 1.00 90.75 406 GLU A CA 1
ATOM 3280 C C . GLU A 1 406 ? -4.856 10.649 -2.818 1.00 90.75 406 GLU A C 1
ATOM 3282 O O . GLU A 1 406 ? -5.981 10.159 -2.945 1.00 90.75 406 GLU A O 1
ATOM 3287 N N . CYS A 1 407 ? -4.370 11.476 -3.746 1.00 91.56 407 CYS A N 1
ATOM 3288 C CA . CYS A 1 407 ? -5.144 11.966 -4.895 1.00 91.56 407 CYS A CA 1
ATOM 3289 C C . CYS A 1 407 ? -5.706 10.869 -5.820 1.00 91.56 407 CYS A C 1
ATOM 3291 O O . CYS A 1 407 ? -6.727 11.091 -6.482 1.00 91.56 407 CYS A O 1
ATOM 3293 N N . LEU A 1 408 ? -5.075 9.691 -5.847 1.00 93.38 408 LEU A N 1
ATOM 3294 C CA . LEU A 1 408 ? -5.572 8.522 -6.577 1.00 93.38 408 LEU A CA 1
ATOM 3295 C C . LEU A 1 408 ? -6.639 7.728 -5.821 1.00 93.38 408 LEU A C 1
ATOM 3297 O O . LEU A 1 408 ? -7.305 6.902 -6.431 1.00 93.38 408 LEU A O 1
ATOM 3301 N N . CYS A 1 409 ? -6.816 7.947 -4.521 1.00 95.31 409 CYS A N 1
ATOM 3302 C CA . CYS A 1 409 ? -7.733 7.151 -3.725 1.00 95.31 409 CYS A CA 1
ATOM 3303 C C . CYS A 1 409 ? -9.189 7.604 -3.886 1.00 95.31 409 CYS A C 1
ATOM 3305 O O . CYS A 1 409 ? -9.506 8.797 -3.863 1.00 95.31 409 CYS A O 1
ATOM 3307 N N . VAL A 1 410 ? -10.085 6.627 -4.029 1.00 95.06 410 VAL A N 1
ATOM 3308 C CA . VAL A 1 410 ? -11.539 6.832 -4.146 1.00 95.06 410 VAL A CA 1
ATOM 3309 C C . VAL A 1 410 ? -12.359 5.878 -3.277 1.00 95.06 410 VAL A C 1
ATOM 3311 O O . VAL A 1 410 ? -13.566 6.064 -3.140 1.00 95.06 410 VAL A O 1
ATOM 3314 N N . SER A 1 411 ? -11.742 4.849 -2.700 1.00 95.94 411 SER A N 1
ATOM 3315 C CA . SER A 1 411 ? -12.374 3.948 -1.735 1.00 95.94 411 SER A CA 1
ATOM 3316 C C . SER A 1 411 ? -11.310 3.253 -0.881 1.00 95.94 411 SER A C 1
ATOM 3318 O O . SER A 1 411 ? -10.133 3.234 -1.249 1.00 95.94 411 SER A O 1
ATOM 3320 N N . ILE A 1 412 ? -11.698 2.679 0.258 1.00 96.56 412 ILE A N 1
ATOM 3321 C CA . ILE A 1 412 ? -10.780 1.996 1.179 1.00 96.56 412 ILE A CA 1
ATOM 3322 C C . ILE A 1 412 ? -11.269 0.596 1.547 1.00 96.56 412 ILE A C 1
ATOM 3324 O O . ILE A 1 412 ? -12.468 0.376 1.726 1.00 96.56 412 ILE A O 1
ATOM 3328 N N . ASN A 1 413 ? -10.328 -0.331 1.743 1.00 96.81 413 ASN A N 1
ATOM 3329 C CA . ASN A 1 413 ? -10.571 -1.566 2.488 1.00 96.81 413 ASN A CA 1
ATOM 3330 C C . ASN A 1 413 ? -9.878 -1.461 3.849 1.00 96.81 413 ASN A C 1
ATOM 3332 O O . ASN A 1 413 ? -8.659 -1.293 3.920 1.00 96.81 413 ASN A O 1
ATOM 3336 N N . TYR A 1 414 ? -10.639 -1.612 4.929 1.00 94.88 414 TYR A N 1
ATOM 3337 C CA . TYR A 1 414 ? -10.109 -1.679 6.285 1.00 94.88 414 TYR A CA 1
ATOM 3338 C C . TYR A 1 414 ? -10.181 -3.116 6.823 1.00 94.88 414 TYR A C 1
ATOM 3340 O O . TYR A 1 414 ? -11.258 -3.704 6.918 1.00 94.88 414 TYR A O 1
ATOM 3348 N N . LEU A 1 415 ? -9.030 -3.704 7.151 1.00 92.94 415 LEU A N 1
ATOM 3349 C CA . LEU A 1 415 ? -8.876 -5.106 7.549 1.00 92.94 415 LEU A CA 1
ATOM 3350 C C . LEU A 1 415 ? -8.696 -5.216 9.066 1.00 92.94 415 LEU A C 1
ATOM 3352 O O . LEU A 1 415 ? -7.579 -5.160 9.577 1.00 92.94 415 LEU A O 1
ATOM 3356 N N . GLN A 1 416 ? -9.793 -5.418 9.791 1.00 79.31 416 GLN A N 1
ATOM 3357 C CA . GLN A 1 416 ? -9.823 -5.291 11.252 1.00 79.31 416 GLN A CA 1
ATOM 3358 C C . GLN A 1 416 ? -8.905 -6.285 11.992 1.00 79.31 416 GLN A C 1
ATOM 3360 O O . GLN A 1 416 ? -8.415 -5.990 13.076 1.00 79.31 416 GLN A O 1
ATOM 3365 N N . ASN A 1 417 ? -8.622 -7.440 11.382 1.00 78.75 417 ASN A N 1
ATOM 3366 C CA . ASN A 1 417 ? -7.810 -8.507 11.977 1.00 78.75 417 ASN A CA 1
ATOM 3367 C C . ASN A 1 417 ? -6.332 -8.485 11.547 1.00 78.75 417 ASN A C 1
ATOM 3369 O O . ASN A 1 417 ? -5.577 -9.389 11.910 1.00 78.75 417 ASN A O 1
ATOM 3373 N N . SER A 1 418 ? -5.908 -7.494 10.755 1.00 82.88 418 SER A N 1
ATOM 3374 C CA . SER A 1 418 ? -4.516 -7.387 10.308 1.00 82.88 418 SER A CA 1
ATOM 3375 C C . SER A 1 418 ? -3.715 -6.458 11.218 1.00 82.88 418 SER A C 1
ATOM 3377 O O . SER A 1 418 ? -4.145 -5.344 11.504 1.00 82.88 418 SER A O 1
ATOM 3379 N N . ARG A 1 419 ? -2.527 -6.900 11.651 1.00 78.69 419 ARG A N 1
ATOM 3380 C CA . ARG A 1 419 ? -1.606 -6.083 12.468 1.00 78.69 419 ARG A CA 1
ATOM 3381 C C . ARG A 1 419 ? -0.759 -5.116 11.639 1.00 78.69 419 ARG A C 1
ATOM 3383 O O . ARG A 1 419 ? -0.274 -4.127 12.171 1.00 78.69 419 ARG A O 1
ATOM 3390 N N . GLU A 1 420 ? -0.594 -5.396 10.349 1.00 84.88 420 GLU A N 1
ATOM 3391 C CA . GLU A 1 420 ? 0.148 -4.561 9.403 1.00 84.88 420 GLU A CA 1
ATOM 3392 C C . GLU A 1 420 ? -0.632 -4.426 8.093 1.00 84.88 420 GLU A C 1
ATOM 3394 O O . GLU A 1 420 ? -1.350 -5.347 7.692 1.00 84.88 420 GLU A O 1
ATOM 3399 N N . GLY A 1 421 ? -0.515 -3.273 7.428 1.00 85.62 421 GLY A N 1
ATOM 3400 C CA . GLY A 1 421 ? -1.169 -3.024 6.141 1.00 85.62 421 GLY A CA 1
ATOM 3401 C C . GLY A 1 421 ? -2.691 -3.164 6.199 1.00 85.62 421 GLY A C 1
ATOM 3402 O O . GLY A 1 421 ? -3.304 -3.622 5.235 1.00 85.62 421 GLY A O 1
ATOM 3403 N N . ASN A 1 422 ? -3.292 -2.839 7.345 1.00 91.94 422 ASN A N 1
ATOM 3404 C CA . ASN A 1 422 ? -4.725 -2.984 7.584 1.00 91.94 422 ASN A CA 1
ATOM 3405 C C . ASN A 1 422 ? -5.579 -1.918 6.883 1.00 91.94 422 ASN A C 1
ATOM 3407 O O . ASN A 1 422 ? -6.799 -2.037 6.891 1.00 91.94 422 ASN A O 1
ATOM 3411 N N . CYS A 1 423 ? -4.964 -0.912 6.267 1.00 95.56 423 CYS A N 1
ATOM 3412 C CA . CYS A 1 423 ? -5.611 0.046 5.386 1.00 95.56 423 CYS A CA 1
ATOM 3413 C C . CYS A 1 423 ? -5.116 -0.139 3.950 1.00 95.56 423 CYS A C 1
ATOM 3415 O O . CYS A 1 423 ? -3.929 0.041 3.662 1.00 95.56 423 CYS A O 1
ATOM 3417 N N . GLU A 1 424 ? -6.027 -0.486 3.047 1.00 97.31 424 GLU A N 1
ATOM 3418 C CA . GLU A 1 424 ? -5.786 -0.538 1.607 1.00 97.31 424 GLU A CA 1
ATOM 3419 C C . GLU A 1 424 ? -6.534 0.625 0.939 1.00 97.31 424 GLU A C 1
ATOM 3421 O O . GLU A 1 424 ? -7.755 0.718 1.049 1.00 97.31 424 GLU A O 1
ATOM 3426 N N . LEU A 1 425 ? -5.806 1.503 0.248 1.00 97.50 425 LEU A N 1
ATOM 3427 C CA . LEU A 1 425 ? -6.364 2.605 -0.539 1.00 97.50 425 LEU A CA 1
ATOM 3428 C C . LEU A 1 425 ? -6.589 2.136 -1.975 1.00 97.50 425 LEU A C 1
ATOM 3430 O O . LEU A 1 425 ? -5.662 1.572 -2.561 1.00 97.50 425 LEU A O 1
ATOM 3434 N N . ASN A 1 426 ? -7.765 2.383 -2.552 1.00 96.44 426 ASN A N 1
ATOM 3435 C CA . ASN A 1 426 ? -8.122 1.904 -3.889 1.00 96.44 426 ASN A CA 1
ATOM 3436 C C . ASN A 1 426 ? -8.344 3.043 -4.890 1.00 96.44 426 ASN A C 1
ATOM 3438 O O . ASN A 1 426 ? -8.898 4.083 -4.532 1.00 96.44 426 ASN A O 1
ATOM 3442 N N . ASP A 1 427 ? -7.976 2.811 -6.153 1.00 94.00 427 ASP A N 1
ATOM 3443 C CA . ASP A 1 427 ? -8.167 3.755 -7.269 1.00 94.00 427 ASP A CA 1
ATOM 3444 C C . ASP A 1 427 ? -9.526 3.665 -7.974 1.00 94.00 427 ASP A C 1
ATOM 3446 O O . ASP A 1 427 ? -9.822 4.453 -8.875 1.00 94.00 427 ASP A O 1
ATOM 3450 N N . VAL A 1 428 ? -10.372 2.727 -7.548 1.00 94.12 428 VAL A N 1
ATOM 3451 C CA . VAL A 1 428 ? -11.755 2.588 -8.012 1.00 94.12 428 VAL A CA 1
ATOM 3452 C C . VAL A 1 428 ? -12.702 2.342 -6.843 1.00 94.12 428 VAL A C 1
ATOM 3454 O O . VAL A 1 428 ? -12.294 1.891 -5.772 1.00 94.12 428 VAL A O 1
ATOM 3457 N N . ASN A 1 429 ? -13.981 2.633 -7.052 1.00 93.88 429 ASN A N 1
ATOM 3458 C CA . ASN A 1 429 ? -15.050 2.335 -6.104 1.00 93.88 429 ASN A CA 1
ATOM 3459 C C . ASN A 1 429 ? -15.985 1.233 -6.638 1.00 93.88 429 ASN A C 1
ATOM 3461 O O . ASN A 1 429 ? -15.815 0.716 -7.752 1.00 93.88 429 ASN A O 1
ATOM 3465 N N . ARG A 1 430 ? -16.984 0.867 -5.831 1.00 92.56 430 ARG A N 1
ATOM 3466 C CA . ARG A 1 430 ? -17.942 -0.201 -6.140 1.00 92.56 430 ARG A CA 1
ATOM 3467 C C . ARG A 1 430 ? -18.820 0.097 -7.356 1.00 92.56 430 ARG A C 1
ATOM 3469 O O . ARG A 1 430 ? -19.257 -0.844 -8.007 1.00 92.56 430 ARG A O 1
ATOM 3476 N N . GLU A 1 431 ? -19.034 1.367 -7.694 1.00 91.12 431 GLU A N 1
ATOM 3477 C CA . GLU A 1 431 ? -19.813 1.768 -8.872 1.00 91.12 431 GLU A CA 1
ATOM 3478 C C . GLU A 1 431 ? -18.974 1.648 -10.154 1.00 91.12 431 GLU A C 1
ATOM 3480 O O . GLU A 1 431 ? -19.434 1.130 -11.171 1.00 91.12 431 GLU A O 1
ATOM 3485 N N . MET A 1 432 ? -17.697 2.041 -10.096 1.00 91.62 432 MET A N 1
ATOM 3486 C CA . MET A 1 432 ? -16.763 1.936 -11.223 1.00 91.62 432 MET A CA 1
ATOM 3487 C C . MET A 1 432 ? -16.442 0.477 -11.581 1.00 91.62 432 MET A C 1
ATOM 3489 O O . MET A 1 432 ? -16.298 0.139 -12.762 1.00 91.62 432 MET A O 1
ATOM 3493 N N . LYS A 1 433 ? -16.271 -0.391 -10.571 1.00 93.25 433 LYS A N 1
ATOM 3494 C CA . LYS A 1 433 ? -15.881 -1.805 -10.732 1.00 93.25 433 LYS A CA 1
ATOM 3495 C C . LYS A 1 433 ? -16.644 -2.730 -9.769 1.00 93.25 433 LYS A C 1
ATOM 3497 O O . LYS A 1 433 ? -16.027 -3.376 -8.921 1.00 93.25 433 LYS A O 1
ATOM 3502 N N . PRO A 1 434 ? -17.962 -2.916 -9.950 1.00 93.19 434 PRO A N 1
ATOM 3503 C CA . PRO A 1 434 ? -18.779 -3.722 -9.036 1.00 93.19 434 PRO A CA 1
ATOM 3504 C C . PRO A 1 434 ? -18.316 -5.180 -8.942 1.00 93.19 434 PRO A C 1
ATOM 3506 O O . PRO A 1 434 ? -18.353 -5.787 -7.877 1.00 93.19 434 PRO A O 1
ATOM 3509 N N . ALA A 1 435 ? -17.804 -5.747 -10.039 1.00 92.81 435 ALA A N 1
ATOM 3510 C CA . ALA A 1 435 ? -17.309 -7.122 -10.063 1.00 92.81 435 ALA A CA 1
ATOM 3511 C C . ALA A 1 435 ? -16.024 -7.343 -9.239 1.00 92.81 435 ALA A C 1
ATOM 3513 O O . ALA A 1 435 ? -15.719 -8.497 -8.922 1.00 92.81 435 ALA A O 1
ATOM 3514 N N . ALA A 1 436 ? -15.277 -6.278 -8.925 1.00 93.62 436 ALA A N 1
ATOM 3515 C CA . ALA A 1 436 ? -14.039 -6.332 -8.148 1.00 93.62 436 ALA A CA 1
ATOM 3516 C C . ALA A 1 436 ? -14.281 -6.317 -6.630 1.00 93.62 436 ALA A C 1
ATOM 3518 O O . ALA A 1 436 ? -13.379 -6.668 -5.873 1.00 93.62 436 ALA A O 1
ATOM 3519 N N . LEU A 1 437 ? -15.489 -5.957 -6.181 1.00 96.31 437 LEU A N 1
ATOM 3520 C CA . LEU A 1 437 ? -15.872 -6.056 -4.778 1.00 96.31 437 LEU A CA 1
ATOM 3521 C C . LEU A 1 437 ? -16.160 -7.526 -4.442 1.00 96.31 437 LEU A C 1
ATOM 3523 O O . LEU A 1 437 ? -17.150 -8.106 -4.894 1.00 96.31 437 LEU A O 1
ATOM 3527 N N . LYS A 1 438 ? -15.265 -8.153 -3.679 1.00 94.44 438 LYS A N 1
ATOM 3528 C CA . LYS A 1 438 ? -15.318 -9.580 -3.339 1.00 94.44 438 LYS A CA 1
ATOM 3529 C C . LYS A 1 438 ? -15.553 -9.784 -1.855 1.00 94.44 438 LYS A C 1
ATOM 3531 O O . LYS A 1 438 ? -15.242 -8.914 -1.047 1.00 94.44 438 LYS A O 1
ATOM 3536 N N . TYR A 1 439 ? -16.136 -10.931 -1.515 1.00 95.12 439 TYR A N 1
ATOM 3537 C CA . TYR A 1 439 ? -16.318 -11.344 -0.128 1.00 95.12 439 TYR A CA 1
ATOM 3538 C C . TYR A 1 439 ? -14.954 -11.641 0.503 1.00 95.12 439 TYR A C 1
ATOM 3540 O O . TYR A 1 439 ? -14.193 -12.459 -0.015 1.00 95.12 439 TYR A O 1
ATOM 3548 N N . LYS A 1 440 ? -14.657 -10.979 1.619 1.00 92.75 440 LYS A N 1
ATOM 3549 C CA . LYS A 1 440 ? -13.426 -11.110 2.397 1.00 92.75 440 LYS A CA 1
ATOM 3550 C C . LYS A 1 440 ? -13.780 -10.982 3.887 1.00 92.75 440 LYS A C 1
ATOM 3552 O O . LYS A 1 440 ? -13.999 -9.863 4.352 1.00 92.75 440 LYS A O 1
ATOM 3557 N N . PRO A 1 441 ? -13.840 -12.097 4.639 1.00 90.94 441 PRO A N 1
ATOM 3558 C CA . PRO A 1 441 ? -14.246 -12.086 6.044 1.00 90.94 441 PRO A CA 1
ATOM 3559 C C . PRO A 1 441 ? -13.423 -11.111 6.896 1.00 90.94 441 PRO A C 1
ATOM 3561 O O . PRO A 1 441 ? -12.191 -11.121 6.842 1.00 90.94 441 PRO A O 1
ATOM 3564 N N . GLY A 1 442 ? -14.097 -10.285 7.699 1.00 85.94 442 GLY A N 1
ATOM 3565 C CA . GLY A 1 442 ? -13.472 -9.308 8.596 1.00 85.94 442 GLY A CA 1
ATOM 3566 C C . GLY A 1 442 ? -12.940 -8.039 7.917 1.00 85.94 442 GLY A C 1
ATOM 3567 O O . GLY A 1 442 ? -12.294 -7.221 8.579 1.00 85.94 442 GLY A O 1
ATOM 3568 N N . ALA A 1 443 ? -13.184 -7.859 6.616 1.00 92.88 443 ALA A N 1
ATOM 3569 C CA . ALA A 1 443 ? -12.911 -6.611 5.910 1.00 92.88 443 ALA A CA 1
ATOM 3570 C C . ALA A 1 443 ? -14.116 -5.659 5.976 1.00 92.88 443 ALA A C 1
ATOM 3572 O O . ALA A 1 443 ? -15.268 -6.091 5.973 1.00 92.88 443 ALA A O 1
ATOM 3573 N N . ARG A 1 444 ? -13.853 -4.353 6.018 1.00 94.19 444 ARG A N 1
ATOM 3574 C CA . ARG A 1 444 ? -14.863 -3.294 5.915 1.00 94.19 444 ARG A CA 1
ATOM 3575 C C . ARG A 1 444 ? -14.518 -2.392 4.737 1.00 94.19 444 ARG A C 1
ATOM 3577 O O . ARG A 1 444 ? -13.455 -1.772 4.732 1.00 94.19 444 ARG A O 1
ATOM 3584 N N . TYR A 1 445 ? -15.403 -2.333 3.753 1.00 95.75 445 TYR A N 1
ATOM 3585 C CA . TYR A 1 445 ? -15.243 -1.505 2.562 1.00 95.75 445 TYR A CA 1
ATOM 3586 C C . TYR A 1 445 ? -15.996 -0.176 2.709 1.00 95.75 445 TYR A C 1
ATOM 3588 O O . TYR A 1 445 ? -17.164 -0.185 3.104 1.00 95.75 445 TYR A O 1
ATOM 3596 N N . TYR A 1 446 ? -15.358 0.940 2.338 1.00 93.69 446 TYR A N 1
ATOM 3597 C CA . TYR A 1 446 ? -15.971 2.274 2.338 1.00 93.69 446 TYR A CA 1
ATOM 3598 C C . TYR A 1 446 ? -15.669 3.028 1.036 1.00 93.69 446 TYR A C 1
ATOM 3600 O O . TYR A 1 446 ? -14.518 3.085 0.602 1.00 93.69 446 TYR A O 1
ATOM 3608 N N . ASP A 1 447 ? -16.685 3.669 0.454 1.00 92.62 447 ASP A N 1
ATOM 3609 C CA . ASP A 1 447 ? -16.498 4.658 -0.614 1.00 92.62 447 ASP A CA 1
ATOM 3610 C C . ASP A 1 447 ? -15.998 5.992 -0.036 1.00 92.62 447 ASP A C 1
ATOM 3612 O O . ASP A 1 447 ? -16.409 6.410 1.049 1.00 92.62 447 ASP A O 1
ATOM 3616 N N . LEU A 1 448 ? -15.146 6.703 -0.779 1.00 89.44 448 LEU A N 1
ATOM 3617 C CA . LEU A 1 448 ? -14.753 8.066 -0.430 1.00 89.44 448 LEU A CA 1
ATOM 3618 C C . LEU A 1 448 ? -15.859 9.049 -0.842 1.00 89.44 448 LEU A C 1
ATOM 3620 O O . LEU A 1 448 ? -15.932 9.477 -1.995 1.00 89.44 448 LEU A O 1
ATOM 3624 N N . VAL A 1 449 ? -16.712 9.444 0.105 1.00 85.56 449 VAL A N 1
ATOM 3625 C CA . VAL A 1 449 ? -17.811 10.384 -0.156 1.00 85.56 449 VAL A CA 1
ATOM 3626 C C . VAL A 1 449 ? -17.311 11.826 -0.082 1.00 85.56 449 VAL A C 1
ATOM 3628 O O . VAL A 1 449 ? -16.890 12.310 0.973 1.00 85.56 449 VAL A O 1
ATOM 3631 N N . ARG A 1 450 ? -17.403 12.551 -1.201 1.00 85.06 450 ARG A N 1
ATOM 3632 C CA . ARG A 1 450 ? -16.956 13.947 -1.294 1.00 85.06 450 ARG A CA 1
ATOM 3633 C C . ARG A 1 450 ? -17.872 14.832 -2.132 1.00 85.06 450 ARG A C 1
ATOM 3635 O O . ARG A 1 450 ? -18.726 14.362 -2.875 1.00 85.06 450 ARG A O 1
ATOM 3642 N N . SER A 1 451 ? -17.701 16.143 -2.007 1.00 81.25 451 SER A N 1
ATOM 3643 C CA . SER A 1 451 ? -18.419 17.148 -2.794 1.00 81.25 451 SER A CA 1
ATOM 3644 C C . SER A 1 451 ? -17.554 18.381 -3.043 1.00 81.25 451 SER A C 1
ATOM 3646 O O . SER A 1 451 ? -16.637 18.666 -2.275 1.00 81.25 451 SER A O 1
ATOM 3648 N N . TYR A 1 452 ? -17.866 19.119 -4.109 1.00 76.50 452 TYR A N 1
ATOM 3649 C CA . TYR A 1 452 ? -17.147 20.331 -4.490 1.00 76.50 452 TYR A CA 1
ATOM 3650 C C . TYR A 1 452 ? -18.042 21.561 -4.338 1.00 76.50 452 TYR A C 1
ATOM 3652 O O . TYR A 1 452 ? -19.176 21.603 -4.832 1.00 76.50 452 TYR A O 1
ATOM 3660 N N . SER A 1 453 ? -17.512 22.582 -3.680 1.00 74.94 453 SER A N 1
ATOM 3661 C CA . SER A 1 453 ? -18.084 23.925 -3.619 1.00 74.94 453 SER A CA 1
ATOM 3662 C C . SER A 1 453 ? -17.060 24.945 -4.102 1.00 74.94 453 SER A C 1
ATOM 3664 O O . SER A 1 453 ? -15.890 24.631 -4.273 1.00 74.94 453 SER A O 1
ATOM 3666 N N . VAL A 1 454 ? -17.482 26.176 -4.333 1.00 71.12 454 VAL A N 1
ATOM 3667 C CA . VAL A 1 454 ? -16.592 27.284 -4.721 1.00 71.12 454 VAL A CA 1
ATOM 3668 C C . VAL A 1 454 ? -16.774 28.459 -3.757 1.00 71.12 454 VAL A C 1
ATOM 3670 O O . VAL A 1 454 ? -17.588 28.382 -2.830 1.00 71.12 454 VAL A O 1
ATOM 3673 N N . GLU A 1 455 ? -16.030 29.544 -3.966 1.00 58.47 455 GLU A N 1
ATOM 3674 C CA . GLU A 1 455 ? -16.090 30.747 -3.131 1.00 58.47 455 GLU A CA 1
ATOM 3675 C C . GLU A 1 455 ? -17.543 31.222 -2.908 1.00 58.47 455 GLU A C 1
ATOM 3677 O O . GLU A 1 455 ? -18.352 31.300 -3.837 1.00 58.47 455 GLU A O 1
ATOM 3682 N N . GLY A 1 456 ? -17.904 31.470 -1.643 1.00 59.47 456 GLY A N 1
ATOM 3683 C CA . GLY A 1 456 ? -19.278 31.791 -1.228 1.00 59.47 456 GLY A CA 1
ATOM 3684 C C . GLY A 1 456 ? -20.184 30.584 -0.940 1.00 59.47 456 GLY A C 1
ATOM 3685 O O . GLY A 1 456 ? -21.351 30.774 -0.609 1.00 59.47 456 GLY A O 1
ATOM 3686 N N . GLY A 1 457 ? -19.674 29.349 -1.034 1.00 62.50 457 GLY A N 1
ATOM 3687 C CA . GLY A 1 457 ? -20.383 28.132 -0.614 1.00 62.50 457 GLY A CA 1
ATOM 3688 C C . GLY A 1 457 ? -21.394 27.587 -1.628 1.00 62.50 457 GLY A C 1
ATOM 3689 O O . GLY A 1 457 ? -22.119 26.640 -1.323 1.00 62.50 457 GLY A O 1
ATOM 3690 N N . ARG A 1 458 ? -21.450 28.145 -2.846 1.00 77.19 458 ARG A N 1
ATOM 3691 C CA . ARG A 1 458 ? -22.263 27.566 -3.928 1.00 77.19 458 ARG A CA 1
ATOM 3692 C C . ARG A 1 458 ? -21.655 26.236 -4.399 1.00 77.19 458 ARG A C 1
ATOM 3694 O O . ARG A 1 458 ? -20.436 26.061 -4.379 1.00 77.19 458 ARG A O 1
ATOM 3701 N N . ARG A 1 459 ? -22.505 25.309 -4.850 1.00 77.06 459 ARG A N 1
ATOM 3702 C CA . ARG A 1 459 ? -22.080 24.018 -5.419 1.00 77.06 459 ARG A CA 1
ATOM 3703 C C . ARG A 1 459 ? -21.287 24.241 -6.713 1.00 77.06 459 ARG A C 1
ATOM 3705 O O . ARG A 1 459 ? -21.666 25.094 -7.518 1.00 77.06 459 ARG A O 1
ATOM 3712 N N . TYR A 1 460 ? -20.217 23.471 -6.893 1.00 78.75 460 TYR A N 1
ATOM 3713 C CA . TYR A 1 460 ? -19.422 23.447 -8.121 1.00 78.75 460 TYR A CA 1
ATOM 3714 C C . TYR A 1 460 ? -20.264 22.975 -9.314 1.00 78.75 460 TYR A C 1
ATOM 3716 O O . TYR A 1 460 ? -21.040 22.022 -9.194 1.00 78.75 460 TYR A O 1
ATOM 3724 N N . MET A 1 461 ? -20.106 23.640 -10.456 1.00 80.12 461 MET A N 1
ATOM 3725 C CA . MET A 1 461 ? -20.749 23.294 -11.723 1.00 80.12 461 MET A CA 1
ATOM 3726 C C . MET A 1 461 ? -19.680 23.065 -12.805 1.00 80.12 461 MET A C 1
ATOM 3728 O O . MET A 1 461 ? -19.062 24.043 -13.231 1.00 80.12 461 MET A O 1
ATOM 3732 N N . PRO A 1 462 ? -19.501 21.825 -13.311 1.00 79.94 462 PRO A N 1
ATOM 3733 C CA . PRO A 1 462 ? -18.448 21.495 -14.282 1.00 79.94 462 PRO A CA 1
ATOM 3734 C C . PRO A 1 462 ? -18.442 22.364 -15.547 1.00 79.94 462 PRO A C 1
ATOM 3736 O O . PRO A 1 462 ? -17.391 22.641 -16.110 1.00 79.94 462 PRO A O 1
ATOM 3739 N N . GLU A 1 463 ? -19.615 22.825 -15.986 1.00 82.38 463 GLU A N 1
ATOM 3740 C CA . GLU A 1 463 ? -19.774 23.641 -17.198 1.00 82.38 463 GLU A CA 1
ATOM 3741 C C . GLU A 1 463 ? -19.373 25.114 -17.018 1.00 82.38 463 GLU A C 1
ATOM 3743 O O . GLU A 1 463 ? -19.206 25.831 -18.003 1.00 82.38 463 GLU A O 1
ATOM 3748 N N . LYS A 1 464 ? -19.277 25.597 -15.772 1.00 80.50 464 LYS A N 1
ATOM 3749 C CA . LYS A 1 464 ? -19.088 27.026 -15.457 1.00 80.50 464 LYS A CA 1
ATOM 3750 C C . LYS A 1 464 ? -17.826 27.312 -14.656 1.00 80.50 464 LYS A C 1
ATOM 3752 O O . LYS A 1 464 ? -17.327 28.433 -14.703 1.00 80.50 464 LYS A O 1
ATOM 3757 N N . ASP A 1 465 ? -17.334 26.320 -13.926 1.00 81.88 465 ASP A N 1
ATOM 3758 C CA . ASP A 1 465 ? -16.285 26.487 -12.933 1.00 81.88 465 ASP A CA 1
ATOM 3759 C C . ASP A 1 465 ? -15.011 25.747 -13.345 1.00 81.88 465 ASP A C 1
ATOM 3761 O O . ASP A 1 465 ? -15.034 24.572 -13.719 1.00 81.88 465 ASP A O 1
ATOM 3765 N N . ILE A 1 466 ? -13.873 26.426 -13.214 1.00 82.12 466 ILE A N 1
ATOM 3766 C CA . ILE A 1 466 ? -12.555 25.832 -13.457 1.00 82.12 466 ILE A CA 1
ATOM 3767 C C . ILE A 1 466 ? -12.287 24.789 -12.364 1.00 82.12 466 ILE A C 1
ATOM 3769 O O . ILE A 1 466 ? -12.471 25.064 -11.178 1.00 82.12 466 ILE A O 1
ATOM 3773 N N . CYS A 1 467 ? -11.874 23.578 -12.746 1.00 85.00 467 CYS A N 1
ATOM 3774 C CA . CYS A 1 467 ? -11.457 22.578 -11.769 1.00 85.00 467 CYS A CA 1
ATOM 3775 C C . CYS A 1 467 ? -10.083 22.938 -11.205 1.00 85.00 467 CYS A C 1
ATOM 3777 O O . CYS A 1 467 ? -9.109 22.944 -11.951 1.00 85.00 467 CYS A O 1
ATOM 3779 N N . ILE A 1 468 ? -10.034 23.243 -9.906 1.00 83.62 468 ILE A N 1
ATOM 3780 C CA . ILE A 1 468 ? -8.790 23.426 -9.157 1.00 83.62 468 ILE A CA 1
ATOM 3781 C C . ILE A 1 468 ? -8.889 22.597 -7.876 1.00 83.62 468 ILE A C 1
ATOM 3783 O O . ILE A 1 468 ? -9.711 22.911 -7.012 1.00 83.62 468 ILE A O 1
ATOM 3787 N N . ASN A 1 469 ? -8.089 21.537 -7.766 1.00 83.06 469 ASN A N 1
ATOM 3788 C CA . ASN A 1 469 ? -8.015 20.646 -6.608 1.00 83.06 469 ASN A CA 1
ATOM 3789 C C . ASN A 1 469 ? -6.600 20.424 -6.042 1.00 83.06 469 ASN A C 1
ATOM 3791 O O . ASN A 1 469 ? -6.485 19.794 -4.991 1.00 83.06 469 ASN A O 1
ATOM 3795 N N . LYS A 1 470 ? -5.568 20.972 -6.695 1.00 85.94 470 LYS A N 1
ATOM 3796 C CA . LYS A 1 470 ? -4.142 20.909 -6.329 1.00 85.94 470 LYS A CA 1
ATOM 3797 C C . LYS A 1 470 ? -3.481 19.531 -6.420 1.00 85.94 470 LYS A C 1
ATOM 3799 O O . LYS A 1 470 ? -2.340 19.382 -5.997 1.00 85.94 470 LYS A O 1
ATOM 3804 N N . CYS A 1 471 ? -4.131 18.525 -6.999 1.00 89.12 471 CYS A N 1
ATOM 3805 C CA . CYS A 1 471 ? -3.504 17.222 -7.222 1.00 89.12 471 CYS A CA 1
ATOM 3806 C C . CYS A 1 471 ? -2.459 17.235 -8.347 1.00 89.12 471 CYS A C 1
ATOM 3808 O O . CYS A 1 471 ? -1.687 16.285 -8.439 1.00 89.12 471 CYS A O 1
ATOM 3810 N N . CYS A 1 472 ? -2.412 18.282 -9.182 1.00 90.12 472 CYS A N 1
ATOM 3811 C CA . CYS A 1 472 ? -1.327 18.485 -10.148 1.00 90.12 472 CYS A CA 1
ATOM 3812 C C . CYS A 1 472 ? -0.187 19.377 -9.606 1.00 90.12 472 CYS A C 1
ATOM 3814 O O . CYS A 1 472 ? 0.677 19.793 -10.378 1.00 90.12 472 CYS A O 1
ATOM 3816 N N . GLU A 1 473 ? -0.163 19.683 -8.301 1.00 87.75 473 GLU A N 1
ATOM 3817 C CA . GLU A 1 473 ? 0.864 20.517 -7.663 1.00 87.75 473 GLU A CA 1
ATOM 3818 C C . GLU A 1 473 ? 1.402 19.853 -6.374 1.00 87.75 473 GLU A C 1
ATOM 3820 O O . GLU A 1 473 ? 0.812 20.015 -5.304 1.00 87.75 473 GLU A O 1
ATOM 3825 N N . PRO A 1 474 ? 2.542 19.129 -6.431 1.00 87.19 474 PRO A N 1
ATOM 3826 C CA . PRO A 1 474 ? 3.439 18.955 -7.582 1.00 87.19 474 PRO A CA 1
ATOM 3827 C C . PRO A 1 474 ? 2.887 17.990 -8.643 1.00 87.19 474 PRO A C 1
ATOM 3829 O O . PRO A 1 474 ? 2.064 17.138 -8.325 1.00 87.19 474 PRO A O 1
ATOM 3832 N N . ASP A 1 475 ? 3.380 18.099 -9.884 1.00 89.75 475 ASP A N 1
ATOM 3833 C CA . ASP A 1 475 ? 2.940 17.245 -10.997 1.00 89.75 475 ASP A CA 1
ATOM 3834 C C . ASP A 1 475 ? 3.188 15.754 -10.675 1.00 89.75 475 ASP A C 1
ATOM 3836 O O . ASP A 1 475 ? 4.342 15.338 -10.509 1.00 89.75 475 ASP A O 1
ATOM 3840 N N . PRO A 1 476 ? 2.128 14.932 -10.554 1.00 91.94 476 PRO A N 1
ATOM 3841 C CA . PRO A 1 476 ? 2.253 13.521 -10.242 1.00 91.94 476 PRO A CA 1
ATOM 3842 C C . PRO A 1 476 ? 2.647 12.676 -11.462 1.00 91.94 476 PRO A C 1
ATOM 3844 O O . PRO A 1 476 ? 2.984 11.504 -11.278 1.00 91.94 476 PRO A O 1
ATOM 3847 N N . CYS A 1 477 ? 2.591 13.193 -12.687 1.00 94.38 477 CYS A N 1
ATOM 3848 C CA . CYS A 1 477 ? 2.878 12.428 -13.894 1.00 94.38 477 CYS A CA 1
ATOM 3849 C C . CYS A 1 477 ? 4.390 12.278 -14.120 1.00 94.38 477 CYS A C 1
ATOM 3851 O O . CYS A 1 477 ? 5.167 13.226 -14.034 1.00 94.38 477 CYS A O 1
ATOM 3853 N N . PHE A 1 478 ? 4.828 11.062 -14.436 1.00 91.50 478 PHE A N 1
ATOM 3854 C CA . PHE A 1 478 ? 6.218 10.757 -14.755 1.00 91.50 478 PHE A CA 1
ATOM 3855 C C . PHE A 1 478 ? 6.521 10.988 -16.241 1.00 91.50 478 PHE A C 1
ATOM 3857 O O . PHE A 1 478 ? 5.624 11.104 -17.076 1.00 91.50 478 PHE A O 1
ATOM 3864 N N . GLN A 1 479 ? 7.816 11.026 -16.573 1.00 88.56 479 GLN A N 1
ATOM 3865 C CA . GLN A 1 479 ? 8.333 10.994 -17.950 1.00 88.56 479 GLN A CA 1
ATOM 3866 C C . GLN A 1 479 ? 7.778 12.093 -18.875 1.00 88.56 479 GLN A C 1
ATOM 3868 O O . GLN A 1 479 ? 7.625 11.887 -20.075 1.00 88.56 479 GLN A O 1
ATOM 3873 N N . GLY A 1 480 ? 7.475 13.271 -18.319 1.00 87.56 480 GLY A N 1
ATOM 3874 C CA . GLY A 1 480 ? 6.920 14.394 -19.079 1.00 87.56 480 GLY A CA 1
ATOM 3875 C C . GLY A 1 480 ? 5.448 14.220 -19.467 1.00 87.56 480 GLY A C 1
ATOM 3876 O O . GLY A 1 480 ? 4.986 14.881 -20.396 1.00 87.56 480 GLY A O 1
ATOM 3877 N N . GLY A 1 481 ? 4.716 13.327 -18.792 1.00 92.69 481 GLY A N 1
ATOM 3878 C CA . GLY A 1 481 ? 3.264 13.240 -18.915 1.00 92.69 481 GLY A CA 1
ATOM 3879 C C . GLY A 1 481 ? 2.576 14.541 -18.498 1.00 92.69 481 GLY A C 1
ATOM 3880 O O . GLY A 1 481 ? 3.069 15.269 -17.645 1.00 92.69 481 GLY A O 1
ATOM 3881 N N . VAL A 1 482 ? 1.429 14.833 -19.111 1.00 95.62 482 VAL A N 1
ATOM 3882 C CA . VAL A 1 482 ? 0.655 16.050 -18.821 1.00 95.62 482 VAL A CA 1
ATOM 3883 C C . VAL A 1 482 ? -0.437 15.731 -17.803 1.00 95.62 482 VAL A C 1
ATOM 3885 O O . VAL A 1 482 ? -1.342 14.946 -18.112 1.00 95.62 482 VAL A O 1
ATOM 3888 N N . CYS A 1 483 ? -0.374 16.354 -16.623 1.00 95.12 483 CYS A N 1
ATOM 3889 C CA . CYS A 1 483 ? -1.394 16.227 -15.580 1.00 95.12 483 CYS A CA 1
ATOM 3890 C C . CYS A 1 483 ? -2.638 17.073 -15.870 1.00 95.12 483 CYS A C 1
ATOM 3892 O O . CYS A 1 483 ? -2.544 18.221 -16.312 1.00 95.12 483 CYS A O 1
ATOM 3894 N N . ARG A 1 484 ? -3.823 16.515 -15.597 1.00 93.56 484 ARG A N 1
ATOM 3895 C CA . ARG A 1 484 ? -5.097 17.250 -15.594 1.00 93.56 484 ARG A CA 1
ATOM 3896 C C . ARG A 1 484 ? -5.903 16.924 -14.346 1.00 93.56 484 ARG A C 1
ATOM 3898 O O . ARG A 1 484 ? -6.148 15.756 -14.051 1.00 93.56 484 ARG A O 1
ATOM 3905 N N . GLU A 1 485 ? -6.356 17.961 -13.652 1.00 91.00 485 GLU A N 1
ATOM 3906 C CA . GLU A 1 485 ? -7.188 17.834 -12.456 1.00 91.00 485 GLU A CA 1
ATOM 3907 C C . GLU A 1 485 ? -8.635 17.462 -12.799 1.00 91.00 485 GLU A C 1
ATOM 3909 O O . GLU A 1 485 ? -9.188 17.875 -13.821 1.00 91.00 485 GLU A O 1
ATOM 3914 N N . ILE A 1 486 ? -9.256 16.675 -11.921 1.00 90.19 486 ILE A N 1
ATOM 3915 C CA . ILE A 1 486 ? -10.622 16.169 -12.050 1.00 90.19 486 ILE A CA 1
ATOM 3916 C C . ILE A 1 486 ? -11.412 16.547 -10.789 1.00 90.19 486 ILE A C 1
ATOM 3918 O O . ILE A 1 486 ? -11.030 16.212 -9.666 1.00 90.19 486 ILE A O 1
ATOM 3922 N N . CYS A 1 487 ? -12.535 17.245 -10.972 1.00 87.94 487 CYS A N 1
ATOM 3923 C CA . CYS A 1 487 ? -13.431 17.700 -9.899 1.00 87.94 487 CYS A CA 1
ATOM 3924 C C . CYS A 1 487 ? -14.778 16.974 -9.960 1.00 87.94 487 CYS A C 1
ATOM 3926 O O . CYS A 1 487 ? -15.844 17.580 -9.856 1.00 87.94 487 CYS A O 1
ATOM 3928 N N . ASP A 1 488 ? -14.712 15.664 -10.160 1.00 87.44 488 ASP A N 1
ATOM 3929 C CA . ASP A 1 488 ? -15.849 14.758 -10.115 1.00 87.44 488 ASP A CA 1
ATOM 3930 C C . ASP A 1 488 ? -15.752 13.937 -8.814 1.00 87.44 488 ASP A C 1
ATOM 3932 O O . ASP A 1 488 ? -14.699 13.345 -8.551 1.00 87.44 488 ASP A O 1
ATOM 3936 N N . PRO A 1 489 ? -16.782 13.948 -7.946 1.00 85.31 489 PRO A N 1
ATOM 3937 C CA . PRO A 1 489 ? -16.803 13.175 -6.708 1.00 85.31 489 PRO A CA 1
ATOM 3938 C C . PRO A 1 489 ? -16.591 11.667 -6.858 1.00 85.31 489 PRO A C 1
ATOM 3940 O O . PRO A 1 489 ? -16.124 11.049 -5.906 1.00 85.31 489 PRO A O 1
ATOM 3943 N N . GLU A 1 490 ? -16.922 11.082 -8.010 1.00 86.62 490 GLU A N 1
ATOM 3944 C CA . GLU A 1 490 ? -17.072 9.628 -8.166 1.00 86.62 490 GLU A CA 1
ATOM 3945 C C . GLU A 1 490 ? -15.829 8.916 -8.732 1.00 86.62 490 GLU A C 1
ATOM 3947 O O . GLU A 1 490 ? -15.824 7.696 -8.867 1.00 86.62 490 GLU A O 1
ATOM 3952 N N . THR A 1 491 ? -14.762 9.650 -9.057 1.00 91.25 491 THR A N 1
ATOM 3953 C CA . THR A 1 491 ? -13.562 9.142 -9.765 1.00 91.25 491 THR A CA 1
ATOM 3954 C C . THR A 1 491 ? -12.269 9.569 -9.057 1.00 91.25 491 THR A C 1
ATOM 3956 O O . THR A 1 491 ? -12.308 10.146 -7.979 1.00 91.25 491 THR A O 1
ATOM 3959 N N . VAL A 1 492 ? -11.088 9.259 -9.589 1.00 91.94 492 VAL A N 1
ATOM 3960 C CA . VAL A 1 492 ? -9.802 9.821 -9.138 1.00 91.94 492 VAL A CA 1
ATOM 3961 C C . VAL A 1 492 ? -9.744 11.342 -9.346 1.00 91.94 492 VAL A C 1
ATOM 3963 O O . VAL A 1 492 ? -10.512 11.896 -10.136 1.00 91.94 492 VAL A O 1
ATOM 3966 N N . ARG A 1 493 ? -8.835 12.033 -8.641 1.00 92.12 493 ARG A N 1
ATOM 3967 C CA . ARG A 1 493 ? -8.738 13.509 -8.660 1.00 92.12 493 ARG A CA 1
ATOM 3968 C C . ARG A 1 493 ? -7.830 14.082 -9.750 1.00 92.12 493 ARG A C 1
ATOM 3970 O O . ARG A 1 493 ? -7.801 15.297 -9.933 1.00 92.12 493 ARG A O 1
ATOM 3977 N N . PHE A 1 494 ? -7.117 13.249 -10.497 1.00 94.00 494 PHE A N 1
ATOM 3978 C CA . PHE A 1 494 ? -6.355 13.673 -11.671 1.00 94.00 494 PHE A CA 1
ATOM 3979 C C . PHE A 1 494 ? -6.208 12.523 -12.668 1.00 94.00 494 PHE A C 1
ATOM 3981 O O . PHE A 1 494 ? -6.426 11.360 -12.327 1.00 94.00 494 PHE A O 1
ATOM 3988 N N . ASN A 1 495 ? -5.806 12.844 -13.894 1.00 94.12 495 ASN A N 1
ATOM 3989 C CA . ASN A 1 495 ? -5.280 11.865 -14.837 1.00 94.12 495 ASN A CA 1
ATOM 3990 C C . ASN A 1 495 ? -3.991 12.363 -15.499 1.00 94.12 495 ASN A C 1
ATOM 3992 O O . ASN A 1 495 ? -3.714 13.563 -15.535 1.00 94.12 495 ASN A O 1
ATOM 3996 N N . CYS A 1 496 ? -3.211 11.419 -16.022 1.00 94.69 496 CYS A N 1
ATOM 3997 C CA . CYS A 1 496 ? -2.011 11.698 -16.796 1.00 94.69 496 CYS A CA 1
ATOM 3998 C C . CYS A 1 496 ? -2.235 11.333 -18.261 1.00 94.69 496 CYS A C 1
ATOM 4000 O O . CYS A 1 496 ? -2.668 10.226 -18.580 1.00 94.69 496 CYS A O 1
ATOM 4002 N N . THR A 1 497 ? -1.906 12.257 -19.162 1.00 95.06 497 THR A N 1
ATOM 4003 C CA . THR A 1 497 ? -1.775 11.949 -20.591 1.00 95.06 497 THR A CA 1
ATOM 4004 C C . THR A 1 497 ? -0.315 11.615 -20.878 1.00 95.06 497 THR A C 1
ATOM 4006 O O . THR A 1 497 ? 0.544 12.490 -20.766 1.00 95.06 497 THR A O 1
ATOM 4009 N N . CYS A 1 498 ? -0.031 10.354 -21.209 1.00 90.75 498 CYS A N 1
ATOM 4010 C CA . CYS A 1 498 ? 1.338 9.873 -21.399 1.00 90.75 498 CYS A CA 1
ATOM 4011 C C . CYS A 1 498 ? 1.877 10.152 -22.806 1.00 90.75 498 CYS A C 1
ATOM 4013 O O . CYS A 1 498 ? 1.110 10.056 -23.767 1.00 90.75 498 CYS A O 1
ATOM 4015 N N . PRO A 1 499 ? 3.186 10.443 -22.947 1.00 90.00 499 PRO A N 1
ATOM 4016 C CA . PRO A 1 499 ? 3.852 10.417 -24.246 1.00 90.00 499 PRO A CA 1
ATOM 4017 C C . PRO A 1 499 ? 3.785 9.017 -24.873 1.00 90.00 499 PRO A C 1
ATOM 4019 O O . PRO A 1 499 ? 3.611 8.026 -24.162 1.00 90.00 499 PRO A O 1
ATOM 4022 N N . ASP A 1 500 ? 3.966 8.925 -26.193 1.00 80.94 500 ASP A N 1
ATOM 4023 C CA . ASP A 1 500 ? 3.721 7.693 -26.962 1.00 80.94 500 ASP A CA 1
ATOM 4024 C C . ASP A 1 500 ? 4.507 6.465 -26.481 1.00 80.94 500 ASP A C 1
ATOM 4026 O O . ASP A 1 500 ? 3.996 5.347 -26.582 1.00 80.94 500 ASP A O 1
ATOM 4030 N N . ASP A 1 501 ? 5.699 6.668 -25.917 1.00 79.50 501 ASP A N 1
ATOM 4031 C CA . ASP A 1 501 ? 6.589 5.607 -25.432 1.00 79.50 501 ASP A CA 1
ATOM 4032 C C . ASP A 1 501 ? 6.253 5.111 -24.016 1.00 79.50 501 ASP A C 1
ATOM 4034 O O . ASP A 1 501 ? 6.859 4.146 -23.541 1.00 79.50 501 ASP A O 1
ATOM 4038 N N . TYR A 1 502 ? 5.286 5.730 -23.331 1.00 83.75 502 TYR A N 1
ATOM 4039 C CA . TYR A 1 502 ? 4.967 5.449 -21.931 1.00 83.75 502 TYR A CA 1
ATOM 4040 C C . TYR A 1 502 ? 3.483 5.122 -21.714 1.00 83.75 502 TYR A C 1
ATOM 4042 O O . TYR A 1 502 ? 2.602 5.437 -22.512 1.00 83.75 502 TYR A O 1
ATOM 4050 N N . THR A 1 503 ? 3.201 4.419 -20.623 1.00 85.12 503 THR A N 1
ATOM 4051 C CA . THR A 1 503 ? 1.872 3.975 -20.197 1.00 85.12 503 THR A CA 1
ATOM 4052 C C . THR A 1 503 ? 1.831 3.839 -18.672 1.00 85.12 503 THR A C 1
ATOM 4054 O O . THR A 1 503 ? 2.830 4.059 -17.988 1.00 85.12 503 THR A O 1
ATOM 4057 N N . GLY A 1 504 ? 0.679 3.464 -18.125 1.00 84.06 504 GLY A N 1
ATOM 4058 C CA . GLY A 1 504 ? 0.423 3.458 -16.685 1.00 84.06 504 GLY A CA 1
ATOM 4059 C C . GLY A 1 504 ? -0.373 4.680 -16.237 1.00 84.06 504 GLY A C 1
ATOM 4060 O O . GLY A 1 504 ? -0.546 5.636 -16.991 1.00 84.06 504 GLY A O 1
ATOM 4061 N N . GLN A 1 505 ? -0.894 4.632 -15.012 1.00 87.44 505 GLN A N 1
ATOM 4062 C CA . GLN A 1 505 ? -1.793 5.665 -14.476 1.00 87.44 505 GLN A CA 1
ATOM 4063 C C . GLN A 1 505 ? -1.083 7.014 -14.304 1.00 87.44 505 GLN A C 1
ATOM 4065 O O . GLN A 1 505 ? -1.712 8.067 -14.401 1.00 87.44 505 GLN A O 1
ATOM 4070 N N . ARG A 1 506 ? 0.234 6.970 -14.086 1.00 91.94 506 ARG A N 1
ATOM 4071 C CA . ARG A 1 506 ? 1.122 8.119 -13.929 1.00 91.94 506 ARG A CA 1
ATOM 4072 C C . ARG A 1 506 ? 2.230 8.137 -14.984 1.00 91.94 506 ARG A C 1
ATOM 4074 O O . ARG A 1 506 ? 3.214 8.837 -14.795 1.00 91.94 506 ARG A O 1
ATOM 4081 N N . CYS A 1 507 ? 2.099 7.393 -16.084 1.00 91.56 507 CYS A N 1
ATOM 4082 C CA . CYS A 1 507 ? 3.141 7.256 -17.115 1.00 91.56 507 CYS A CA 1
ATOM 4083 C C . CYS A 1 507 ? 4.446 6.625 -16.603 1.00 91.56 507 CYS A C 1
ATOM 4085 O O . CYS A 1 507 ? 5.536 6.892 -17.105 1.00 91.56 507 CYS A O 1
ATOM 4087 N N . GLU A 1 508 ? 4.336 5.783 -15.579 1.00 86.31 508 GLU A N 1
ATOM 4088 C CA . GLU A 1 508 ? 5.458 5.141 -14.902 1.00 86.31 508 GLU A CA 1
ATOM 4089 C C . GLU A 1 508 ? 6.028 3.925 -15.651 1.00 86.31 508 GLU A C 1
ATOM 4091 O O . GLU A 1 508 ? 7.091 3.423 -15.289 1.00 86.31 508 GLU A O 1
ATOM 4096 N N . LYS A 1 509 ? 5.341 3.432 -16.689 1.00 79.94 509 LYS A N 1
ATOM 4097 C CA . LYS A 1 509 ? 5.728 2.228 -17.439 1.00 79.94 509 LYS A CA 1
ATOM 4098 C C . LYS A 1 509 ? 6.144 2.587 -18.858 1.00 79.94 509 LYS A C 1
ATOM 4100 O O . LYS A 1 509 ? 5.500 3.401 -19.507 1.00 79.94 509 LYS A O 1
ATOM 4105 N N . ILE A 1 510 ? 7.173 1.926 -19.378 1.00 75.31 510 ILE A N 1
ATOM 4106 C CA . ILE A 1 510 ? 7.523 1.996 -20.803 1.00 75.31 510 ILE A CA 1
ATOM 4107 C C . ILE A 1 510 ? 6.519 1.136 -21.575 1.00 75.31 510 ILE A C 1
ATOM 4109 O O . ILE A 1 510 ? 6.305 -0.030 -21.240 1.00 75.31 510 ILE A O 1
ATOM 4113 N N . LYS A 1 511 ? 5.880 1.713 -22.592 1.00 72.50 511 LYS A N 1
ATOM 4114 C CA . LYS A 1 511 ? 4.819 1.074 -23.381 1.00 72.50 511 LYS A CA 1
ATOM 4115 C C . LYS A 1 511 ? 5.350 -0.079 -24.237 1.00 72.50 511 LYS A C 1
ATOM 4117 O O . LYS A 1 511 ? 4.662 -1.087 -24.379 1.00 72.50 511 LYS A O 1
ATOM 4122 N N . TYR A 1 512 ? 6.575 0.047 -24.754 1.00 74.12 512 TYR A N 1
ATOM 4123 C CA . TYR A 1 512 ? 7.211 -0.931 -25.639 1.00 74.12 512 TYR A CA 1
ATOM 4124 C C . TYR A 1 512 ? 8.676 -1.182 -25.242 1.00 74.12 512 TYR A C 1
ATOM 4126 O O . TYR A 1 512 ? 9.571 -0.418 -25.592 1.00 74.12 512 TYR A O 1
ATOM 4134 N N . LEU A 1 513 ? 8.945 -2.269 -24.513 1.00 80.56 513 LEU A N 1
ATOM 4135 C CA . LEU A 1 513 ? 10.313 -2.718 -24.216 1.00 80.56 513 LEU A CA 1
ATOM 4136 C C . LEU A 1 513 ? 10.797 -3.636 -25.344 1.00 80.56 513 LEU A C 1
ATOM 4138 O O . LEU A 1 513 ? 10.533 -4.838 -25.326 1.00 80.56 513 LEU A O 1
ATOM 4142 N N . ALA A 1 514 ? 11.450 -3.074 -26.361 1.00 88.06 514 ALA A N 1
ATOM 4143 C CA . ALA A 1 514 ? 12.025 -3.856 -27.456 1.00 88.06 514 ALA A CA 1
ATOM 4144 C C . ALA A 1 514 ? 13.416 -4.371 -27.079 1.00 88.06 514 ALA A C 1
ATOM 4146 O O . ALA A 1 514 ? 14.280 -3.577 -26.717 1.00 88.06 514 ALA A O 1
ATOM 4147 N N . ARG A 1 515 ? 13.650 -5.684 -27.168 1.00 91.31 515 ARG A N 1
ATOM 4148 C CA . ARG A 1 515 ? 14.963 -6.302 -26.902 1.00 91.31 515 ARG A CA 1
ATOM 4149 C C . ARG A 1 515 ? 15.790 -6.492 -28.165 1.00 91.31 515 ARG A C 1
ATOM 4151 O O . ARG A 1 515 ? 17.008 -6.601 -28.079 1.00 91.31 515 ARG A O 1
ATOM 4158 N N . ASN A 1 516 ? 15.139 -6.559 -29.320 1.00 93.56 516 ASN A N 1
ATOM 4159 C CA . ASN A 1 516 ? 15.754 -6.800 -30.619 1.00 93.56 516 ASN A CA 1
ATOM 4160 C C . ASN A 1 516 ? 14.886 -6.202 -31.747 1.00 93.56 516 ASN A C 1
ATOM 4162 O O . ASN A 1 516 ? 13.800 -5.667 -31.514 1.00 93.56 516 ASN A O 1
ATOM 4166 N N . CYS A 1 517 ? 15.340 -6.337 -32.992 1.00 95.25 517 CYS A N 1
ATOM 4167 C CA . CYS A 1 517 ? 14.617 -5.841 -34.165 1.00 95.25 517 CYS A CA 1
ATOM 4168 C C . CYS A 1 517 ? 13.297 -6.585 -34.461 1.00 95.25 517 CYS A C 1
ATOM 4170 O O . CYS A 1 517 ? 12.407 -6.010 -35.089 1.00 95.25 517 CYS A O 1
ATOM 4172 N N . LYS A 1 518 ? 13.122 -7.828 -33.980 1.00 93.88 518 LYS A N 1
ATOM 4173 C CA . LYS A 1 518 ? 11.842 -8.561 -34.064 1.00 93.88 518 LYS A CA 1
ATOM 4174 C C . LYS A 1 518 ? 10.779 -7.902 -33.183 1.00 93.88 518 LYS A C 1
ATOM 4176 O O . LYS A 1 518 ? 9.636 -7.777 -33.614 1.00 93.88 518 LYS A O 1
ATOM 4181 N N . ASP A 1 519 ? 11.149 -7.432 -31.993 1.00 92.25 519 ASP A N 1
ATOM 4182 C CA . ASP A 1 519 ? 10.231 -6.715 -31.103 1.00 92.25 519 ASP A CA 1
ATOM 4183 C C . ASP A 1 519 ? 9.814 -5.363 -31.688 1.00 92.25 519 ASP A C 1
ATOM 4185 O O . ASP A 1 519 ? 8.634 -5.027 -31.663 1.00 92.25 519 ASP A O 1
ATOM 4189 N N . ILE A 1 520 ? 10.753 -4.624 -32.290 1.00 90.94 520 ILE A N 1
ATOM 4190 C CA . ILE A 1 520 ? 10.456 -3.370 -33.005 1.00 90.94 520 ILE A CA 1
ATOM 4191 C C . ILE A 1 520 ? 9.375 -3.589 -34.072 1.00 90.94 520 ILE A C 1
ATOM 4193 O O . ILE A 1 520 ? 8.399 -2.836 -34.142 1.00 90.94 520 ILE A O 1
ATOM 4197 N N . TRP A 1 521 ? 9.505 -4.660 -34.859 1.00 89.38 521 TRP A N 1
ATOM 4198 C CA . TRP A 1 521 ? 8.490 -5.039 -35.839 1.00 89.38 521 TRP A CA 1
ATOM 4199 C C . TRP A 1 521 ? 7.162 -5.442 -35.186 1.00 89.38 521 TRP A C 1
ATOM 4201 O O . TRP A 1 521 ? 6.099 -4.978 -35.599 1.00 89.38 521 TRP A O 1
ATOM 4211 N N . LYS A 1 522 ? 7.211 -6.251 -34.120 1.00 87.50 522 LYS A N 1
ATOM 4212 C CA . LYS A 1 522 ? 6.031 -6.686 -33.354 1.00 87.50 522 LYS A CA 1
ATOM 4213 C C . LYS A 1 522 ? 5.239 -5.506 -32.779 1.00 87.50 522 LYS A C 1
ATOM 4215 O O . LYS A 1 522 ? 4.017 -5.589 -32.684 1.00 87.50 522 LYS A O 1
ATOM 4220 N N . TYR A 1 523 ? 5.911 -4.412 -32.431 1.00 85.75 523 TYR A N 1
ATOM 4221 C CA . TYR A 1 523 ? 5.285 -3.176 -31.954 1.00 85.75 523 TYR A CA 1
ATOM 4222 C C . TYR A 1 523 ? 4.747 -2.269 -33.077 1.00 85.75 523 TYR A C 1
ATOM 4224 O O . TYR A 1 523 ? 4.298 -1.160 -32.802 1.00 85.75 523 TYR A O 1
ATOM 4232 N N . GLY A 1 524 ? 4.726 -2.743 -34.328 1.00 83.06 524 GLY A N 1
ATOM 4233 C CA . GLY A 1 524 ? 4.048 -2.088 -35.451 1.00 83.06 524 GLY A CA 1
ATOM 4234 C C . GLY A 1 524 ? 4.961 -1.306 -36.396 1.00 83.06 524 GLY A C 1
ATOM 4235 O O . GLY A 1 524 ? 4.463 -0.625 -37.292 1.00 83.06 524 GLY A O 1
ATOM 4236 N N . THR A 1 525 ? 6.283 -1.402 -36.237 1.00 84.25 525 THR A N 1
ATOM 4237 C CA . THR A 1 525 ? 7.238 -0.711 -37.115 1.00 84.25 525 THR A CA 1
ATOM 4238 C C . THR A 1 525 ? 7.550 -1.542 -38.360 1.00 84.25 525 THR A C 1
ATOM 4240 O O . THR A 1 525 ? 7.945 -2.700 -38.257 1.00 84.25 525 THR A O 1
ATOM 4243 N N . LEU A 1 526 ? 7.414 -0.949 -39.552 1.00 86.75 526 LEU A N 1
ATOM 4244 C CA . LEU A 1 526 ? 7.605 -1.650 -40.836 1.00 86.75 526 LEU A CA 1
ATOM 4245 C C . LEU A 1 526 ? 8.788 -1.136 -41.674 1.00 86.75 526 LEU A C 1
ATOM 4247 O O . LEU A 1 526 ? 9.063 -1.678 -42.745 1.00 86.75 526 LEU A O 1
ATOM 4251 N N . THR A 1 527 ? 9.470 -0.085 -41.225 1.00 92.69 527 THR A N 1
ATOM 4252 C CA . THR A 1 527 ? 10.570 0.569 -41.948 1.00 92.69 527 THR A CA 1
ATOM 4253 C C . THR A 1 527 ? 11.920 0.195 -41.349 1.00 92.69 527 THR A C 1
ATOM 4255 O O . THR A 1 527 ? 12.025 0.044 -40.137 1.00 92.69 527 THR A O 1
ATOM 4258 N N . SER A 1 528 ? 12.960 0.080 -42.172 1.00 94.75 528 SER A N 1
ATOM 4259 C CA . SER A 1 528 ? 14.334 -0.061 -41.673 1.00 94.75 528 SER A CA 1
ATOM 4260 C C . SER A 1 528 ? 14.866 1.278 -41.141 1.00 94.75 528 SER A C 1
ATOM 4262 O O . SER A 1 528 ? 14.533 2.337 -41.677 1.00 94.75 528 SER A O 1
ATOM 4264 N N . GLY A 1 529 ? 15.696 1.255 -40.097 1.00 94.69 529 GLY A N 1
ATOM 4265 C CA . GLY A 1 529 ? 16.173 2.473 -39.431 1.00 94.69 529 GLY A CA 1
ATOM 4266 C C . GLY A 1 529 ? 16.889 2.215 -38.106 1.00 94.69 529 GLY A C 1
ATOM 4267 O O . GLY A 1 529 ? 17.017 1.069 -37.679 1.00 94.69 529 GLY A O 1
ATOM 4268 N N . LYS A 1 530 ? 17.370 3.281 -37.449 1.00 93.88 530 LYS A N 1
ATOM 4269 C CA . LYS A 1 530 ? 17.954 3.199 -36.100 1.00 93.88 530 LYS A CA 1
ATOM 4270 C C . LYS A 1 530 ? 16.845 3.269 -35.049 1.00 93.88 530 LYS A C 1
ATOM 4272 O O . LYS A 1 530 ? 16.077 4.226 -35.026 1.00 93.88 530 LYS A O 1
ATOM 4277 N N . TYR A 1 531 ? 16.783 2.267 -34.180 1.00 92.81 531 TYR A N 1
ATOM 4278 C CA . TYR A 1 531 ? 15.765 2.136 -33.142 1.00 92.81 531 TYR A CA 1
ATOM 4279 C C . TYR A 1 531 ? 16.395 1.999 -31.767 1.00 92.81 531 TYR A C 1
ATOM 4281 O O . TYR A 1 531 ? 17.474 1.425 -31.614 1.00 92.81 531 TYR A O 1
ATOM 4289 N N . ARG A 1 532 ? 15.687 2.514 -30.761 1.00 91.12 532 ARG A N 1
ATOM 4290 C CA . ARG A 1 532 ? 16.019 2.296 -29.358 1.00 91.12 532 ARG A CA 1
ATOM 4291 C C . ARG A 1 532 ? 15.548 0.907 -28.943 1.00 91.12 532 ARG A C 1
ATOM 4293 O O . ARG A 1 532 ? 14.362 0.603 -29.044 1.00 91.12 532 ARG A O 1
ATOM 4300 N N . ILE A 1 533 ? 16.477 0.100 -28.453 1.00 92.94 533 ILE A N 1
ATOM 4301 C CA . ILE A 1 533 ? 16.206 -1.180 -27.801 1.00 92.94 533 ILE A CA 1
ATOM 4302 C C . ILE A 1 533 ? 16.815 -1.175 -26.400 1.00 92.94 533 ILE A C 1
ATOM 4304 O O . ILE A 1 533 ? 17.572 -0.271 -26.051 1.00 92.94 533 ILE A O 1
ATOM 4308 N N . TYR A 1 534 ? 16.446 -2.158 -25.589 1.00 91.50 534 TYR A N 1
ATOM 4309 C CA . TYR A 1 534 ? 16.793 -2.222 -24.176 1.00 91.50 534 TYR A CA 1
ATOM 4310 C C . TYR A 1 534 ? 17.525 -3.522 -23.862 1.00 91.50 534 TYR A C 1
ATOM 4312 O O . TYR A 1 534 ? 17.014 -4.609 -24.163 1.00 91.50 534 TYR A O 1
ATOM 4320 N N . ASP A 1 535 ? 18.678 -3.412 -23.211 1.00 89.88 535 ASP A N 1
ATOM 4321 C CA . ASP A 1 535 ? 19.472 -4.557 -22.763 1.00 89.88 535 ASP A CA 1
ATOM 4322 C C . ASP A 1 535 ? 18.808 -5.321 -21.599 1.00 89.88 535 ASP A C 1
ATOM 4324 O O . ASP A 1 535 ? 17.731 -4.957 -21.126 1.00 89.88 535 ASP A O 1
ATOM 4328 N N . ALA A 1 536 ? 19.429 -6.391 -21.102 1.00 86.31 536 ALA A N 1
ATOM 4329 C CA . ALA A 1 536 ? 18.882 -7.174 -19.988 1.00 86.31 536 ALA A CA 1
ATOM 4330 C C . ALA A 1 536 ? 18.667 -6.364 -18.686 1.00 86.31 536 ALA A C 1
ATOM 4332 O O . ALA A 1 536 ? 17.855 -6.766 -17.851 1.00 86.31 536 ALA A O 1
ATOM 4333 N N . GLN A 1 537 ? 19.350 -5.228 -18.522 1.00 89.25 537 GLN A N 1
ATOM 4334 C CA . GLN A 1 537 ? 19.264 -4.317 -17.380 1.00 89.25 537 GLN A CA 1
ATOM 4335 C C . GLN A 1 537 ? 18.226 -3.198 -17.585 1.00 89.25 537 GLN A C 1
ATOM 4337 O O . GLN A 1 537 ? 17.961 -2.440 -16.656 1.00 89.25 537 GLN A O 1
ATOM 4342 N N . ASN A 1 538 ? 17.562 -3.158 -18.746 1.00 84.19 538 ASN A N 1
ATOM 4343 C CA . ASN A 1 538 ? 16.678 -2.078 -19.198 1.00 84.19 538 ASN A CA 1
ATOM 4344 C C . ASN A 1 538 ? 17.400 -0.758 -19.494 1.00 84.19 538 ASN A C 1
ATOM 4346 O O . ASN A 1 538 ? 16.749 0.289 -19.534 1.00 84.19 538 ASN A O 1
ATOM 4350 N N . GLU A 1 539 ? 18.700 -0.805 -19.766 1.00 88.88 539 GLU A N 1
ATOM 4351 C CA . GLU A 1 539 ? 19.432 0.346 -20.274 1.00 88.88 539 GLU A CA 1
ATOM 4352 C C . GLU A 1 539 ? 19.216 0.473 -21.793 1.00 88.88 539 GLU A C 1
ATOM 4354 O O . GLU A 1 539 ? 19.261 -0.526 -22.527 1.00 88.88 539 GLU A O 1
ATOM 4359 N N . PRO A 1 540 ? 18.905 1.683 -22.293 1.00 90.12 540 PRO A N 1
ATOM 4360 C CA . PRO A 1 540 ? 18.606 1.891 -23.700 1.00 90.12 540 PRO A CA 1
ATOM 4361 C C . PRO A 1 540 ? 19.878 2.027 -24.546 1.00 90.12 540 PRO A C 1
ATOM 4363 O O . PRO A 1 540 ? 20.785 2.785 -24.209 1.00 90.12 540 PRO A O 1
ATOM 4366 N N . PHE A 1 541 ? 19.880 1.415 -25.729 1.00 94.25 541 PHE A N 1
ATOM 4367 C CA . PHE A 1 541 ? 20.892 1.645 -26.762 1.00 94.25 541 PHE A CA 1
ATOM 4368 C C . PHE A 1 541 ? 20.280 1.661 -28.168 1.00 94.25 541 PHE A C 1
ATOM 4370 O O . PHE A 1 541 ? 19.152 1.210 -28.384 1.00 94.25 541 PHE A O 1
ATOM 4377 N N . LEU A 1 542 ? 20.997 2.251 -29.130 1.00 94.50 542 LEU A N 1
ATOM 4378 C CA . LEU A 1 542 ? 20.535 2.382 -30.513 1.00 94.50 542 LEU A CA 1
ATOM 4379 C C . LEU A 1 542 ? 21.118 1.275 -31.387 1.00 94.50 542 LEU A C 1
ATOM 4381 O O . LEU A 1 542 ? 22.330 1.088 -31.434 1.00 94.50 542 LEU A O 1
ATOM 4385 N N . VAL A 1 543 ? 20.259 0.611 -32.155 1.00 96.44 543 VAL A N 1
ATOM 4386 C CA . VAL A 1 543 ? 20.662 -0.380 -33.157 1.00 96.44 543 VAL A CA 1
ATOM 4387 C C . VAL A 1 543 ? 19.990 -0.079 -34.489 1.00 96.44 543 VAL A C 1
ATOM 4389 O O . VAL A 1 543 ? 18.831 0.334 -34.527 1.00 96.44 543 VAL A O 1
ATOM 4392 N N . TYR A 1 544 ? 20.704 -0.271 -35.597 1.00 97.38 544 TYR A N 1
ATOM 4393 C CA . TYR A 1 544 ? 20.074 -0.214 -36.912 1.00 97.38 544 TYR A CA 1
ATOM 4394 C C . TYR A 1 544 ? 19.392 -1.547 -37.212 1.00 97.38 544 TYR A C 1
ATOM 4396 O O . TYR A 1 544 ? 20.057 -2.583 -37.271 1.00 97.38 544 TYR A O 1
ATOM 4404 N N . CYS A 1 545 ? 18.077 -1.501 -37.414 1.00 97.12 545 CYS A N 1
ATOM 4405 C CA . CYS A 1 545 ? 17.268 -2.637 -37.812 1.00 97.12 545 CYS A CA 1
ATOM 4406 C C . CYS A 1 545 ? 16.982 -2.603 -39.312 1.00 97.12 545 CYS A C 1
ATOM 4408 O O . CYS A 1 545 ? 16.371 -1.656 -39.809 1.00 97.12 545 CYS A O 1
ATOM 4410 N N . ASP A 1 546 ? 17.360 -3.666 -40.016 1.00 96.44 546 ASP A N 1
ATOM 4411 C CA . ASP A 1 546 ? 16.860 -3.969 -41.351 1.00 96.44 546 ASP A CA 1
ATOM 4412 C C . ASP A 1 546 ? 15.676 -4.939 -41.246 1.00 96.44 546 ASP A C 1
ATOM 4414 O O . ASP A 1 546 ? 15.829 -6.108 -40.882 1.00 96.44 546 ASP A O 1
ATOM 4418 N N . LEU A 1 547 ? 14.483 -4.415 -41.537 1.00 94.75 547 LEU A N 1
ATOM 4419 C CA . LEU A 1 547 ? 13.202 -5.117 -41.419 1.00 94.75 547 LEU A CA 1
ATOM 4420 C C . LEU A 1 547 ? 12.618 -5.522 -42.782 1.00 94.75 547 LEU A C 1
ATOM 4422 O O . LEU A 1 547 ? 11.532 -6.103 -42.832 1.00 94.75 547 LEU A O 1
ATOM 4426 N N . GLN A 1 548 ? 13.289 -5.157 -43.881 1.00 92.56 548 GLN A N 1
ATOM 4427 C CA . GLN A 1 548 ? 12.692 -5.150 -45.219 1.00 92.56 548 GLN A CA 1
ATOM 4428 C C . GLN A 1 548 ? 13.474 -5.969 -46.245 1.00 92.56 548 GLN A C 1
ATOM 4430 O O . GLN A 1 548 ? 12.857 -6.511 -47.160 1.00 92.56 548 GLN A O 1
ATOM 4435 N N . SER A 1 549 ? 14.800 -6.075 -46.115 1.00 92.44 549 SER A N 1
ATOM 4436 C CA . SER A 1 549 ? 15.620 -6.674 -47.179 1.00 92.44 549 SER A CA 1
ATOM 4437 C C . SER A 1 549 ? 15.379 -8.171 -47.363 1.00 92.44 549 SER A C 1
ATOM 4439 O O . SER A 1 549 ? 15.426 -8.667 -48.484 1.00 92.44 549 SER A O 1
ATOM 4441 N N . GLU A 1 550 ? 15.098 -8.890 -46.274 1.00 91.69 550 GLU A N 1
ATOM 4442 C CA . GLU A 1 550 ? 14.807 -10.325 -46.296 1.00 91.69 550 GLU A CA 1
ATOM 4443 C C . GLU A 1 550 ? 13.530 -10.598 -45.488 1.00 91.69 550 GLU A C 1
ATOM 4445 O O . GLU A 1 550 ? 13.573 -10.534 -44.261 1.00 91.69 550 GLU A O 1
ATOM 4450 N N . PRO A 1 551 ? 12.387 -10.912 -46.131 1.00 87.25 551 PRO A N 1
ATOM 4451 C CA . PRO A 1 551 ? 11.092 -11.018 -45.453 1.00 87.25 551 PRO A CA 1
ATOM 4452 C C . PRO A 1 551 ? 11.024 -12.047 -44.322 1.00 87.25 551 PRO A C 1
ATOM 4454 O O . PRO A 1 551 ? 10.150 -11.943 -43.470 1.00 87.25 551 PRO A O 1
ATOM 4457 N N . GLU A 1 552 ? 11.903 -13.047 -44.310 1.00 91.12 552 GLU A N 1
ATOM 4458 C CA . GLU A 1 552 ? 11.945 -14.087 -43.276 1.00 91.12 552 GLU A CA 1
ATOM 4459 C C . GLU A 1 552 ? 12.785 -13.700 -42.054 1.00 91.12 552 GLU A C 1
ATOM 4461 O O . GLU A 1 552 ? 12.813 -14.450 -41.081 1.00 91.12 552 GLU A O 1
ATOM 4466 N N . PHE A 1 553 ? 13.461 -12.549 -42.070 1.00 94.75 553 PHE A N 1
ATOM 4467 C CA . PHE A 1 553 ? 14.439 -12.184 -41.052 1.00 94.75 553 PHE A CA 1
ATOM 4468 C C . PHE A 1 553 ? 14.281 -10.742 -40.571 1.00 94.75 553 PHE A C 1
ATOM 4470 O O . PHE A 1 553 ? 13.825 -9.856 -41.290 1.00 94.75 553 PHE A O 1
ATOM 4477 N N . PHE A 1 554 ? 14.710 -10.507 -39.334 1.00 96.31 554 PHE A N 1
ATOM 4478 C CA . PHE A 1 554 ? 14.875 -9.173 -38.764 1.00 96.31 554 PHE A CA 1
ATOM 4479 C C . PHE A 1 554 ? 16.329 -8.999 -38.353 1.00 96.31 554 PHE A C 1
ATOM 4481 O O . PHE A 1 554 ? 16.786 -9.711 -37.458 1.00 96.31 554 PHE A O 1
ATOM 4488 N N . TRP A 1 555 ? 17.046 -8.080 -38.996 1.00 97.75 555 TRP A N 1
ATOM 4489 C CA . TRP A 1 555 ? 18.496 -7.956 -38.854 1.00 97.75 555 TRP A CA 1
ATOM 4490 C C . TRP A 1 555 ? 18.892 -6.725 -38.050 1.00 97.75 555 TRP A C 1
ATOM 4492 O O . TRP A 1 555 ? 18.399 -5.634 -38.301 1.00 97.75 555 TRP A O 1
ATOM 4502 N N . ALA A 1 556 ? 19.830 -6.900 -37.130 1.00 98.19 556 ALA A N 1
ATOM 4503 C CA . ALA A 1 556 ? 20.476 -5.873 -36.333 1.00 98.19 556 ALA A CA 1
ATOM 4504 C C . ALA A 1 556 ? 21.929 -5.701 -36.800 1.00 98.19 556 ALA A C 1
ATOM 4506 O O . ALA A 1 556 ? 22.687 -6.673 -36.843 1.00 98.19 556 ALA A O 1
ATOM 4507 N N . LEU A 1 557 ? 22.323 -4.477 -37.154 1.00 98.25 557 LEU A N 1
ATOM 4508 C CA . LEU A 1 557 ? 23.707 -4.159 -37.513 1.00 98.25 557 LEU A CA 1
ATOM 4509 C C . LEU A 1 557 ? 24.589 -4.167 -36.258 1.00 98.25 557 LEU A C 1
ATOM 4511 O O . LEU A 1 557 ? 24.290 -3.448 -35.307 1.00 98.25 557 LEU A O 1
ATOM 4515 N N . ILE A 1 558 ? 25.690 -4.925 -36.276 1.00 97.94 558 ILE A N 1
ATOM 4516 C CA . ILE A 1 558 ? 26.661 -4.952 -35.165 1.00 97.94 558 ILE A CA 1
ATOM 4517 C C . ILE A 1 558 ? 27.995 -4.285 -35.508 1.00 97.94 558 ILE A C 1
ATOM 4519 O O . ILE A 1 558 ? 28.699 -3.809 -34.617 1.00 97.94 558 ILE A O 1
ATOM 4523 N N . GLN A 1 559 ? 28.361 -4.252 -36.792 1.00 97.69 559 GLN A N 1
ATOM 4524 C CA . GLN A 1 559 ? 29.620 -3.681 -37.265 1.00 97.69 559 GLN A CA 1
ATOM 4525 C C . GLN A 1 559 ? 29.510 -3.285 -38.740 1.00 97.69 559 GLN A C 1
ATOM 4527 O O . GLN A 1 559 ? 29.010 -4.062 -39.548 1.00 97.69 559 GLN A O 1
ATOM 4532 N N . SER A 1 560 ? 30.046 -2.120 -39.098 1.00 97.56 560 SER A N 1
ATOM 4533 C CA . SER A 1 560 ? 30.204 -1.647 -40.474 1.00 97.56 560 SER A CA 1
ATOM 4534 C C . SER A 1 560 ? 31.526 -0.904 -40.618 1.00 97.56 560 SER A C 1
ATOM 4536 O O . SER A 1 560 ? 31.838 -0.025 -39.817 1.00 97.56 560 SER A O 1
ATOM 4538 N N . PHE A 1 561 ? 32.313 -1.220 -41.641 1.00 97.38 561 PHE A N 1
ATOM 4539 C CA . PHE A 1 561 ? 33.541 -0.475 -41.918 1.00 97.38 561 PHE A CA 1
ATOM 4540 C C . PHE A 1 561 ? 33.843 -0.408 -43.407 1.00 97.38 561 PHE A C 1
ATOM 4542 O O . PHE A 1 561 ? 33.524 -1.330 -44.158 1.00 97.38 561 PHE A O 1
ATOM 4549 N N . SER A 1 562 ? 34.487 0.678 -43.833 1.00 97.19 562 SER A N 1
ATOM 4550 C CA . SER A 1 562 ? 34.990 0.793 -45.199 1.00 97.19 562 SER A CA 1
ATOM 4551 C C . SER A 1 562 ? 36.337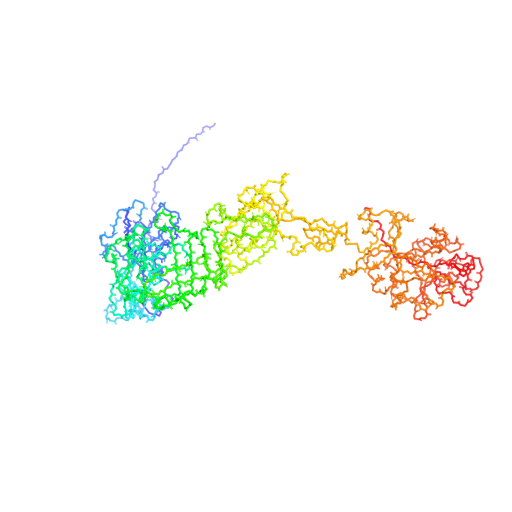 0.091 -45.369 1.00 97.19 562 SER A C 1
ATOM 4553 O O . SER A 1 562 ? 37.157 0.035 -44.450 1.00 97.19 562 SER A O 1
ATOM 4555 N N . PHE A 1 563 ? 36.625 -0.376 -46.579 1.00 96.00 563 PHE A N 1
ATOM 4556 C CA . PHE A 1 563 ? 37.901 -0.972 -46.950 1.00 96.00 563 PHE A CA 1
ATOM 4557 C C . PHE A 1 563 ? 39.075 -0.017 -46.696 1.00 96.00 563 PHE A C 1
ATOM 4559 O O . PHE A 1 563 ? 40.147 -0.448 -46.275 1.00 96.00 563 PHE A O 1
ATOM 4566 N N . GLY A 1 564 ? 38.877 1.294 -46.881 1.00 95.12 564 GLY A N 1
ATOM 4567 C CA . GLY A 1 564 ? 39.854 2.323 -46.516 1.00 95.12 564 GLY A CA 1
ATOM 4568 C C . GLY A 1 564 ? 40.176 2.357 -45.016 1.00 95.12 564 GLY A C 1
ATOM 4569 O O . GLY A 1 564 ? 41.313 2.646 -44.643 1.00 95.12 564 GLY A O 1
ATOM 4570 N N . ASN A 1 565 ? 39.216 1.983 -44.164 1.00 95.81 565 ASN A N 1
ATOM 4571 C CA . ASN A 1 565 ? 39.348 1.919 -42.707 1.00 95.81 565 ASN A CA 1
ATOM 4572 C C . ASN A 1 565 ? 39.724 0.526 -42.167 1.00 95.81 565 ASN A C 1
ATOM 4574 O O . ASN A 1 565 ? 39.837 0.366 -40.951 1.00 95.81 565 ASN A O 1
ATOM 4578 N N . LYS A 1 566 ? 39.989 -0.468 -43.030 1.00 92.94 566 LYS A N 1
ATOM 4579 C CA . LYS A 1 566 ? 40.237 -1.873 -42.639 1.00 92.94 566 LYS A CA 1
ATOM 4580 C C . LYS A 1 566 ? 41.229 -2.070 -41.492 1.00 92.94 566 LYS A C 1
ATOM 4582 O O . LYS A 1 566 ? 40.994 -2.886 -40.610 1.00 92.94 566 LYS A O 1
ATOM 4587 N N . LYS A 1 567 ? 42.291 -1.256 -41.427 1.00 92.12 567 LYS A N 1
ATOM 4588 C CA . LYS A 1 567 ? 43.335 -1.365 -40.394 1.00 92.12 567 LYS A CA 1
ATOM 4589 C C . LYS A 1 567 ? 42.792 -1.206 -38.971 1.00 92.12 567 LYS A C 1
ATOM 4591 O O . LYS A 1 567 ? 43.405 -1.718 -38.040 1.00 92.12 567 LYS A O 1
ATOM 4596 N N . GLN A 1 568 ? 41.676 -0.494 -38.794 1.00 93.25 568 GLN A N 1
ATOM 4597 C CA . GLN A 1 568 ? 41.035 -0.330 -37.487 1.00 93.25 568 GLN A CA 1
ATOM 4598 C C . GLN A 1 568 ? 40.324 -1.611 -37.027 1.00 93.25 568 GLN A C 1
ATOM 4600 O O . GLN A 1 568 ? 40.189 -1.826 -35.826 1.00 93.25 568 GLN A O 1
ATOM 4605 N N . PHE A 1 569 ? 39.936 -2.478 -37.968 1.00 93.56 569 PHE A N 1
ATOM 4606 C CA . PHE A 1 569 ? 39.126 -3.674 -37.736 1.00 93.56 569 PHE A CA 1
ATOM 4607 C C . PHE A 1 569 ? 39.882 -4.986 -37.957 1.00 93.56 569 PHE A C 1
ATOM 4609 O O . PHE A 1 569 ? 39.479 -5.990 -37.383 1.00 93.56 569 PHE A O 1
ATOM 4616 N N . ASP A 1 570 ? 40.988 -4.997 -38.712 1.00 90.25 570 ASP A N 1
ATOM 4617 C CA . ASP A 1 570 ? 41.728 -6.208 -39.116 1.00 90.25 570 ASP A CA 1
ATOM 4618 C C . ASP A 1 570 ? 42.115 -7.127 -37.942 1.00 90.25 570 ASP A C 1
ATOM 4620 O O . ASP A 1 570 ? 42.287 -8.323 -38.139 1.00 90.25 570 ASP A O 1
ATOM 4624 N N . THR A 1 571 ? 42.275 -6.608 -36.724 1.00 90.44 571 THR A N 1
ATOM 4625 C CA . THR A 1 571 ? 42.671 -7.393 -35.538 1.00 90.44 571 THR A CA 1
ATOM 4626 C C . THR A 1 571 ? 41.587 -7.456 -34.462 1.00 90.44 571 THR A C 1
ATOM 4628 O O . THR A 1 571 ? 41.852 -7.889 -33.341 1.00 90.44 571 THR A O 1
ATOM 4631 N N . LYS A 1 572 ? 40.369 -6.996 -34.768 1.00 93.56 572 LYS A N 1
ATOM 4632 C CA . LYS A 1 572 ? 39.283 -6.827 -33.796 1.00 93.56 572 LYS A CA 1
ATOM 4633 C C . LYS A 1 572 ? 38.273 -7.967 -33.903 1.00 93.56 572 LYS A C 1
ATOM 4635 O O . LYS A 1 572 ? 37.253 -7.835 -34.575 1.00 93.56 572 LYS A O 1
ATOM 4640 N N . VAL A 1 573 ? 38.550 -9.075 -33.218 1.00 93.31 573 VAL A N 1
ATOM 4641 C CA . VAL A 1 573 ? 37.603 -10.198 -33.047 1.00 93.31 573 VAL A CA 1
ATOM 4642 C C . VAL A 1 573 ? 36.316 -9.741 -32.351 1.00 93.31 573 VAL A C 1
ATOM 4644 O O . VAL A 1 573 ? 36.352 -8.755 -31.615 1.00 93.31 573 VAL A O 1
ATOM 4647 N N . PHE A 1 574 ? 35.181 -10.418 -32.553 1.00 93.44 574 PHE A N 1
ATOM 4648 C CA . PHE A 1 574 ? 33.908 -9.995 -31.941 1.00 93.44 574 PHE A CA 1
ATOM 4649 C C . PHE A 1 574 ? 33.877 -10.121 -30.414 1.00 93.44 574 PHE A C 1
ATOM 4651 O O . PHE A 1 574 ? 33.144 -9.375 -29.778 1.00 93.44 574 PHE A O 1
ATOM 4658 N N . ASN A 1 575 ? 34.724 -10.969 -29.821 1.00 92.38 575 ASN A N 1
ATOM 4659 C CA . ASN A 1 575 ? 34.880 -11.096 -28.365 1.00 92.38 575 ASN A CA 1
ATOM 4660 C C . ASN A 1 575 ? 35.762 -9.993 -27.725 1.00 92.38 575 ASN A C 1
ATOM 4662 O O . ASN A 1 575 ? 36.106 -10.059 -26.549 1.00 92.38 575 ASN A O 1
ATOM 4666 N N . LEU A 1 576 ? 36.173 -8.981 -28.496 1.00 93.56 576 LEU A N 1
ATOM 4667 C CA . LEU A 1 576 ? 36.903 -7.814 -27.997 1.00 93.56 576 LEU A CA 1
ATOM 4668 C C . LEU A 1 576 ? 35.966 -6.606 -27.912 1.00 93.56 576 LEU A C 1
ATOM 4670 O O . LEU A 1 576 ? 35.364 -6.217 -28.918 1.00 93.56 576 LEU A O 1
ATOM 4674 N N . ASP A 1 577 ? 35.915 -5.968 -26.741 1.00 96.94 577 ASP A N 1
ATOM 4675 C CA . ASP A 1 577 ? 35.188 -4.712 -26.566 1.00 96.94 577 ASP A CA 1
ATOM 4676 C C . ASP A 1 577 ? 35.908 -3.559 -27.274 1.00 96.94 577 ASP A C 1
ATOM 4678 O O . ASP A 1 577 ? 37.025 -3.169 -26.925 1.00 96.94 577 ASP A O 1
ATOM 4682 N N . TYR A 1 578 ? 35.286 -3.070 -28.346 1.00 95.62 578 TYR A N 1
ATOM 4683 C CA . TYR A 1 578 ? 35.829 -2.024 -29.209 1.00 95.62 578 TYR A CA 1
ATOM 4684 C C . TYR A 1 578 ? 34.686 -1.253 -29.892 1.00 95.62 578 TYR A C 1
ATOM 4686 O O . TYR A 1 578 ? 34.495 -1.391 -31.102 1.00 95.62 578 TYR A O 1
ATOM 4694 N N . PRO A 1 579 ? 33.880 -0.485 -29.136 1.00 96.81 579 PRO A N 1
ATOM 4695 C CA . PRO A 1 579 ? 32.799 0.305 -29.710 1.00 96.81 579 PRO A CA 1
ATOM 4696 C C . PRO A 1 579 ? 33.352 1.440 -30.577 1.00 96.81 579 PRO A C 1
ATOM 4698 O O . PRO A 1 579 ? 34.327 2.107 -30.224 1.00 96.81 579 PRO A O 1
ATOM 4701 N N . VAL A 1 580 ? 32.705 1.682 -31.714 1.00 96.44 580 VAL A N 1
ATOM 4702 C CA . VAL A 1 580 ? 33.032 2.765 -32.642 1.00 96.44 580 VAL A CA 1
ATOM 4703 C C . VAL A 1 580 ? 31.733 3.382 -33.150 1.00 96.44 580 VAL A C 1
ATOM 4705 O O . VAL A 1 580 ? 30.904 2.685 -33.719 1.00 96.44 580 VAL A O 1
ATOM 4708 N N . ASP A 1 581 ? 31.543 4.686 -32.953 1.00 93.69 581 ASP A N 1
ATOM 4709 C CA . ASP A 1 581 ? 30.341 5.415 -33.398 1.00 93.69 581 ASP A CA 1
ATOM 4710 C C . ASP A 1 581 ? 28.999 4.755 -32.999 1.00 93.69 581 ASP A C 1
ATOM 4712 O O . ASP A 1 581 ? 28.061 4.614 -33.788 1.00 93.69 581 ASP A O 1
ATOM 4716 N N . GLU A 1 582 ? 28.909 4.289 -31.755 1.00 92.19 582 GLU A N 1
ATOM 4717 C CA . GLU A 1 582 ? 27.733 3.576 -31.248 1.00 92.19 582 GLU A CA 1
ATOM 4718 C C . GLU A 1 582 ? 26.549 4.518 -30.965 1.00 92.19 582 GLU A C 1
ATOM 4720 O O . GLU A 1 582 ? 25.412 4.235 -31.344 1.00 92.19 582 GLU A O 1
ATOM 4725 N N . TYR A 1 583 ? 26.825 5.678 -30.364 1.00 90.50 583 TYR A N 1
ATOM 4726 C CA . TYR A 1 583 ? 25.810 6.598 -29.833 1.00 90.50 583 TYR A CA 1
ATOM 4727 C C . TYR A 1 583 ? 25.219 7.579 -30.855 1.00 90.50 583 TYR A C 1
ATOM 4729 O O . TYR A 1 583 ? 24.274 8.299 -30.531 1.00 90.50 583 TYR A O 1
ATOM 4737 N N . SER A 1 584 ? 25.757 7.641 -32.075 1.00 90.75 584 SER A N 1
ATOM 4738 C CA . SER A 1 584 ? 25.246 8.541 -33.116 1.00 90.75 584 SER A CA 1
ATOM 4739 C C . SER A 1 584 ? 23.797 8.208 -33.481 1.00 90.75 584 SER A C 1
ATOM 4741 O O . SER A 1 584 ? 23.389 7.049 -33.453 1.00 90.75 584 SER A O 1
ATOM 4743 N N . LEU A 1 585 ? 22.990 9.211 -33.828 1.00 88.62 585 LEU A N 1
ATOM 4744 C CA . LEU A 1 585 ? 21.587 8.988 -34.218 1.00 88.62 585 LEU A CA 1
ATOM 4745 C C . LEU A 1 585 ? 21.463 8.326 -35.598 1.00 88.62 585 LEU A C 1
ATOM 4747 O O . LEU A 1 585 ? 20.525 7.573 -35.846 1.00 88.62 585 LEU A O 1
ATOM 4751 N N . GLU A 1 586 ? 22.444 8.559 -36.467 1.00 91.81 586 GLU A N 1
ATOM 4752 C CA . GLU A 1 586 ? 22.584 7.904 -37.767 1.00 91.81 586 GLU A CA 1
ATOM 4753 C C . GLU A 1 586 ? 23.706 6.853 -37.726 1.00 91.81 586 GLU A C 1
ATOM 4755 O O . GLU A 1 586 ? 24.456 6.749 -36.750 1.00 91.81 586 GLU A O 1
ATOM 4760 N N . VAL A 1 587 ? 23.785 6.003 -38.751 1.00 93.19 587 VAL A N 1
ATOM 4761 C CA . VAL A 1 587 ? 24.849 4.996 -38.876 1.00 93.19 587 VAL A CA 1
ATOM 4762 C C . VAL A 1 587 ? 25.981 5.568 -39.719 1.00 93.19 587 VAL A C 1
ATOM 4764 O O . VAL A 1 587 ? 25.786 5.861 -40.900 1.00 93.19 587 VAL A O 1
ATOM 4767 N N . ASN A 1 588 ? 27.190 5.649 -39.163 1.00 95.25 588 ASN A N 1
ATOM 4768 C CA . ASN A 1 588 ? 28.383 5.845 -39.973 1.00 95.25 588 ASN A CA 1
ATOM 4769 C C . ASN A 1 588 ? 28.824 4.521 -40.613 1.00 95.25 588 ASN A C 1
ATOM 4771 O O . ASN A 1 588 ? 29.614 3.759 -40.061 1.00 95.25 588 ASN A O 1
ATOM 4775 N N . TRP A 1 589 ? 28.355 4.261 -41.831 1.00 95.81 589 TRP A N 1
ATOM 4776 C CA . TRP A 1 589 ? 28.661 3.028 -42.568 1.00 95.81 589 TRP A CA 1
ATOM 4777 C C . TRP A 1 589 ? 30.158 2.795 -42.815 1.00 95.81 589 TRP A C 1
ATOM 4779 O O . TRP A 1 589 ? 30.595 1.659 -42.989 1.00 95.81 589 TRP A O 1
ATOM 4789 N N . THR A 1 590 ? 30.974 3.850 -42.807 1.00 96.81 590 THR A N 1
ATOM 4790 C CA . THR A 1 590 ? 32.423 3.712 -43.000 1.00 96.81 590 THR A CA 1
ATOM 4791 C C . THR A 1 590 ? 33.163 3.313 -41.728 1.00 96.81 590 THR A C 1
ATOM 4793 O O . THR A 1 590 ? 34.317 2.877 -41.818 1.00 96.81 590 THR A O 1
ATOM 4796 N N . LEU A 1 591 ? 32.531 3.496 -40.565 1.00 95.88 591 LEU A N 1
ATOM 4797 C CA . LEU A 1 591 ? 33.157 3.348 -39.263 1.00 95.88 591 LEU A CA 1
ATOM 4798 C C . LEU A 1 591 ? 32.104 3.215 -38.144 1.00 95.88 591 LEU A C 1
ATOM 4800 O O . LEU A 1 591 ? 31.755 4.201 -37.504 1.00 95.88 591 LEU A O 1
ATOM 4804 N N . HIS A 1 592 ? 31.619 2.001 -37.896 1.00 97.19 592 HIS A N 1
ATOM 4805 C CA . HIS A 1 592 ? 30.627 1.711 -36.862 1.00 97.19 592 HIS A CA 1
ATOM 4806 C C . HIS A 1 592 ? 30.841 0.320 -36.248 1.00 97.19 592 HIS A C 1
ATOM 4808 O O . HIS A 1 592 ? 31.107 -0.652 -36.957 1.00 97.19 592 HIS A O 1
ATOM 4814 N N . ARG A 1 593 ? 30.702 0.208 -34.927 1.00 97.50 593 ARG A N 1
ATOM 4815 C CA . ARG A 1 593 ? 30.720 -1.047 -34.172 1.00 97.50 593 ARG A CA 1
ATOM 4816 C C . ARG A 1 593 ? 30.063 -0.855 -32.810 1.00 97.50 593 ARG A C 1
ATOM 4818 O O . ARG A 1 593 ? 30.389 0.094 -32.103 1.00 97.50 593 ARG A O 1
ATOM 4825 N N . LEU A 1 594 ? 29.179 -1.773 -32.441 1.00 97.62 594 LEU A N 1
ATOM 4826 C CA . LEU A 1 594 ? 28.589 -1.804 -31.103 1.00 97.62 594 LEU A CA 1
ATOM 4827 C C . LEU A 1 594 ? 29.599 -2.297 -30.055 1.00 97.62 594 LEU A C 1
ATOM 4829 O O . LEU A 1 594 ? 30.557 -3.006 -30.378 1.00 97.62 594 LEU A O 1
ATOM 4833 N N . SER A 1 595 ? 29.376 -1.937 -28.795 1.00 97.00 595 SER A N 1
ATOM 4834 C CA . SER A 1 595 ? 30.133 -2.475 -27.662 1.00 97.00 595 SER A CA 1
ATOM 4835 C C . SER A 1 595 ? 29.923 -3.987 -27.510 1.00 97.00 595 SER A C 1
ATOM 4837 O O . SER A 1 595 ? 28.896 -4.539 -27.918 1.00 97.00 595 SER A O 1
ATOM 4839 N N . LEU A 1 596 ? 30.890 -4.678 -26.901 1.00 96.38 596 LEU A N 1
ATOM 4840 C CA . LEU A 1 596 ? 30.805 -6.120 -26.657 1.00 96.38 596 LEU A CA 1
ATOM 4841 C C . LEU A 1 596 ? 29.524 -6.518 -25.892 1.00 96.38 596 LEU A C 1
ATOM 4843 O O . LEU A 1 596 ? 28.865 -7.454 -26.349 1.00 96.38 596 LEU A O 1
ATOM 4847 N N . PRO A 1 597 ? 29.103 -5.820 -24.813 1.00 96.88 597 PRO A N 1
ATOM 4848 C CA . PRO A 1 597 ? 27.857 -6.145 -24.115 1.00 96.88 597 PRO A CA 1
ATOM 4849 C C . PRO A 1 597 ? 26.615 -6.073 -25.015 1.00 96.88 597 PRO A C 1
ATOM 4851 O O . PRO A 1 597 ? 25.758 -6.955 -24.958 1.00 96.88 597 PRO A O 1
ATOM 4854 N N . HIS A 1 598 ? 26.525 -5.075 -25.899 1.00 97.00 598 HIS A N 1
ATOM 4855 C CA . HIS A 1 598 ? 25.393 -4.951 -26.821 1.00 97.00 598 HIS A CA 1
ATOM 4856 C C . HIS A 1 598 ? 25.417 -6.016 -27.925 1.00 97.00 598 HIS A C 1
ATOM 4858 O O . HIS A 1 598 ? 24.364 -6.559 -28.269 1.00 97.00 598 HIS A O 1
ATOM 4864 N N . ILE A 1 599 ? 26.598 -6.379 -28.444 1.00 97.19 599 ILE A N 1
ATOM 4865 C CA . ILE A 1 599 ? 26.738 -7.497 -29.395 1.00 97.19 599 ILE A CA 1
ATOM 4866 C C . ILE A 1 599 ? 26.323 -8.815 -28.725 1.00 97.19 599 ILE A C 1
ATOM 4868 O O . ILE A 1 599 ? 25.582 -9.588 -29.328 1.00 97.19 599 ILE A O 1
ATOM 4872 N N . GLN A 1 600 ? 26.731 -9.058 -27.475 1.00 96.50 600 GLN A N 1
ATOM 4873 C CA . GLN A 1 600 ? 26.329 -10.237 -26.698 1.00 96.50 600 GLN A CA 1
ATOM 4874 C C . GLN A 1 600 ? 24.815 -10.286 -26.458 1.00 96.50 600 GLN A C 1
ATOM 4876 O O . GLN A 1 600 ? 24.195 -11.328 -26.677 1.00 96.50 600 GLN A O 1
ATOM 4881 N N . HIS A 1 601 ? 24.202 -9.162 -26.073 1.00 96.38 601 HIS A N 1
ATOM 4882 C CA . HIS A 1 601 ? 22.748 -9.061 -25.900 1.00 96.38 601 HIS A CA 1
ATOM 4883 C C . HIS A 1 601 ? 21.992 -9.370 -27.198 1.00 96.38 601 HIS A C 1
ATOM 4885 O O . HIS A 1 601 ? 21.008 -10.113 -27.188 1.00 96.38 601 HIS A O 1
ATOM 4891 N N . LEU A 1 602 ? 22.453 -8.828 -28.328 1.00 96.88 602 LEU A N 1
ATOM 4892 C CA . LEU A 1 602 ? 21.852 -9.099 -29.633 1.00 96.88 602 LEU A CA 1
ATOM 4893 C C . LEU A 1 602 ? 22.052 -10.554 -30.060 1.00 96.88 602 LEU A C 1
ATOM 4895 O O . LEU A 1 602 ? 21.100 -11.163 -30.542 1.00 96.88 602 LEU A O 1
ATOM 4899 N N . ALA A 1 603 ? 23.239 -11.126 -29.855 1.00 95.69 603 ALA A N 1
ATOM 4900 C CA . ALA A 1 603 ? 23.542 -12.515 -30.191 1.00 95.69 603 ALA A CA 1
ATOM 4901 C C . ALA A 1 603 ? 22.687 -13.500 -29.389 1.00 95.69 603 ALA A C 1
ATOM 4903 O O . ALA A 1 603 ? 22.091 -14.397 -29.979 1.00 95.69 603 ALA A O 1
ATOM 4904 N N . GLY A 1 604 ? 22.533 -13.281 -28.077 1.00 94.62 604 GLY A N 1
ATOM 4905 C CA . GLY A 1 604 ? 21.661 -14.097 -27.223 1.00 94.62 604 GLY A CA 1
ATOM 4906 C C . GLY A 1 604 ? 20.178 -14.030 -27.610 1.00 94.62 604 GLY A C 1
ATOM 4907 O O . GLY A 1 604 ? 19.416 -14.941 -27.300 1.00 94.62 604 GLY A O 1
ATOM 4908 N N . ASN A 1 605 ? 19.780 -12.977 -28.328 1.00 94.25 605 ASN A N 1
ATOM 4909 C CA . ASN A 1 605 ? 18.430 -12.775 -28.848 1.00 94.25 605 ASN A CA 1
ATOM 4910 C C . ASN A 1 605 ? 18.328 -12.982 -30.367 1.00 94.25 605 ASN A C 1
ATOM 4912 O O . ASN A 1 605 ? 17.323 -12.583 -30.954 1.00 94.25 605 ASN A O 1
ATOM 4916 N N . SER A 1 606 ? 19.346 -13.572 -31.001 1.00 95.88 606 SER A N 1
ATOM 4917 C CA . SER A 1 606 ? 19.419 -13.818 -32.443 1.00 95.88 606 SER A CA 1
ATOM 4918 C C . SER A 1 606 ? 19.580 -15.303 -32.746 1.00 95.88 606 SER A C 1
ATOM 4920 O O . SER A 1 606 ? 19.904 -16.118 -31.892 1.00 95.88 606 SER A O 1
ATOM 4922 N N . THR A 1 607 ? 19.325 -15.661 -33.998 1.00 95.62 607 THR A N 1
ATOM 4923 C CA . THR A 1 607 ? 19.403 -17.044 -34.498 1.00 95.62 607 THR A CA 1
ATOM 4924 C C . THR A 1 607 ? 20.401 -17.183 -35.642 1.00 95.62 607 THR A C 1
ATOM 4926 O O . THR A 1 607 ? 20.944 -18.260 -35.842 1.00 95.62 607 THR A O 1
ATOM 4929 N N . HIS A 1 608 ? 20.659 -16.104 -36.386 1.00 96.81 608 HIS A N 1
ATOM 4930 C CA . HIS A 1 608 ? 21.478 -16.129 -37.593 1.00 96.81 608 HIS A CA 1
ATOM 4931 C C . HIS A 1 608 ? 22.470 -14.971 -37.605 1.00 96.81 608 HIS A C 1
ATOM 4933 O O . HIS A 1 608 ? 22.239 -13.920 -37.002 1.00 96.81 608 HIS A O 1
ATOM 4939 N N . LEU A 1 609 ? 23.552 -15.168 -38.346 1.00 96.62 609 LEU A N 1
ATOM 4940 C CA . LEU A 1 609 ? 24.531 -14.157 -38.715 1.00 96.62 609 LEU A CA 1
ATOM 4941 C C . LEU A 1 609 ? 24.438 -13.956 -40.229 1.00 96.62 609 LEU A C 1
ATOM 4943 O O . LEU A 1 609 ? 24.249 -14.922 -40.973 1.00 96.62 609 LEU A O 1
ATOM 4947 N N . ARG A 1 610 ? 24.612 -12.720 -40.697 1.00 97.00 610 ARG A N 1
ATOM 4948 C CA . ARG A 1 610 ? 24.919 -12.470 -42.110 1.00 97.00 610 ARG A CA 1
ATOM 4949 C C . ARG A 1 610 ? 25.996 -11.414 -42.279 1.00 97.00 610 ARG A C 1
ATOM 4951 O O . ARG A 1 610 ? 26.187 -10.567 -41.403 1.00 97.00 610 ARG A O 1
ATOM 4958 N N . VAL A 1 611 ? 26.634 -11.423 -43.442 1.00 97.50 611 VAL A N 1
ATOM 4959 C CA . VAL A 1 611 ? 27.564 -10.378 -43.865 1.00 97.50 611 VAL A CA 1
ATOM 4960 C C . VAL A 1 611 ? 27.196 -9.887 -45.256 1.00 97.50 611 VAL A C 1
ATOM 4962 O O . VAL A 1 611 ? 26.890 -10.683 -46.145 1.00 97.50 611 VAL A O 1
ATOM 4965 N N . THR A 1 612 ? 27.198 -8.569 -45.424 1.00 97.75 612 THR A N 1
ATOM 4966 C CA . THR A 1 612 ? 26.876 -7.880 -46.676 1.00 97.75 612 THR A CA 1
ATOM 4967 C C . THR A 1 612 ? 28.019 -6.963 -47.098 1.00 97.75 612 THR A C 1
ATOM 4969 O O . THR A 1 612 ? 28.877 -6.600 -46.289 1.00 97.75 612 THR A O 1
ATOM 4972 N N . CYS A 1 613 ? 28.007 -6.582 -48.374 1.00 97.50 613 CYS A N 1
ATOM 4973 C CA . CYS A 1 613 ? 28.895 -5.569 -48.925 1.00 97.50 613 CYS A CA 1
ATOM 4974 C C . CYS A 1 613 ? 28.090 -4.399 -49.489 1.00 97.50 613 CYS A C 1
ATOM 4976 O O . CYS A 1 613 ? 27.146 -4.616 -50.256 1.00 97.50 613 CYS A O 1
ATOM 4978 N N . ASN A 1 614 ? 28.526 -3.168 -49.207 1.00 96.75 614 ASN A N 1
ATOM 4979 C CA . ASN A 1 614 ? 27.945 -1.937 -49.755 1.00 96.75 614 ASN A CA 1
ATOM 4980 C C . ASN A 1 614 ? 26.434 -1.793 -49.507 1.00 96.75 614 ASN A C 1
ATOM 4982 O O . ASN A 1 614 ? 25.735 -1.205 -50.336 1.00 96.75 614 ASN A O 1
ATOM 4986 N N . PHE A 1 615 ? 25.921 -2.311 -48.384 1.00 95.12 615 PHE A N 1
ATOM 4987 C CA . PHE A 1 615 ? 24.478 -2.378 -48.124 1.00 95.12 615 PHE A CA 1
ATOM 4988 C C . PHE A 1 615 ? 23.791 -1.011 -48.247 1.00 95.12 615 PHE A C 1
ATOM 4990 O O . PHE A 1 615 ? 22.751 -0.886 -48.888 1.00 95.12 615 PHE A O 1
ATOM 4997 N N . HIS A 1 616 ? 24.400 0.039 -47.695 1.00 92.31 616 HIS A N 1
ATOM 4998 C CA . HIS A 1 616 ? 23.825 1.384 -47.727 1.00 92.31 616 HIS A CA 1
ATOM 4999 C C . HIS A 1 616 ? 23.873 2.056 -49.104 1.00 92.31 616 HIS A C 1
ATOM 5001 O O . HIS A 1 616 ? 22.957 2.788 -49.464 1.00 92.31 616 HIS A O 1
ATOM 5007 N N . SER A 1 617 ? 24.945 1.848 -49.873 1.00 91.06 617 SER A N 1
ATOM 5008 C CA . SER A 1 617 ? 25.162 2.559 -51.141 1.00 91.06 617 SER A CA 1
ATOM 5009 C C . SER A 1 617 ? 24.583 1.833 -52.355 1.00 91.06 617 SER A C 1
ATOM 5011 O O . SER A 1 617 ? 24.259 2.482 -53.347 1.00 91.06 617 SER A O 1
ATOM 5013 N N . GLN A 1 618 ? 24.454 0.504 -52.292 1.00 91.12 618 GLN A N 1
ATOM 5014 C CA . GLN A 1 618 ? 23.989 -0.343 -53.397 1.00 91.12 618 GLN A CA 1
ATOM 5015 C C . GLN A 1 618 ? 22.718 -1.136 -53.065 1.00 91.12 618 GLN A C 1
ATOM 5017 O O . GLN A 1 618 ? 22.181 -1.812 -53.941 1.00 91.12 618 GLN A O 1
ATOM 5022 N N . GLY A 1 619 ? 22.225 -1.051 -51.828 1.00 89.50 619 GLY A N 1
ATOM 5023 C CA . GLY A 1 619 ? 21.098 -1.844 -51.358 1.00 89.50 619 GLY A CA 1
ATOM 5024 C C . GLY A 1 619 ? 21.460 -3.309 -51.108 1.00 89.50 619 GLY A C 1
ATOM 5025 O O . GLY A 1 619 ? 22.618 -3.734 -51.173 1.00 89.50 619 GLY A O 1
ATOM 5026 N N . PHE A 1 620 ? 20.431 -4.097 -50.808 1.00 91.69 620 PHE A N 1
ATOM 5027 C CA . PHE A 1 620 ? 20.564 -5.526 -50.567 1.00 91.69 620 PHE A CA 1
ATOM 5028 C C . PHE A 1 620 ? 20.839 -6.302 -51.863 1.00 91.69 620 PHE A C 1
ATOM 5030 O O . PHE A 1 620 ? 20.137 -6.139 -52.860 1.00 91.69 620 PHE A O 1
ATOM 5037 N N . ASN A 1 621 ? 21.858 -7.163 -51.845 1.00 90.75 621 ASN A N 1
ATOM 5038 C CA . ASN A 1 621 ? 22.246 -7.997 -52.980 1.00 90.75 621 ASN A CA 1
ATOM 5039 C C . ASN A 1 621 ? 22.971 -9.253 -52.478 1.00 90.75 621 ASN A C 1
ATOM 5041 O O . ASN A 1 621 ? 23.850 -9.157 -51.619 1.00 90.75 621 ASN A O 1
ATOM 5045 N N . TYR A 1 622 ? 22.611 -10.403 -53.048 1.00 94.44 622 TYR A N 1
ATOM 5046 C CA . TYR A 1 622 ? 23.152 -11.717 -52.709 1.00 94.44 622 TYR A CA 1
ATOM 5047 C C . TYR A 1 622 ? 24.523 -12.031 -53.322 1.00 94.44 622 TYR A C 1
ATOM 5049 O O . TYR A 1 622 ? 25.091 -13.055 -52.974 1.00 94.44 622 TYR A O 1
ATOM 5057 N N . THR A 1 623 ? 25.068 -11.204 -54.216 1.00 94.50 623 THR A N 1
ATOM 5058 C CA . THR A 1 623 ? 26.467 -11.332 -54.674 1.00 94.50 623 THR A CA 1
ATOM 5059 C C . THR A 1 623 ? 27.394 -10.881 -53.557 1.00 94.50 623 THR A C 1
ATOM 5061 O O . THR A 1 623 ? 27.156 -9.806 -53.039 1.00 94.50 623 THR A O 1
ATOM 5064 N N . ASP A 1 624 ? 28.459 -11.589 -53.186 1.00 96.12 624 ASP A N 1
ATOM 5065 C CA . ASP A 1 624 ? 29.279 -11.202 -52.017 1.00 96.12 624 ASP A CA 1
ATOM 5066 C C . ASP A 1 624 ? 28.429 -11.067 -50.746 1.00 96.12 624 ASP A C 1
ATOM 5068 O O . ASP A 1 624 ? 28.247 -9.982 -50.185 1.00 96.12 624 ASP A O 1
ATOM 5072 N N . TYR A 1 625 ? 27.861 -12.196 -50.343 1.00 97.62 625 TYR A N 1
ATOM 5073 C CA . TYR A 1 625 ? 26.981 -12.340 -49.195 1.00 97.62 625 TYR A CA 1
ATOM 5074 C C . TYR A 1 625 ? 27.273 -13.665 -48.494 1.00 97.62 625 TYR A C 1
ATOM 5076 O O . TYR A 1 625 ? 27.526 -14.674 -49.153 1.00 97.62 625 TYR A O 1
ATOM 5084 N N . ALA A 1 626 ? 27.181 -13.682 -47.169 1.00 97.62 626 ALA A N 1
ATOM 5085 C CA . ALA A 1 626 ? 27.253 -14.904 -46.374 1.00 97.62 626 ALA A CA 1
ATOM 5086 C C . ALA A 1 626 ? 26.136 -14.910 -45.328 1.00 97.62 626 ALA A C 1
ATOM 5088 O O . ALA A 1 626 ? 25.909 -13.886 -44.688 1.00 97.62 626 ALA A O 1
ATOM 5089 N N . ARG A 1 627 ? 25.478 -16.054 -45.117 1.00 97.12 627 ARG A N 1
ATOM 5090 C CA . ARG A 1 627 ? 24.531 -16.282 -44.015 1.00 97.12 627 ARG A CA 1
ATOM 5091 C C . ARG A 1 627 ? 24.738 -17.653 -43.386 1.00 97.12 627 ARG A C 1
ATOM 5093 O O . ARG A 1 627 ? 24.912 -18.647 -44.092 1.00 97.12 627 ARG A O 1
ATOM 5100 N N . ALA A 1 628 ? 24.685 -17.693 -42.061 1.00 96.25 628 ALA A N 1
ATOM 5101 C CA . ALA A 1 628 ? 24.826 -18.908 -41.269 1.00 96.25 628 ALA A CA 1
ATOM 5102 C C . ALA A 1 628 ? 23.942 -18.866 -40.013 1.00 96.25 628 ALA A C 1
ATOM 5104 O O . ALA A 1 628 ? 23.580 -17.791 -39.527 1.00 96.25 628 ALA A O 1
ATOM 5105 N N . ASP A 1 629 ? 23.621 -20.043 -39.477 1.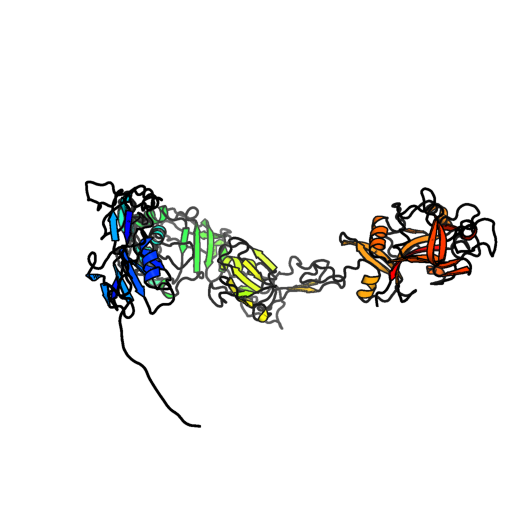00 94.38 629 ASP A N 1
ATOM 5106 C CA . ASP A 1 629 ? 22.963 -20.204 -38.176 1.00 94.38 629 ASP A CA 1
ATOM 5107 C C . ASP A 1 629 ? 23.987 -20.051 -37.036 1.00 94.38 629 ASP A C 1
ATOM 5109 O O . ASP A 1 629 ? 25.081 -20.623 -37.083 1.00 94.38 629 ASP A O 1
ATOM 5113 N N . LEU A 1 630 ? 23.629 -19.288 -35.999 1.00 93.94 630 LEU A N 1
ATOM 5114 C CA . LEU A 1 630 ? 24.522 -18.973 -34.878 1.00 93.94 630 LEU A CA 1
ATOM 5115 C C . LEU A 1 630 ? 24.846 -20.185 -33.995 1.00 93.94 630 LEU A C 1
ATOM 5117 O O . LEU A 1 630 ? 25.882 -20.170 -33.339 1.00 93.94 630 LEU A O 1
ATOM 5121 N N . LYS A 1 631 ? 24.041 -21.260 -33.985 1.00 89.69 631 LYS A N 1
ATOM 5122 C CA . LYS A 1 631 ? 24.358 -22.467 -33.192 1.00 89.69 631 LYS A CA 1
ATOM 5123 C C . LYS A 1 631 ? 25.619 -23.157 -33.693 1.00 89.69 631 LYS A C 1
ATOM 5125 O O . LYS A 1 631 ? 26.337 -23.754 -32.902 1.00 89.69 631 LYS A O 1
ATOM 5130 N N . ASN A 1 632 ? 25.871 -23.076 -34.999 1.00 85.75 632 ASN A N 1
ATOM 5131 C CA . ASN A 1 632 ? 27.071 -23.623 -35.629 1.00 85.75 632 ASN A CA 1
ATOM 5132 C C . ASN A 1 632 ? 28.137 -22.545 -35.885 1.00 85.75 632 ASN A C 1
ATOM 5134 O O . ASN A 1 632 ? 29.173 -22.860 -36.460 1.00 85.75 632 ASN A O 1
ATOM 5138 N N . HIS A 1 633 ? 27.869 -21.284 -35.528 1.00 90.81 633 HIS A N 1
ATOM 5139 C CA . HIS A 1 633 ? 28.741 -20.122 -35.719 1.00 90.81 633 HIS A CA 1
ATOM 5140 C C . HIS A 1 633 ? 28.725 -19.251 -34.458 1.00 90.81 633 HIS A C 1
ATOM 5142 O O . HIS A 1 633 ? 28.214 -18.128 -34.477 1.00 90.81 633 HIS A O 1
ATOM 5148 N N . ASP A 1 634 ? 29.292 -19.750 -33.358 1.00 91.31 634 ASP A N 1
ATOM 5149 C CA . ASP A 1 634 ? 29.520 -18.915 -32.177 1.00 91.31 634 ASP A CA 1
ATOM 5150 C C . ASP A 1 634 ? 30.567 -17.834 -32.480 1.00 91.31 634 ASP A C 1
ATOM 5152 O O . ASP A 1 634 ? 31.775 -18.046 -32.389 1.00 91.31 634 ASP A O 1
ATOM 5156 N N . ILE A 1 635 ? 30.092 -16.645 -32.842 1.00 92.31 635 ILE A N 1
ATOM 5157 C CA . ILE A 1 635 ? 30.939 -15.515 -33.222 1.00 92.31 635 ILE A CA 1
ATOM 5158 C C . ILE A 1 635 ? 31.864 -15.028 -32.097 1.00 92.31 635 ILE A C 1
ATOM 5160 O O . ILE A 1 635 ? 32.712 -14.181 -32.367 1.00 92.31 635 ILE A O 1
ATOM 5164 N N . PHE A 1 636 ? 31.738 -15.519 -30.861 1.00 93.50 636 PHE A N 1
ATOM 5165 C CA . PHE A 1 636 ? 32.649 -15.189 -29.762 1.00 93.50 636 PHE A CA 1
ATOM 5166 C C . PHE A 1 636 ? 33.795 -16.198 -29.594 1.00 93.50 636 PHE A C 1
ATOM 5168 O O . PHE A 1 636 ? 34.724 -15.931 -28.825 1.00 93.50 636 PHE A O 1
ATOM 5175 N N . ASP A 1 637 ? 33.762 -17.314 -30.326 1.00 90.56 637 ASP A N 1
ATOM 5176 C CA . ASP A 1 637 ? 34.779 -18.361 -30.273 1.00 90.56 637 ASP A CA 1
ATOM 5177 C C . ASP A 1 637 ? 35.996 -18.058 -31.175 1.00 90.56 637 ASP A C 1
ATOM 5179 O O . ASP A 1 637 ? 36.023 -17.106 -31.966 1.00 90.56 637 ASP A O 1
ATOM 5183 N N . THR A 1 638 ? 37.051 -18.856 -31.027 1.00 90.00 638 THR A N 1
ATOM 5184 C CA . THR A 1 638 ? 38.288 -18.760 -31.804 1.00 90.00 638 THR A CA 1
ATOM 5185 C C . THR A 1 638 ? 38.360 -19.860 -32.856 1.00 90.00 638 THR A C 1
ATOM 5187 O O . THR A 1 638 ? 38.547 -21.024 -32.522 1.00 90.00 638 THR A O 1
ATOM 5190 N N . TRP A 1 639 ? 38.357 -19.476 -34.131 1.00 88.94 639 TRP A N 1
ATOM 5191 C CA . TRP A 1 639 ? 38.457 -20.389 -35.269 1.00 88.94 639 TRP A CA 1
ATOM 5192 C C . TRP A 1 639 ? 39.800 -20.259 -35.968 1.00 88.94 639 TRP A C 1
ATOM 5194 O O . TRP A 1 639 ? 40.184 -19.180 -36.438 1.00 88.94 639 TRP A O 1
ATOM 5204 N N . ARG A 1 640 ? 40.528 -21.372 -36.069 1.00 89.31 640 ARG A N 1
ATOM 5205 C CA . ARG A 1 640 ? 41.836 -21.415 -36.738 1.00 89.31 640 ARG A CA 1
ATOM 5206 C C . ARG A 1 640 ? 41.788 -22.365 -37.922 1.00 89.31 640 ARG A C 1
ATOM 5208 O O . ARG A 1 640 ? 42.139 -23.533 -37.799 1.00 89.31 640 ARG A O 1
ATOM 5215 N N . ARG A 1 641 ? 41.464 -21.812 -39.092 1.00 87.44 641 ARG A N 1
ATOM 5216 C CA . ARG A 1 641 ? 41.353 -22.520 -40.375 1.00 87.44 641 ARG A CA 1
ATOM 5217 C C . ARG A 1 641 ? 40.327 -23.646 -40.296 1.00 87.44 641 ARG A C 1
ATOM 5219 O O . ARG A 1 641 ? 40.633 -24.789 -40.622 1.00 87.44 641 ARG A O 1
ATOM 5226 N N . GLU A 1 642 ? 39.118 -23.306 -39.868 1.00 93.62 642 GLU A N 1
ATOM 5227 C CA . GLU A 1 642 ? 38.033 -24.270 -39.688 1.00 93.62 642 GLU A CA 1
ATOM 5228 C C . GLU A 1 642 ? 37.028 -24.183 -40.835 1.00 93.62 642 GLU A C 1
ATOM 5230 O O . GLU A 1 642 ? 36.708 -23.095 -41.317 1.00 93.62 642 GLU A O 1
ATOM 5235 N N . CYS A 1 643 ? 36.551 -25.336 -41.303 1.00 95.75 643 CYS A N 1
ATOM 5236 C CA . CYS A 1 643 ? 35.508 -25.417 -42.320 1.00 95.75 643 CYS A CA 1
ATOM 5237 C C . CYS A 1 643 ? 34.144 -25.203 -41.655 1.00 95.75 643 CYS A C 1
ATOM 5239 O O . CYS A 1 643 ? 33.556 -26.137 -41.114 1.00 95.75 643 CYS A O 1
ATOM 5241 N N . MET A 1 644 ? 33.652 -23.967 -41.694 1.00 95.44 644 MET A N 1
ATOM 5242 C CA . MET A 1 644 ? 32.397 -23.572 -41.055 1.00 95.44 644 MET A CA 1
ATOM 5243 C C . MET A 1 644 ? 31.229 -23.667 -42.040 1.00 95.44 644 MET A C 1
ATOM 5245 O O . MET A 1 644 ? 31.389 -23.318 -43.208 1.00 95.44 644 MET A O 1
ATOM 5249 N N . LEU A 1 645 ? 30.070 -24.149 -41.579 1.00 96.25 645 LEU A N 1
ATOM 5250 C CA . LEU A 1 645 ? 28.866 -24.390 -42.390 1.00 96.25 645 LEU A CA 1
ATOM 5251 C C . LEU A 1 645 ? 28.014 -23.127 -42.637 1.00 96.25 645 LEU A C 1
ATOM 5253 O O . LEU A 1 645 ? 27.377 -22.619 -41.717 1.00 96.25 645 LEU A O 1
ATOM 5257 N N . TYR A 1 646 ? 27.892 -22.701 -43.890 1.00 96.94 646 TYR A N 1
ATOM 5258 C CA . TYR A 1 646 ? 27.025 -21.596 -44.304 1.00 96.94 646 TYR A CA 1
ATOM 5259 C C . TYR A 1 646 ? 25.737 -22.118 -44.944 1.00 96.94 646 TYR A C 1
ATOM 5261 O O . TYR A 1 646 ? 25.773 -23.029 -45.772 1.00 96.94 646 TYR A O 1
ATOM 5269 N N . GLU A 1 647 ? 24.595 -21.511 -44.605 1.00 96.06 647 GLU A N 1
ATOM 5270 C CA . GLU A 1 647 ? 23.315 -21.803 -45.268 1.00 96.06 647 GLU A CA 1
ATOM 5271 C C . GLU A 1 647 ? 23.349 -21.335 -46.725 1.00 96.06 647 GLU A C 1
ATOM 5273 O O . GLU A 1 647 ? 22.911 -22.038 -47.637 1.00 96.06 647 GLU A O 1
ATOM 5278 N N . TYR A 1 648 ? 23.891 -20.134 -46.932 1.00 96.94 648 TYR A N 1
ATOM 5279 C CA . TYR A 1 648 ? 24.088 -19.537 -48.241 1.00 96.94 648 TYR A CA 1
ATOM 5280 C C . TYR A 1 648 ? 25.341 -18.665 -48.229 1.00 96.94 648 TYR A C 1
ATOM 5282 O O . TYR A 1 648 ? 25.512 -17.805 -47.361 1.00 96.94 648 TYR A O 1
ATOM 5290 N N . LEU A 1 649 ? 26.206 -18.888 -49.209 1.00 97.25 649 LEU A N 1
ATOM 5291 C CA . LEU A 1 649 ? 27.437 -18.151 -49.418 1.00 97.25 649 LEU A CA 1
ATOM 5292 C C . LEU A 1 649 ? 27.582 -17.834 -50.902 1.00 97.25 649 LEU A C 1
ATOM 5294 O O . LEU A 1 649 ? 27.405 -18.697 -51.758 1.00 97.25 649 LEU A O 1
ATOM 5298 N N . ASN A 1 650 ? 27.938 -16.595 -51.200 1.00 96.94 650 ASN A N 1
ATOM 5299 C CA . ASN A 1 650 ? 28.258 -16.150 -52.541 1.00 96.94 650 ASN A CA 1
ATOM 5300 C C . ASN A 1 650 ? 29.471 -15.234 -52.462 1.00 96.94 650 ASN A C 1
ATOM 5302 O O . ASN A 1 650 ? 29.432 -14.220 -51.769 1.00 96.94 650 ASN A O 1
ATOM 5306 N N . ILE A 1 651 ? 30.543 -15.593 -53.162 1.00 95.19 651 ILE A N 1
ATOM 5307 C CA . ILE A 1 651 ? 31.751 -14.774 -53.280 1.00 95.19 651 ILE A CA 1
ATOM 5308 C C . ILE A 1 651 ? 32.038 -14.608 -54.767 1.00 95.19 651 ILE A C 1
ATOM 5310 O O . ILE A 1 651 ? 32.282 -15.590 -55.465 1.00 95.19 651 ILE A O 1
ATOM 5314 N N . ARG A 1 652 ? 31.984 -13.370 -55.264 1.00 92.75 652 ARG A N 1
ATOM 5315 C CA . ARG A 1 652 ? 32.217 -13.012 -56.673 1.00 92.75 652 ARG A CA 1
ATOM 5316 C C . ARG A 1 652 ? 31.312 -13.767 -57.660 1.00 92.75 652 ARG A C 1
ATOM 5318 O O . ARG A 1 652 ? 31.715 -14.054 -58.784 1.00 92.75 652 ARG A O 1
ATOM 5325 N N . GLY A 1 653 ? 30.096 -14.119 -57.237 1.00 92.44 653 GLY A N 1
ATOM 5326 C CA . GLY A 1 653 ? 29.149 -14.907 -58.030 1.00 92.44 653 GLY A CA 1
ATOM 5327 C C . GLY A 1 653 ? 29.327 -16.426 -57.922 1.00 92.44 653 GLY A C 1
ATOM 5328 O O . GLY A 1 653 ? 28.585 -17.162 -58.566 1.00 92.44 653 GLY A O 1
ATOM 5329 N N . ILE A 1 654 ? 30.277 -16.912 -57.116 1.00 93.69 654 ILE A N 1
ATOM 5330 C CA . ILE A 1 654 ? 30.430 -18.338 -56.806 1.00 93.69 654 ILE A CA 1
ATOM 5331 C C . ILE A 1 654 ? 29.474 -18.673 -55.664 1.00 93.69 654 ILE A C 1
ATOM 5333 O O . ILE A 1 654 ? 29.762 -18.385 -54.503 1.00 93.69 654 ILE A O 1
ATOM 5337 N N . GLU A 1 655 ? 28.324 -19.242 -56.017 1.00 95.50 655 GLU A N 1
ATOM 5338 C CA . GLU A 1 655 ? 27.283 -19.638 -55.070 1.00 95.50 655 GLU A CA 1
ATOM 5339 C C . GLU A 1 655 ? 27.551 -21.004 -54.444 1.00 95.50 655 GLU A C 1
ATOM 5341 O O . GLU A 1 655 ? 28.025 -21.939 -55.093 1.00 95.50 655 GLU A O 1
ATOM 5346 N N . CYS A 1 656 ? 27.201 -21.119 -53.170 1.00 93.94 656 CYS A N 1
ATOM 5347 C CA . CYS A 1 656 ? 27.401 -22.305 -52.365 1.00 93.94 656 CYS A CA 1
ATOM 5348 C C . CYS A 1 656 ? 26.289 -22.370 -51.305 1.00 93.94 656 CYS A C 1
ATOM 5350 O O . CYS A 1 656 ? 26.080 -21.418 -50.552 1.00 93.94 656 CYS A O 1
ATOM 5352 N N . TYR A 1 657 ? 25.536 -23.471 -51.284 1.00 97.00 657 TYR A N 1
ATOM 5353 C CA . TYR A 1 657 ? 24.368 -23.666 -50.416 1.00 97.00 657 TYR A CA 1
ATOM 5354 C C . TYR A 1 657 ? 24.637 -24.817 -49.452 1.00 97.00 657 TYR A C 1
ATOM 5356 O O . TYR A 1 657 ? 25.086 -25.873 -49.899 1.00 97.00 657 TYR A O 1
ATOM 5364 N N . ASN A 1 658 ? 24.323 -24.639 -48.164 1.00 96.69 658 ASN A N 1
ATOM 5365 C CA . ASN A 1 658 ? 24.565 -25.637 -47.110 1.00 96.69 658 ASN A CA 1
ATOM 5366 C C . ASN A 1 658 ? 25.961 -26.265 -47.201 1.00 96.69 658 ASN A C 1
ATOM 5368 O O . ASN A 1 658 ? 26.112 -27.486 -47.231 1.00 96.69 658 ASN A O 1
ATOM 5372 N N . CYS A 1 659 ? 26.971 -25.412 -47.301 1.00 96.06 659 CYS A N 1
ATOM 5373 C CA . CYS A 1 659 ? 28.323 -25.822 -47.625 1.00 96.06 659 CYS A CA 1
ATOM 5374 C C . CYS A 1 659 ? 29.328 -25.217 -46.653 1.00 96.06 659 CYS A C 1
ATOM 5376 O O . CYS A 1 659 ? 29.055 -24.219 -45.981 1.00 96.06 659 CYS A O 1
ATOM 5378 N N . THR A 1 660 ? 30.505 -25.819 -46.581 1.00 97.38 660 THR A N 1
ATOM 5379 C CA . THR A 1 660 ? 31.563 -25.352 -45.698 1.00 97.38 660 THR A CA 1
ATOM 5380 C C . THR A 1 660 ? 32.547 -24.413 -46.393 1.00 97.38 660 THR A C 1
ATOM 5382 O O . THR A 1 660 ? 32.933 -24.619 -47.546 1.00 97.38 660 THR A O 1
ATOM 5385 N N . ALA A 1 661 ? 33.007 -23.390 -45.669 1.00 96.62 661 ALA A N 1
ATOM 5386 C CA . ALA A 1 661 ? 34.070 -22.492 -46.115 1.00 96.62 661 ALA A CA 1
ATOM 5387 C C . ALA A 1 661 ? 35.092 -22.241 -45.001 1.00 96.62 661 ALA A C 1
ATOM 5389 O O . ALA A 1 661 ? 34.751 -22.183 -43.815 1.00 96.62 661 ALA A O 1
ATOM 5390 N N . LEU A 1 662 ? 36.357 -22.077 -45.392 1.00 95.81 662 LEU A N 1
ATOM 5391 C CA . LEU A 1 662 ? 37.466 -21.924 -44.458 1.00 95.81 662 LEU A CA 1
ATOM 5392 C C . LEU A 1 662 ? 37.393 -20.563 -43.774 1.00 95.81 662 LEU A C 1
ATOM 5394 O O . LEU A 1 662 ? 37.732 -19.534 -44.360 1.00 95.81 662 LEU A O 1
ATOM 5398 N N . THR A 1 663 ? 36.973 -20.571 -42.520 1.00 95.19 663 THR A N 1
ATOM 5399 C CA . THR A 1 663 ? 36.708 -19.378 -41.724 1.00 95.19 663 THR A CA 1
ATOM 5400 C C . THR A 1 663 ? 37.762 -19.252 -40.632 1.00 95.19 663 THR A C 1
ATOM 5402 O O . THR A 1 663 ? 38.283 -20.241 -40.110 1.00 95.19 663 THR A O 1
ATOM 5405 N N . ASN A 1 664 ? 38.138 -18.015 -40.328 1.00 93.12 664 ASN A N 1
ATOM 5406 C CA . ASN A 1 664 ? 39.128 -17.705 -39.310 1.00 93.12 664 ASN A CA 1
ATOM 5407 C C . ASN A 1 664 ? 38.644 -16.556 -38.436 1.00 93.12 664 ASN A C 1
ATOM 5409 O O . ASN A 1 664 ? 38.099 -15.576 -38.939 1.00 93.12 664 ASN A O 1
ATOM 5413 N N . GLN A 1 665 ? 38.918 -16.671 -37.144 1.00 89.88 665 GLN A N 1
ATOM 5414 C CA . GLN A 1 665 ? 38.793 -15.610 -36.159 1.00 89.88 665 GLN A CA 1
ATOM 5415 C C . GLN A 1 665 ? 39.705 -15.963 -34.984 1.00 89.88 665 GLN A C 1
ATOM 5417 O O . GLN A 1 665 ? 39.456 -16.938 -34.287 1.00 89.88 665 GLN A O 1
ATOM 5422 N N . ASN A 1 666 ? 40.781 -15.219 -34.754 1.00 86.75 666 ASN A N 1
ATOM 5423 C CA . ASN A 1 666 ? 41.700 -15.497 -33.647 1.00 86.75 666 ASN A CA 1
ATOM 5424 C C . ASN A 1 666 ? 42.475 -14.245 -33.229 1.00 86.75 666 ASN A C 1
ATOM 5426 O O . ASN A 1 666 ? 42.420 -13.220 -33.903 1.00 86.75 666 ASN A O 1
ATOM 5430 N N . ASP A 1 667 ? 43.244 -14.335 -32.143 1.00 76.19 667 ASP A N 1
ATOM 5431 C CA . ASP A 1 667 ? 44.114 -13.241 -31.704 1.00 76.19 667 ASP A CA 1
ATOM 5432 C C . ASP A 1 667 ? 45.018 -12.754 -32.848 1.00 76.19 667 ASP A C 1
ATOM 5434 O O . ASP A 1 667 ? 45.914 -13.461 -33.315 1.00 76.19 667 ASP A O 1
ATOM 5438 N N . GLY A 1 668 ? 44.757 -11.529 -33.312 1.00 81.31 668 GLY A N 1
ATOM 5439 C CA . GLY A 1 668 ? 45.475 -10.897 -34.419 1.00 81.31 668 GLY A CA 1
ATOM 5440 C C . GLY A 1 668 ? 44.799 -10.976 -35.794 1.00 81.31 668 GLY A C 1
ATOM 5441 O O . GLY A 1 668 ? 45.326 -10.369 -36.727 1.00 81.31 668 GLY A O 1
ATOM 5442 N N . SER A 1 669 ? 43.645 -11.638 -35.943 1.00 88.25 669 SER A N 1
ATOM 5443 C CA . SER A 1 669 ? 42.812 -11.528 -37.147 1.00 88.25 669 SER A CA 1
ATOM 5444 C C . SER A 1 669 ? 41.313 -11.501 -36.828 1.00 88.25 669 SER A C 1
ATOM 5446 O O . SER A 1 669 ? 40.785 -12.390 -36.159 1.00 88.25 669 SER A O 1
ATOM 5448 N N . SER A 1 670 ? 40.627 -10.451 -37.289 1.00 92.06 670 SER A N 1
ATOM 5449 C CA . SER A 1 670 ? 39.164 -10.369 -37.253 1.00 92.06 670 SER A CA 1
ATOM 5450 C C . SER A 1 670 ? 38.536 -11.477 -38.086 1.00 92.06 670 SER A C 1
ATOM 5452 O O . SER A 1 670 ? 39.227 -12.140 -38.848 1.00 92.06 670 SER A O 1
ATOM 5454 N N . TRP A 1 671 ? 37.233 -11.684 -37.935 1.00 93.31 671 TRP A N 1
ATOM 5455 C CA . TRP A 1 671 ? 36.491 -12.677 -38.702 1.00 93.31 671 TRP A CA 1
ATOM 5456 C C . TRP A 1 671 ? 36.709 -12.521 -40.217 1.00 93.31 671 TRP A C 1
ATOM 5458 O O . TRP A 1 671 ? 36.593 -11.411 -40.724 1.00 93.31 671 TRP A O 1
ATOM 5468 N N . TYR A 1 672 ? 37.039 -13.596 -40.939 1.00 95.00 672 TYR A N 1
ATOM 5469 C CA . TYR A 1 672 ? 37.083 -13.616 -42.411 1.00 95.00 672 TYR A CA 1
ATOM 5470 C C . TYR A 1 672 ? 36.919 -15.027 -42.979 1.00 95.00 672 TYR A C 1
ATOM 5472 O O . TYR A 1 672 ? 37.229 -16.025 -42.321 1.00 95.00 672 TYR A O 1
ATOM 5480 N N . ILE A 1 673 ? 36.539 -15.093 -44.256 1.00 95.44 673 ILE A N 1
ATOM 5481 C CA . ILE A 1 673 ? 36.534 -16.325 -45.054 1.00 95.44 673 ILE A CA 1
ATOM 5482 C C . ILE A 1 673 ? 37.745 -16.317 -45.986 1.00 95.44 673 ILE A C 1
ATOM 5484 O O . ILE A 1 673 ? 37.993 -15.334 -46.681 1.00 95.44 673 ILE A O 1
ATOM 5488 N N . ASN A 1 674 ? 38.514 -17.406 -46.020 1.00 93.88 674 ASN A N 1
ATOM 5489 C CA . ASN A 1 674 ? 39.560 -17.610 -47.017 1.00 93.88 674 ASN A CA 1
ATOM 5490 C C . ASN A 1 674 ? 39.009 -18.438 -48.183 1.00 93.88 674 ASN A C 1
ATOM 5492 O O . ASN A 1 674 ? 39.100 -19.668 -48.189 1.00 93.88 674 ASN A O 1
ATOM 5496 N N . SER A 1 675 ? 38.419 -17.764 -49.166 1.00 93.00 675 SER A N 1
ATOM 5497 C CA . SER A 1 675 ? 37.754 -18.418 -50.299 1.00 93.00 675 SER A CA 1
ATOM 5498 C C . SER A 1 675 ? 38.724 -19.221 -51.170 1.00 93.00 675 SER A C 1
ATOM 5500 O O . SER A 1 675 ? 38.415 -20.346 -51.560 1.00 93.00 675 SER A O 1
ATOM 5502 N N . TYR A 1 676 ? 39.929 -18.697 -51.412 1.00 90.88 676 TYR A N 1
ATOM 5503 C CA . TYR A 1 676 ? 40.916 -19.333 -52.290 1.00 90.88 676 TYR A CA 1
ATOM 5504 C C . TYR A 1 676 ? 41.425 -20.680 -51.756 1.00 90.88 676 TYR A C 1
ATOM 5506 O O . TYR A 1 676 ? 41.538 -21.653 -52.501 1.00 90.88 676 TYR A O 1
ATOM 5514 N N . THR A 1 677 ? 41.746 -20.750 -50.459 1.00 91.62 677 THR A N 1
ATOM 5515 C CA . THR A 1 677 ? 42.310 -21.968 -49.847 1.00 91.62 677 THR A CA 1
ATOM 5516 C C . THR A 1 677 ? 41.263 -22.898 -49.237 1.00 91.62 677 THR A C 1
ATOM 5518 O O . THR A 1 677 ? 41.637 -23.949 -48.719 1.00 91.62 677 THR A O 1
ATOM 5521 N N . SER A 1 678 ? 39.971 -22.556 -49.323 1.00 94.25 678 SER A N 1
ATOM 5522 C CA . SER A 1 678 ? 38.878 -23.374 -48.779 1.00 94.25 678 SER A CA 1
ATOM 5523 C C . SER A 1 678 ? 38.896 -24.803 -49.318 1.00 94.25 678 SER A C 1
ATOM 5525 O O . SER A 1 678 ? 39.039 -25.748 -48.543 1.00 94.25 678 SER A O 1
ATOM 5527 N N . TYR A 1 679 ? 38.888 -24.959 -50.643 1.00 92.56 679 TYR A N 1
ATOM 5528 C CA . TYR A 1 679 ? 38.905 -26.269 -51.293 1.00 92.56 679 TYR A CA 1
ATOM 5529 C C . TYR A 1 679 ? 40.157 -27.095 -50.963 1.00 92.56 679 TYR A C 1
ATOM 5531 O O . TYR A 1 679 ? 40.083 -28.295 -50.712 1.00 92.56 679 TYR A O 1
ATOM 5539 N N . THR A 1 680 ? 41.337 -26.465 -50.924 1.00 91.69 680 THR A N 1
ATOM 5540 C CA . THR A 1 680 ? 42.596 -27.179 -50.643 1.00 91.69 680 THR A CA 1
ATOM 5541 C C . THR A 1 680 ? 42.745 -27.589 -49.178 1.00 91.69 680 THR A C 1
ATOM 5543 O O . THR A 1 680 ? 43.525 -28.493 -48.889 1.00 91.69 680 THR A O 1
ATOM 5546 N N . HIS A 1 681 ? 41.986 -26.968 -48.268 1.00 92.69 681 HIS A N 1
ATOM 5547 C CA . HIS A 1 681 ? 41.865 -27.373 -46.863 1.00 92.69 681 HIS A CA 1
ATOM 5548 C C . HIS A 1 681 ? 40.709 -28.357 -46.617 1.00 92.69 681 HIS A C 1
ATOM 5550 O O . HIS A 1 681 ? 40.485 -28.743 -45.474 1.00 92.69 681 HIS A O 1
ATOM 5556 N N . GLY A 1 682 ? 40.009 -28.798 -47.669 1.00 94.81 682 GLY A N 1
ATOM 5557 C CA . GLY A 1 682 ? 38.949 -29.801 -47.577 1.00 94.81 682 GLY A CA 1
ATOM 5558 C C . GLY A 1 682 ? 37.558 -29.251 -47.257 1.00 94.81 682 GLY A C 1
ATOM 5559 O O . GLY A 1 682 ? 36.687 -30.044 -46.916 1.00 94.81 682 GLY A O 1
ATOM 5560 N N . CYS A 1 683 ? 37.339 -27.937 -47.366 1.00 96.62 683 CYS A N 1
ATOM 5561 C CA . CYS A 1 683 ? 35.990 -27.373 -47.324 1.00 96.62 683 CYS A CA 1
ATOM 5562 C C . CYS A 1 683 ? 35.317 -27.470 -48.708 1.00 96.62 683 CYS A C 1
ATOM 5564 O O . CYS A 1 683 ? 35.993 -27.622 -49.727 1.00 96.62 683 CYS A O 1
ATOM 5566 N N . ASP A 1 684 ? 33.993 -27.335 -48.756 1.00 97.19 684 ASP A N 1
ATOM 5567 C CA . ASP A 1 684 ? 33.207 -27.494 -49.989 1.00 97.19 684 ASP A CA 1
ATOM 5568 C C . ASP A 1 684 ? 33.401 -26.340 -50.987 1.00 97.19 684 ASP A C 1
ATOM 5570 O O . ASP A 1 684 ? 33.379 -26.550 -52.202 1.00 97.19 684 ASP A O 1
ATOM 5574 N N . LEU A 1 685 ? 33.593 -25.113 -50.489 1.00 95.44 685 LEU A N 1
ATOM 5575 C CA . LEU A 1 685 ? 33.748 -23.923 -51.324 1.00 95.44 685 LEU A CA 1
ATOM 5576 C C . LEU A 1 685 ? 35.043 -23.961 -52.157 1.00 95.44 685 LEU A C 1
ATOM 5578 O O . LEU A 1 685 ? 36.151 -23.940 -51.612 1.00 95.44 685 LEU A O 1
ATOM 5582 N N . ASP A 1 686 ? 34.904 -23.860 -53.481 1.00 92.75 686 ASP A N 1
ATOM 5583 C CA . ASP A 1 686 ? 36.015 -23.614 -54.407 1.00 92.75 686 ASP A CA 1
ATOM 5584 C C . ASP A 1 686 ? 36.034 -22.162 -54.907 1.00 92.75 686 ASP A C 1
ATOM 5586 O O . ASP A 1 686 ? 35.466 -21.828 -55.944 1.00 92.75 686 ASP A O 1
ATOM 5590 N N . GLY A 1 687 ? 36.721 -21.289 -54.164 1.00 89.00 687 GLY A N 1
ATOM 5591 C CA . GLY A 1 687 ? 36.900 -19.879 -54.521 1.00 89.00 687 GLY A CA 1
ATOM 5592 C C . GLY A 1 687 ? 38.050 -19.593 -55.494 1.00 89.00 687 GLY A C 1
ATOM 5593 O O . GLY A 1 687 ? 38.357 -18.428 -55.736 1.00 89.00 687 GLY A O 1
ATOM 5594 N N . ARG A 1 688 ? 38.728 -20.610 -56.049 1.00 88.69 688 ARG A N 1
ATOM 5595 C CA . ARG A 1 688 ? 39.893 -20.415 -56.942 1.00 88.69 688 ARG A CA 1
ATOM 5596 C C . ARG A 1 688 ? 39.587 -19.749 -58.296 1.00 88.69 688 ARG A C 1
ATOM 5598 O O . ARG A 1 688 ? 40.473 -19.054 -58.802 1.00 88.69 688 ARG A O 1
ATOM 5605 N N . PRO A 1 689 ? 38.415 -19.935 -58.937 1.00 85.31 689 PRO A N 1
ATOM 5606 C CA . PRO A 1 689 ? 38.112 -19.252 -60.196 1.00 85.31 689 PRO A CA 1
ATOM 5607 C C . PRO A 1 689 ? 38.130 -17.716 -60.042 1.00 85.31 689 PRO A C 1
ATOM 5609 O O . PRO A 1 689 ? 37.534 -17.192 -59.106 1.00 85.31 689 PRO A O 1
ATOM 5612 N N . GLY A 1 690 ? 38.770 -16.975 -60.964 1.00 67.56 690 GLY A N 1
ATOM 5613 C CA . GLY A 1 690 ? 38.692 -15.497 -61.011 1.00 67.56 690 GLY A CA 1
ATOM 5614 C C . GLY A 1 690 ? 39.795 -14.663 -60.313 1.00 67.56 690 GLY A C 1
ATOM 5615 O O . GLY A 1 690 ? 39.527 -13.512 -59.995 1.00 67.56 690 GLY A O 1
ATOM 5616 N N . ILE A 1 691 ? 41.032 -15.188 -60.182 1.00 68.62 691 ILE A N 1
ATOM 5617 C CA . ILE A 1 691 ? 42.344 -14.517 -59.881 1.00 68.62 691 ILE A CA 1
ATOM 5618 C C . ILE A 1 691 ? 42.892 -14.622 -58.425 1.00 68.62 691 ILE A C 1
ATOM 5620 O O . ILE A 1 691 ? 42.178 -14.370 -57.463 1.00 68.62 691 ILE A O 1
ATOM 5624 N N . GLY A 1 692 ? 44.223 -14.866 -58.315 1.00 62.44 692 GLY A N 1
ATOM 5625 C CA . GLY A 1 692 ? 45.140 -14.571 -57.185 1.00 62.44 692 GLY A CA 1
ATOM 5626 C C . GLY A 1 692 ? 45.444 -15.732 -56.219 1.00 62.44 692 GLY A C 1
ATOM 5627 O O . GLY A 1 692 ? 44.523 -16.379 -55.756 1.00 62.44 692 GLY A O 1
ATOM 5628 N N . ASP A 1 693 ? 46.714 -15.965 -55.838 1.00 69.00 693 ASP A N 1
ATOM 5629 C CA . ASP A 1 693 ? 47.149 -17.122 -55.010 1.00 69.00 693 ASP A CA 1
ATOM 5630 C C . ASP A 1 693 ? 46.638 -17.137 -53.541 1.00 69.00 693 ASP A C 1
ATOM 5632 O O . ASP A 1 693 ? 47.055 -17.993 -52.752 1.00 69.00 693 ASP A O 1
ATOM 5636 N N . ASN A 1 694 ? 45.807 -16.166 -53.125 1.00 78.81 694 ASN A N 1
ATOM 5637 C CA . ASN A 1 694 ? 45.225 -16.056 -51.777 1.00 78.81 694 ASN A CA 1
ATOM 5638 C C . ASN A 1 694 ? 44.181 -14.915 -51.707 1.00 78.81 694 ASN A C 1
ATOM 5640 O O . ASN A 1 694 ? 44.532 -13.767 -51.978 1.00 78.81 694 ASN A O 1
ATOM 5644 N N . GLU A 1 695 ? 42.948 -15.184 -51.265 1.00 90.44 695 GLU A N 1
ATOM 5645 C CA . GLU A 1 695 ? 41.869 -14.186 -51.121 1.00 90.44 695 GLU A CA 1
ATOM 5646 C C . GLU A 1 695 ? 41.196 -14.308 -49.744 1.00 90.44 695 GLU A C 1
ATOM 5648 O O . GLU A 1 695 ? 40.865 -15.411 -49.303 1.00 90.44 695 GLU A O 1
ATOM 5653 N N . GLN A 1 696 ? 41.023 -13.175 -49.056 1.00 92.62 696 GLN A N 1
ATOM 5654 C CA . GLN A 1 696 ? 40.280 -13.048 -47.802 1.00 92.62 696 GLN A CA 1
ATOM 5655 C C . GLN A 1 696 ? 39.060 -12.154 -48.035 1.00 92.62 696 GLN A C 1
ATOM 5657 O O . GLN A 1 696 ? 39.185 -11.034 -48.534 1.00 92.62 696 GLN A O 1
ATOM 5662 N N . ASN A 1 697 ? 37.887 -12.652 -47.662 1.00 94.44 697 ASN A N 1
ATOM 5663 C CA . ASN A 1 697 ? 36.604 -12.004 -47.894 1.00 94.44 697 ASN A CA 1
ATOM 5664 C C . ASN A 1 697 ? 35.954 -11.598 -46.572 1.00 94.44 697 ASN A C 1
ATOM 5666 O O . ASN A 1 697 ? 36.181 -12.233 -45.537 1.00 94.44 697 ASN A O 1
ATOM 5670 N N . PHE A 1 698 ? 35.119 -10.560 -46.644 1.00 95.38 698 PHE A N 1
ATOM 5671 C CA . PHE A 1 698 ? 34.232 -10.109 -45.571 1.00 95.38 698 PHE A CA 1
ATOM 5672 C C . PHE A 1 698 ? 34.885 -9.625 -44.264 1.00 95.38 698 PHE A C 1
ATOM 5674 O O . PHE A 1 698 ? 34.194 -9.475 -43.262 1.00 95.38 698 PHE A O 1
ATOM 5681 N N . GLY A 1 699 ? 36.189 -9.343 -44.231 1.00 93.31 699 GLY A N 1
ATOM 5682 C CA . GLY A 1 699 ? 36.827 -9.012 -42.960 1.00 93.31 699 GLY A CA 1
ATOM 5683 C C . GLY A 1 699 ? 38.298 -8.653 -43.032 1.00 93.31 699 GLY A C 1
ATOM 5684 O O . GLY A 1 699 ? 38.657 -7.651 -43.632 1.00 93.31 699 GLY A O 1
ATOM 5685 N N . HIS A 1 700 ? 39.149 -9.433 -42.367 1.00 93.12 700 HIS A N 1
ATOM 5686 C CA . HIS A 1 700 ? 40.597 -9.220 -42.317 1.00 93.12 700 HIS A CA 1
ATOM 5687 C C . HIS A 1 700 ? 41.213 -9.117 -43.727 1.00 93.12 700 HIS A C 1
ATOM 5689 O O . HIS A 1 700 ? 41.462 -10.125 -44.388 1.00 93.12 700 HIS A O 1
ATOM 5695 N N . TYR A 1 701 ? 41.492 -7.894 -44.186 1.00 90.06 701 TYR A N 1
ATOM 5696 C CA . TYR A 1 701 ? 41.932 -7.595 -45.554 1.00 90.06 701 TYR A CA 1
ATOM 5697 C C . TYR A 1 701 ? 43.446 -7.331 -45.598 1.00 90.06 701 TYR A C 1
ATOM 5699 O O . TYR A 1 701 ? 43.915 -6.260 -46.024 1.00 90.06 701 TYR A O 1
ATOM 5707 N N . TYR A 1 702 ? 44.235 -8.303 -45.135 1.00 83.06 702 TYR A N 1
ATOM 5708 C CA . TYR A 1 702 ? 45.668 -8.128 -44.906 1.00 83.06 702 TYR A CA 1
ATOM 5709 C C . TYR A 1 702 ? 46.526 -8.286 -46.171 1.00 83.06 702 TYR A C 1
ATOM 5711 O O . TYR A 1 702 ? 46.428 -9.249 -46.936 1.00 83.06 702 TYR A O 1
ATOM 5719 N N . GLY A 1 703 ? 47.462 -7.351 -46.361 1.00 82.31 703 GLY A N 1
ATOM 5720 C CA . GLY A 1 703 ? 48.450 -7.406 -47.438 1.00 82.31 703 GLY A CA 1
ATOM 5721 C C . GLY A 1 703 ? 47.815 -7.395 -48.834 1.00 82.31 703 GLY A C 1
ATOM 5722 O O . GLY A 1 703 ? 47.031 -6.504 -49.155 1.00 82.31 703 GLY A O 1
ATOM 5723 N N . ARG A 1 704 ? 48.194 -8.371 -49.674 1.00 79.19 704 ARG A N 1
ATOM 5724 C CA . ARG A 1 704 ? 47.703 -8.540 -51.058 1.00 79.19 704 ARG A CA 1
ATOM 5725 C C . ARG A 1 704 ? 46.550 -9.552 -51.186 1.00 79.19 704 ARG A C 1
ATOM 5727 O O . ARG A 1 704 ? 46.256 -9.973 -52.295 1.00 79.19 704 ARG A O 1
ATOM 5734 N N . ARG A 1 705 ? 45.927 -9.971 -50.077 1.00 87.00 705 ARG A N 1
ATOM 5735 C CA . ARG A 1 705 ? 44.905 -11.036 -50.044 1.00 87.00 705 ARG A CA 1
ATOM 5736 C C . ARG A 1 705 ? 43.492 -10.513 -50.319 1.00 87.00 705 ARG A C 1
ATOM 5738 O O . ARG A 1 705 ? 42.569 -10.801 -49.569 1.00 87.00 705 ARG A O 1
ATOM 5745 N N . VAL A 1 706 ? 43.340 -9.674 -51.335 1.00 89.31 706 VAL A N 1
ATOM 5746 C CA . VAL A 1 706 ? 42.088 -8.970 -51.650 1.00 89.31 706 VAL A CA 1
ATOM 5747 C C . VAL A 1 706 ? 41.823 -9.047 -53.146 1.00 89.31 706 VAL A C 1
ATOM 5749 O O . VAL A 1 706 ? 42.772 -9.024 -53.931 1.00 89.31 706 VAL A O 1
ATOM 5752 N N . ASN A 1 707 ? 40.552 -9.095 -53.536 1.00 89.94 707 ASN A N 1
ATOM 5753 C CA . ASN A 1 707 ? 40.143 -9.118 -54.935 1.00 89.94 707 ASN A CA 1
ATOM 5754 C C . ASN A 1 707 ? 39.244 -7.899 -55.239 1.00 89.94 707 ASN A C 1
ATOM 5756 O O . ASN A 1 707 ? 38.247 -7.706 -54.538 1.00 89.94 707 ASN A O 1
ATOM 5760 N N . PRO A 1 708 ? 39.572 -7.056 -56.240 1.00 89.94 708 PRO A N 1
ATOM 5761 C CA . PRO A 1 708 ? 38.716 -5.940 -56.645 1.00 89.94 708 PRO A CA 1
ATOM 5762 C C . PRO A 1 708 ? 37.331 -6.356 -57.167 1.00 89.94 708 PRO A C 1
ATOM 5764 O O . PRO A 1 708 ? 36.411 -5.543 -57.118 1.00 89.94 708 PRO A O 1
ATOM 5767 N N . ASP A 1 709 ? 37.166 -7.603 -57.620 1.00 91.25 709 ASP A N 1
ATOM 5768 C CA . ASP A 1 709 ? 35.870 -8.136 -58.060 1.00 91.25 709 ASP A CA 1
ATOM 5769 C C . ASP A 1 709 ? 34.935 -8.452 -56.876 1.00 91.25 709 ASP A C 1
ATOM 5771 O O . ASP A 1 709 ? 33.727 -8.579 -57.060 1.00 91.25 709 ASP A O 1
ATOM 5775 N N . HIS A 1 710 ? 35.468 -8.554 -55.652 1.00 93.56 710 HIS A N 1
ATOM 5776 C CA . HIS A 1 710 ? 34.677 -8.707 -54.431 1.00 93.56 710 HIS A CA 1
ATOM 5777 C C . HIS A 1 710 ? 34.198 -7.332 -53.941 1.00 93.56 710 HIS A C 1
ATOM 5779 O O . HIS A 1 710 ? 35.007 -6.466 -53.592 1.00 93.56 710 HIS A O 1
ATOM 5785 N N . ARG A 1 711 ? 32.878 -7.118 -53.869 1.00 95.50 711 ARG A N 1
ATOM 5786 C CA . ARG A 1 711 ? 32.243 -5.814 -53.587 1.00 95.50 711 ARG A CA 1
ATOM 5787 C C . ARG A 1 711 ? 32.736 -5.143 -52.309 1.00 95.50 711 ARG A C 1
ATOM 5789 O O . ARG A 1 711 ? 32.857 -3.918 -52.290 1.00 95.50 711 ARG A O 1
ATOM 5796 N N . CYS A 1 712 ? 33.045 -5.911 -51.265 1.00 95.38 712 CYS A N 1
ATOM 5797 C CA . CYS A 1 712 ? 33.552 -5.382 -49.998 1.00 95.38 712 CYS A CA 1
ATOM 5798 C C . CYS A 1 712 ? 34.985 -4.816 -50.098 1.00 95.38 712 CYS A C 1
ATOM 5800 O O . CYS A 1 712 ? 35.389 -4.022 -49.250 1.00 95.38 712 CYS A O 1
ATOM 5802 N N . SER A 1 713 ? 35.752 -5.197 -51.126 1.00 94.06 713 SER A N 1
ATOM 5803 C CA . SER A 1 713 ? 37.139 -4.768 -51.358 1.00 94.06 713 SER A CA 1
ATOM 5804 C C . SER A 1 713 ? 37.376 -4.148 -52.742 1.00 94.06 713 SER A C 1
ATOM 5806 O O . SER A 1 713 ? 38.527 -3.971 -53.142 1.00 94.06 713 SER A O 1
ATOM 5808 N N . SER A 1 714 ? 36.311 -3.782 -53.465 1.00 93.81 714 SER A N 1
ATOM 5809 C CA . SER A 1 714 ? 36.399 -3.225 -54.823 1.00 93.81 714 SER A CA 1
ATOM 5810 C C . SER A 1 714 ? 37.033 -1.829 -54.881 1.00 93.81 714 SER A C 1
ATOM 5812 O O . SER A 1 714 ? 37.599 -1.438 -55.900 1.00 93.81 714 SER A O 1
ATOM 5814 N N . GLY A 1 715 ? 36.976 -1.066 -53.788 1.00 94.31 715 GLY A N 1
ATOM 5815 C CA . GLY A 1 715 ? 37.640 0.228 -53.662 1.00 94.31 715 GLY A CA 1
ATOM 5816 C C . GLY A 1 715 ? 37.672 0.744 -52.220 1.00 94.31 715 GLY A C 1
ATOM 5817 O O . GLY A 1 715 ? 37.069 0.145 -51.334 1.00 94.31 715 GLY A O 1
ATOM 5818 N N . PRO A 1 716 ? 38.355 1.873 -51.944 1.00 95.12 716 PRO A N 1
ATOM 5819 C CA . PRO A 1 716 ? 38.497 2.405 -50.582 1.00 95.12 716 PRO A CA 1
ATOM 5820 C C . PRO A 1 716 ? 37.175 2.745 -49.879 1.00 95.12 716 PRO A C 1
ATOM 5822 O O . PRO A 1 716 ? 37.105 2.681 -48.653 1.00 95.12 716 PRO A O 1
ATOM 5825 N N . SER A 1 717 ? 36.139 3.108 -50.637 1.00 96.19 717 SER A N 1
ATOM 5826 C CA . SER A 1 717 ? 34.804 3.419 -50.117 1.00 96.19 717 SER A CA 1
ATOM 5827 C C . SER A 1 717 ? 33.906 2.194 -49.948 1.00 96.19 717 SER A C 1
ATOM 5829 O O . SER A 1 717 ? 32.796 2.351 -49.450 1.00 96.19 717 SER A O 1
ATOM 5831 N N . SER A 1 718 ? 34.342 1.010 -50.387 1.00 97.12 718 SER A N 1
ATOM 5832 C CA . SER A 1 718 ? 33.556 -0.215 -50.254 1.00 97.12 718 SER A CA 1
ATOM 5833 C C . SER A 1 718 ? 33.372 -0.570 -48.790 1.00 97.12 718 SER A C 1
ATOM 5835 O O . SER A 1 718 ? 34.334 -0.471 -48.036 1.00 97.12 718 SER A O 1
ATOM 5837 N N . THR A 1 719 ? 32.181 -0.985 -48.375 1.00 97.38 719 THR A N 1
ATOM 5838 C CA . THR A 1 719 ? 31.877 -1.304 -46.975 1.00 97.38 719 THR A CA 1
ATOM 5839 C C . THR A 1 719 ? 31.585 -2.783 -46.774 1.00 97.38 719 THR A C 1
ATOM 5841 O O . THR A 1 719 ? 31.134 -3.473 -47.686 1.00 97.38 719 THR A O 1
ATOM 5844 N N . THR A 1 720 ? 31.898 -3.272 -45.575 1.00 97.94 720 THR A N 1
ATOM 5845 C CA . THR A 1 720 ? 31.564 -4.615 -45.088 1.00 97.94 720 THR A CA 1
ATOM 5846 C C . THR A 1 720 ? 30.694 -4.476 -43.846 1.00 97.94 720 THR A C 1
ATOM 5848 O O . THR A 1 720 ? 31.132 -3.864 -42.868 1.00 97.94 720 THR A O 1
ATOM 5851 N N . GLU A 1 721 ? 29.494 -5.056 -43.858 1.00 97.88 721 GLU A N 1
ATOM 5852 C CA . GLU A 1 721 ? 28.548 -4.971 -42.743 1.00 97.88 721 GLU A CA 1
ATOM 5853 C C . GLU A 1 721 ? 28.218 -6.348 -42.174 1.00 97.88 721 GLU A C 1
ATOM 5855 O O . GLU A 1 721 ? 27.797 -7.242 -42.904 1.00 97.88 721 GLU A O 1
ATOM 5860 N N . HIS A 1 722 ? 28.376 -6.506 -40.862 1.00 97.94 722 HIS A N 1
ATOM 5861 C CA . HIS A 1 722 ? 28.054 -7.730 -40.133 1.00 97.94 722 HIS A CA 1
ATOM 5862 C C . HIS A 1 722 ? 26.771 -7.530 -39.335 1.00 97.94 722 HIS A C 1
ATOM 5864 O O . HIS A 1 722 ? 26.589 -6.503 -38.669 1.00 97.94 722 HIS A O 1
ATOM 5870 N N . TRP A 1 723 ? 25.902 -8.534 -39.376 1.00 98.25 723 TRP A N 1
ATOM 5871 C CA . TRP A 1 723 ? 24.556 -8.464 -38.830 1.00 98.25 723 TRP A CA 1
ATOM 5872 C C . TRP A 1 723 ? 24.228 -9.705 -38.011 1.00 98.25 723 TRP A C 1
ATOM 5874 O O . TRP A 1 723 ? 24.660 -10.809 -38.345 1.00 98.25 723 TRP A O 1
ATOM 5884 N N . LEU A 1 724 ? 23.376 -9.523 -37.008 1.00 98.31 724 LEU A N 1
ATOM 5885 C CA . LEU A 1 724 ? 22.724 -10.603 -36.271 1.00 98.31 724 LEU A CA 1
ATOM 5886 C C . LEU A 1 724 ? 21.227 -10.538 -36.515 1.00 98.31 724 LEU A C 1
ATOM 5888 O O . LEU A 1 724 ? 20.673 -9.446 -36.602 1.00 98.31 724 LEU A O 1
ATOM 5892 N N . GLY A 1 725 ? 20.563 -11.678 -36.666 1.00 96.31 725 GLY A N 1
ATOM 5893 C CA . GLY A 1 725 ? 19.157 -11.684 -37.038 1.00 96.31 725 GLY A CA 1
ATOM 5894 C C . GLY A 1 725 ? 18.325 -12.783 -36.417 1.00 96.31 725 GLY A C 1
ATOM 5895 O O . GLY A 1 725 ? 18.804 -13.868 -36.075 1.00 96.31 725 GLY A O 1
ATOM 5896 N N . VAL A 1 726 ? 17.033 -12.494 -36.300 1.00 95.88 726 VAL A N 1
ATOM 5897 C CA . VAL A 1 726 ? 16.013 -13.448 -35.862 1.00 95.88 726 VAL A CA 1
ATOM 5898 C C . VAL A 1 726 ? 15.220 -13.907 -37.072 1.00 95.88 726 VAL A C 1
ATOM 5900 O O . VAL A 1 726 ? 14.649 -13.076 -37.779 1.00 95.88 726 VAL A O 1
ATOM 5903 N N . LYS A 1 727 ? 15.165 -15.221 -37.291 1.00 92.44 727 LYS A N 1
ATOM 5904 C CA . LYS A 1 727 ? 14.271 -15.827 -38.277 1.00 92.44 727 LYS A CA 1
ATOM 5905 C C . LYS A 1 727 ? 12.825 -15.745 -37.784 1.00 92.44 727 LYS A C 1
ATOM 5907 O O . LYS A 1 727 ? 12.558 -15.912 -36.593 1.00 92.44 727 LYS A O 1
ATOM 5912 N N . ARG A 1 728 ? 11.883 -15.449 -38.676 1.00 85.94 728 ARG A N 1
ATOM 5913 C CA . ARG A 1 728 ? 10.449 -15.477 -38.374 1.00 85.94 728 ARG A CA 1
ATOM 5914 C C . ARG A 1 728 ? 10.031 -16.915 -38.074 1.00 85.94 728 ARG A C 1
ATOM 5916 O O . ARG A 1 728 ? 10.212 -17.796 -38.908 1.00 85.94 728 ARG A O 1
ATOM 5923 N N . ASP A 1 729 ? 9.459 -17.122 -36.894 1.00 71.50 729 ASP A N 1
ATOM 5924 C CA . ASP A 1 729 ? 8.711 -18.337 -36.581 1.00 71.50 729 ASP A CA 1
ATOM 5925 C C . ASP A 1 729 ? 7.315 -18.150 -37.190 1.00 71.50 729 ASP A C 1
ATOM 5927 O O . ASP A 1 729 ? 6.643 -17.166 -36.863 1.00 71.50 729 ASP A O 1
ATOM 5931 N N . PHE A 1 730 ? 6.928 -19.019 -38.124 1.00 51.09 730 PHE A N 1
ATOM 5932 C CA . PHE A 1 730 ? 5.568 -19.049 -38.671 1.00 51.09 730 PHE A CA 1
ATOM 5933 C C . PHE A 1 730 ? 4.602 -19.749 -37.718 1.00 51.09 730 PHE A C 1
ATOM 5935 O O . PHE A 1 730 ? 5.006 -20.779 -37.127 1.00 51.09 730 PHE A O 1
#

Secondary structure (DSSP, 8-state):
----------------S----------S--SSPEEEEE--TTSS-EEEEEE-S-EEEEE--SSHHHHHHHHHH-TT-SEEEEETT-SSS-EEEESS-TTT-GGGEEEEEEEEEEE-EEEEE-TTSPBP-TTTS----STTSS---STTPEEEE---TTS-SEEEE--TTEESTTS-EESS--SHHHHHHTT--S-EEEEEE-TT--EEEEEEE-SSSTT--EE--EEE-GGGHHHHTT--TTS---BS-S-SS--TTEEE--HHHHHHHHHT-SEEEE-SSHHHH-S-STTEEEEETTT--TTS-EEEEEEEEEEEEETTEEEEEEEEEEEEETTEEEEE-HHHHHHHH--S---S-GGGS-SSPEEEE---TTSS-EEEEEE-S-EEEEE--SSHHHHHHHHHH-TT--EEEEETT-SSS-EEEESS-TTT-GGGEEEEEEEEEEE--EEEE-TTSPBP-TTTS----STTSS---STTPEEEE---TTS-SEEEE--TTEESTTS-EES----SHHHHHHTT--S-EEEEEE-TT--EEEEEEE-SSSTTEEEEEEEEEEGGGGGGTTT--TTS---BS-S-SS--TTEEE--HHHHHHHHHT-SEEEEEESHHHH---SSSEEEEEGGG--TTS-EEEEEEEEEEEEETTEEEEEEEEEEEEETTEEEEE-HHHHGGGT-S----TTS-S---BSS---TT---TTSGGGSSTT-EEEEEEEEEPP-

pLDDT: mean 86.44, std 14.64, range [23.91, 98.31]

Foldseek 3Di:
DDDDDDDDDDDDDDDPDDPDDPPPPPPPDPPFKDKGWDDDPPPQKDAQKDQPPFFPDFFADPDVVRLLVVLVVDQQFFKWKAAPPDRTSRITGGNADCVRPVVRIDGHHRIIIGGTAMFIATPPGHGDDPPPGQHDDCPVVVHQAPPPWDKDADRDRHGGGIATHEDPQFDDRRSQAGPAAQEQVSVVSNPDQAWFWDWHAFPVRDTFIWTWDRDQDPPDIDTDAWAADPVCCVVFFQPQLLDFDAWPRRDRHDPRHIGHDGSSSVVSHLVVDFKDKDDPPCPPPNDWLEQMWMDTCVQVVSNDFDDQDFTFTCWGHYRNQIDGRWTFGWGDDRRGYTDTDLCCRCVPPNTPRNVDQPQPDDPAKRKHWDDTPPPPKDAQKDQPPFFPDFFADPDVVVLLVVQVVDLQFFKWKAQQPDRGSRITGGNADCVRCVVRIDGHHRIIIGTTAMAIAHRPGHGDDPVPGDHDDCPVVVHQAPPPWDKDADRDNHGGGIATDEDPQFDDRRSPGGPQAALAQVSVVVVPDQDWFWDWHAFPVRDTWIWTWDCDQDVQKIKTFAWKAFPLCQVVFFQPQLLDFDAWPGRDRHDPNHIGHDGSRSVVSLLVVFFKKKKDKPCPPPNDDLAQMWMDTCVQPVSNDFADQDFGFTCWGHYLNQIDHRWTFGWGDDRRGYTWTWQCCRVVSPTPHHSNPDDDNTAIGQGNHDDPRHDLSGQRNVDRRMMMIMITIHGDDD

Sequence (730 aa):
MKMITESKMLALAALVILLKLTRFVECATCQGNCQNFKFVIDQDVVHDNALEGHVVKRITAKSAAQCHMECRDECLCVSINYLQNTREDNCELNDVNKEMKPAALKYKQGALYYDLVRDYSVEGGRRYMPKKDICINKCCEPDPCFQGGVCREICDPETVRFNCTCPDDYTGQRCEKIKYPRNCKDIWKNGALTSGKYSIYENQNEPFLVYCDLESEPEFFWALIQSFSLENKKQFDTKVFNLDYPVDEYSLEVNWTLHRLSLPHIQHLAGNSTHLRVTCNFHSQGFNYTDYARADLKNHNIFVTWRQKCMLYEYLNIRGIECYNCTALTNQNDGDSWFINSYASRKKFDCDFDGRPECATCQGNCQNFKFVIDQDVVHDNALEGHVVKRITVNSAAQCHMECRDECLCVSINYLQNSREGNCELNDVNREMKPAALKYKPGARYYDLVRSYSVEGGRRYMPEKDICINKCCEPDPCFQGGVCREICDPETVRFNCTCPDDYTGQRCEKIKYLARNCKDIWKYGTLTSGKYRIYDAQNEPFLVYCDLQSEPEFFWALIQSFSFGNKKQFDTKVFNLDYPVDEYSLEVNWTLHRLSLPHIQHLAGNSTHLRVTCNFHSQGFNYTDYARADLKNHDIFDTWRRECMLYEYLNIRGIECYNCTALTNQNDGSSWYINSYTSYTHGCDLDGRPGIGDNEQNFGHYYGRRVNPDHRCSSGPSSTTEHWLGVKRDF

Radius of gyration: 45.66 Å; chains: 1; bounding box: 97×107×117 Å